Protein AF-0000000079726808 (afdb_homodimer)

Secondary structure (DSSP, 8-state):
-----------SEEEE---TTSSSPPSEEEEEETTTTEEEEEEE-TT-SSS--EEEEEEEETTEEEEEEEEEEEE-SSTTSPP-EEEEE-GGG-EEEEEE-SSSSS---EEEEEBTT--TT--SS-EEEEEE-SSSSSS--EEEETTTEEEE-SSSSSS--EEE--HHHHHHHHHHHHTTPPPP-TTPEE--GGG-TTT-GGGSPSSTT-BSB-S-TTT--/-----------SEEEE--GGGSSSPPSEEEEEETTTTEEEEEEE-TT-SSS--EEEEEEEETTEEEEEEEEEEEE-SSTTSPP-EEEEE-GGG-EEEEEE-SSSSS---EEEEEBTT--TT--SS-EEEEEE-SSSSSS--EEEETTTEEEE-SSSSSS--EEE--HHHHHHHHHHHHTTPPPP-TTPEE--GGG-TTT-GGGSPSSTT-BSB-S-SSS--

Radius of gyration: 24.44 Å; Cα contacts (8 Å, |Δi|>4): 976; chains: 2; bounding box: 84×57×50 Å

Organism: NCBI:txid2484979

Structure (mmCIF, N/CA/C/O backbone):
data_AF-0000000079726808-model_v1
#
loop_
_entity.id
_entity.type
_entity.pdbx_description
1 polymer Lipoprotein
#
loop_
_atom_site.group_PDB
_atom_site.id
_atom_site.type_symbol
_atom_site.label_atom_id
_atom_site.label_alt_id
_atom_site.label_comp_id
_atom_site.label_asym_id
_atom_site.label_entity_id
_atom_site.label_seq_id
_atom_site.pdbx_PDB_ins_code
_atom_site.Cartn_x
_atom_site.Cartn_y
_atom_site.Cartn_z
_atom_site.occupancy
_atom_site.B_iso_or_equiv
_atom_site.auth_seq_id
_atom_site.auth_comp_id
_atom_site.auth_asym_id
_atom_site.auth_atom_id
_atom_site.pdbx_PDB_model_num
ATOM 1 N N . MET A 1 1 ? -56.094 1.138 17.734 1 31.92 1 MET A N 1
ATOM 2 C CA . MET A 1 1 ? -55.375 1.15 16.469 1 31.92 1 MET A CA 1
ATOM 3 C C . MET A 1 1 ? -53.875 1.339 16.703 1 31.92 1 MET A C 1
ATOM 5 O O . MET A 1 1 ? -53.438 2.416 17.109 1 31.92 1 MET A O 1
ATOM 9 N N . LEU A 1 2 ? -53.156 0.338 17.094 1 36.88 2 LEU A N 1
ATOM 10 C CA . LEU A 1 2 ? -51.688 0.28 17.328 1 36.88 2 LEU A CA 1
ATOM 11 C C . LEU A 1 2 ? -50.938 0.597 16.047 1 36.88 2 LEU A C 1
ATOM 13 O O . LEU A 1 2 ? -51 -0.153 15.07 1 36.88 2 LEU A O 1
ATOM 17 N N . LEU A 1 3 ? -50.656 1.882 15.758 1 36.38 3 LEU A N 1
ATOM 18 C CA . LEU A 1 3 ? -49.719 2.281 14.719 1 36.38 3 LEU A CA 1
ATOM 19 C C . LEU A 1 3 ? -48.375 1.561 14.875 1 36.38 3 LEU A C 1
ATOM 21 O O . LEU A 1 3 ? -47.625 1.835 15.82 1 36.38 3 LEU A O 1
ATOM 25 N N . PHE A 1 4 ? -48.219 0.336 14.406 1 38.91 4 PHE A N 1
ATOM 26 C CA . PHE A 1 4 ? -46.906 -0.242 14.18 1 38.91 4 PHE A CA 1
ATOM 27 C C . PHE A 1 4 ? -46.062 0.668 13.297 1 38.91 4 PHE A C 1
ATOM 29 O O . PHE A 1 4 ? -46.344 0.818 12.102 1 38.91 4 PHE A O 1
ATOM 36 N N . LEU A 1 5 ? -45.438 1.651 13.867 1 35.19 5 LEU A N 1
ATOM 37 C CA . LEU A 1 5 ? -44.344 2.279 13.133 1 35.19 5 LEU A CA 1
ATOM 38 C C . LEU A 1 5 ? -43.375 1.231 12.594 1 35.19 5 LEU A C 1
ATOM 40 O O . LEU A 1 5 ? -42.688 0.561 13.367 1 35.19 5 LEU A O 1
ATOM 44 N N . LEU A 1 6 ? -43.656 0.642 11.484 1 37.59 6 LEU A N 1
ATOM 45 C CA . LEU A 1 6 ? -42.594 -0.047 10.742 1 37.59 6 LEU A CA 1
ATOM 46 C C . LEU A 1 6 ? -41.344 0.812 10.648 1 37.59 6 LEU A C 1
ATOM 48 O O . LEU A 1 6 ? -41.344 1.842 9.969 1 37.59 6 LEU A O 1
ATOM 52 N N . SER A 1 7 ? -40.594 0.85 11.688 1 43.81 7 SER A N 1
ATOM 53 C CA . SER A 1 7 ? -39.25 1.392 11.477 1 43.81 7 SER A CA 1
ATOM 54 C C . SER A 1 7 ? -38.656 0.906 10.156 1 43.81 7 SER A C 1
ATOM 56 O O . SER A 1 7 ? -38.469 -0.296 9.961 1 43.81 7 SER A O 1
ATOM 58 N N . ALA A 1 8 ? -38.969 1.461 9.094 1 46.06 8 ALA A N 1
ATOM 59 C CA . ALA A 1 8 ? -38.25 1.227 7.84 1 46.06 8 ALA A CA 1
ATOM 60 C C . ALA A 1 8 ? -36.75 0.997 8.078 1 46.06 8 ALA A C 1
ATOM 62 O O . ALA A 1 8 ? -36.094 1.822 8.703 1 46.06 8 ALA A O 1
ATOM 63 N N . CYS A 1 9 ? -36.219 -0.214 8.312 1 56.16 9 CYS A N 1
ATOM 64 C CA . CYS A 1 9 ? -34.844 -0.668 8.5 1 56.16 9 CYS A CA 1
ATOM 65 C C . CYS A 1 9 ? -33.906 -0.005 7.492 1 56.16 9 CYS A C 1
ATOM 67 O O . CYS A 1 9 ? -33.781 -0.452 6.348 1 56.16 9 CYS A O 1
ATOM 69 N N . ARG A 1 10 ? -33.594 1.348 7.492 1 72.81 10 ARG A N 1
ATOM 70 C CA . ARG A 1 10 ? -32.812 2.078 6.496 1 72.81 10 ARG A CA 1
ATOM 71 C C . ARG A 1 10 ? -31.344 1.669 6.547 1 72.81 10 ARG A C 1
ATOM 73 O O . ARG A 1 10 ? -30.656 1.903 7.547 1 72.81 10 ARG A O 1
ATOM 80 N N . SER A 1 11 ? -30.875 0.788 5.766 1 84.19 11 SER A N 1
ATOM 81 C CA . SER A 1 11 ? -29.484 0.369 5.594 1 84.19 11 SER A CA 1
ATOM 82 C C . SER A 1 11 ? -28.562 1.57 5.402 1 84.19 11 SER A C 1
ATOM 84 O O . SER A 1 11 ? -28.922 2.531 4.715 1 84.19 11 SER A O 1
ATOM 86 N N . PRO A 1 12 ? -27.5 1.523 6.199 1 92 12 PRO A N 1
ATOM 87 C CA . PRO A 1 12 ? -26.531 2.611 6.008 1 92 12 PRO A CA 1
ATOM 88 C C . PRO A 1 12 ? -25.891 2.588 4.625 1 92 12 PRO A C 1
ATOM 90 O O . PRO A 1 12 ? -25.172 3.525 4.258 1 92 12 PRO A O 1
ATOM 93 N N . PHE A 1 13 ? -26.156 1.575 3.895 1 94.25 13 PHE A N 1
ATOM 94 C CA . PHE A 1 13 ? -25.578 1.458 2.564 1 94.25 13 PHE A CA 1
ATOM 95 C C . PHE A 1 13 ? -26.641 1.544 1.488 1 94.25 13 PHE A C 1
ATOM 97 O O . PHE A 1 13 ? -27.781 1.111 1.7 1 94.25 13 PHE A O 1
ATOM 104 N N . GLU A 1 14 ? -26.297 2.1 0.37 1 92.62 14 GLU A N 1
ATOM 105 C CA . GLU A 1 14 ? -27.125 2.088 -0.828 1 92.62 14 GLU A CA 1
ATOM 106 C C . GLU A 1 14 ? -26.359 1.579 -2.037 1 92.62 14 GLU A C 1
ATOM 108 O O . GLU A 1 14 ? -25.141 1.808 -2.146 1 92.62 14 GLU A O 1
ATOM 113 N N . THR A 1 15 ? -26.953 0.832 -2.855 1 89.75 15 THR A N 1
ATOM 114 C CA . THR A 1 15 ? -26.359 0.342 -4.098 1 89.75 15 THR A CA 1
ATOM 115 C C . THR A 1 15 ? -26.5 1.378 -5.207 1 89.75 15 THR A C 1
ATOM 117 O O . THR A 1 15 ? -27.594 1.884 -5.457 1 89.75 15 THR A O 1
ATOM 120 N N . ILE A 1 16 ? -25.281 1.652 -5.707 1 85.38 16 ILE A N 1
ATOM 121 C CA . ILE A 1 16 ? -25.25 2.562 -6.848 1 85.38 16 ILE A CA 1
ATOM 122 C C . ILE A 1 16 ? -24.906 1.79 -8.117 1 85.38 16 ILE A C 1
ATOM 124 O O . ILE A 1 16 ? -23.906 1.074 -8.164 1 85.38 16 ILE A O 1
ATOM 128 N N . ASP A 1 17 ? -25.922 1.554 -8.961 1 76.75 17 ASP A N 1
ATOM 129 C CA . ASP A 1 17 ? -25.656 0.872 -10.219 1 76.75 17 ASP A CA 1
ATOM 130 C C . ASP A 1 17 ? -25.562 1.869 -11.375 1 76.75 17 ASP A C 1
ATOM 132 O O . ASP A 1 17 ? -26.312 2.838 -11.43 1 76.75 17 ASP A O 1
ATOM 136 N N . PHE A 1 18 ? -24.438 1.933 -11.953 1 61.91 18 PHE A N 1
ATOM 137 C CA . PHE A 1 18 ? -24.281 2.83 -13.086 1 61.91 18 PHE A CA 1
ATOM 138 C C . PHE A 1 18 ? -24.859 2.209 -14.352 1 61.91 18 PHE A C 1
ATOM 140 O O . PHE A 1 18 ? -24.578 2.68 -15.461 1 61.91 18 PHE A O 1
ATOM 147 N N . SER A 1 19 ? -25.734 1.23 -14.359 1 56.97 19 SER A N 1
ATOM 148 C CA . SER A 1 19 ? -26.203 0.645 -15.609 1 56.97 19 SER A CA 1
ATOM 149 C C . SER A 1 19 ? -27.219 1.552 -16.297 1 56.97 19 SER A C 1
ATOM 151 O O . SER A 1 19 ? -27.969 1.104 -17.172 1 56.97 19 SER A O 1
ATOM 153 N N . ALA A 1 20 ? -27.531 2.781 -16.141 1 47.16 20 ALA A N 1
ATOM 154 C CA . ALA A 1 20 ? -28.719 3.398 -16.734 1 47.16 20 ALA A CA 1
ATOM 155 C C . ALA A 1 20 ? -28.812 3.068 -18.234 1 47.16 20 ALA A C 1
ATOM 157 O O . ALA A 1 20 ? -29.906 2.924 -18.766 1 47.16 20 ALA A O 1
ATOM 158 N N . ALA A 1 21 ? -27.844 3.512 -19.016 1 41.47 21 ALA A N 1
ATOM 159 C CA . ALA A 1 21 ? -28.062 3.602 -20.453 1 41.47 21 ALA A CA 1
ATOM 160 C C . ALA A 1 21 ? -28.156 2.213 -21.078 1 41.47 21 ALA A C 1
ATOM 162 O O . ALA A 1 21 ? -28.625 2.068 -22.219 1 41.47 21 ALA A O 1
ATOM 163 N N . SER A 1 22 ? -27.453 1.188 -20.672 1 43.16 22 SER A N 1
ATOM 164 C CA . SER A 1 22 ? -27.484 -0.041 -21.453 1 43.16 22 SER A CA 1
ATOM 165 C C . SER A 1 22 ? -28.484 -1.032 -20.891 1 43.16 22 SER A C 1
ATOM 167 O O . SER A 1 22 ? -28.734 -1.056 -19.688 1 43.16 22 SER A O 1
ATOM 169 N N . ARG A 1 23 ? -29.547 -1.375 -21.562 1 48.47 23 ARG A N 1
ATOM 170 C CA . ARG A 1 23 ? -30.531 -2.441 -21.359 1 48.47 23 ARG A CA 1
ATOM 171 C C . ARG A 1 23 ? -29.875 -3.664 -20.719 1 48.47 23 ARG A C 1
ATOM 173 O O . ARG A 1 23 ? -30.547 -4.648 -20.422 1 48.47 23 ARG A O 1
ATOM 180 N N . ALA A 1 24 ? -28.531 -3.754 -20.594 1 48.91 24 ALA A N 1
ATOM 181 C CA . ALA A 1 24 ? -27.828 -4.918 -20.062 1 48.91 24 ALA A CA 1
ATOM 182 C C . ALA A 1 24 ? -27.766 -4.875 -18.531 1 48.91 24 ALA A C 1
ATOM 184 O O . ALA A 1 24 ? -27.734 -3.797 -17.938 1 48.91 24 ALA A O 1
ATOM 185 N N . GLU A 1 25 ? -27.984 -6.02 -17.859 1 58.25 25 GLU A N 1
ATOM 186 C CA . GLU A 1 25 ? -27.844 -6.129 -16.406 1 58.25 25 GLU A CA 1
ATOM 187 C C . GLU A 1 25 ? -26.469 -5.637 -15.953 1 58.25 25 GLU A C 1
ATOM 189 O O . GLU A 1 25 ? -25.453 -5.988 -16.547 1 58.25 25 GLU A O 1
ATOM 194 N N . PRO A 1 26 ? -26.469 -4.719 -15.125 1 73.12 26 PRO A N 1
ATOM 195 C CA . PRO A 1 26 ? -25.172 -4.176 -14.695 1 73.12 26 PRO A CA 1
ATOM 196 C C . PRO A 1 26 ? -24.25 -5.246 -14.125 1 73.12 26 PRO A C 1
ATOM 198 O O . PRO A 1 26 ? -24.703 -6.145 -13.406 1 73.12 26 PRO A O 1
ATOM 201 N N . ASN A 1 27 ? -23.109 -5.305 -14.703 1 88.62 27 ASN A N 1
ATOM 202 C CA . ASN A 1 27 ? -22.125 -6.242 -14.172 1 88.62 27 ASN A CA 1
ATOM 203 C C . ASN A 1 27 ? -21.281 -5.609 -13.062 1 88.62 27 ASN A C 1
ATOM 205 O O . ASN A 1 27 ? -20.312 -6.195 -12.602 1 88.62 27 ASN A O 1
ATOM 209 N N . VAL A 1 28 ? -21.625 -4.367 -12.688 1 92.19 28 VAL A N 1
ATOM 210 C CA . VAL A 1 28 ? -20.922 -3.654 -11.617 1 92.19 28 VAL A CA 1
ATOM 211 C C . VAL A 1 28 ? -21.938 -3.146 -10.594 1 92.19 28 VAL A C 1
ATOM 213 O O . VAL A 1 28 ? -22.938 -2.523 -10.961 1 92.19 28 VAL A O 1
ATOM 216 N N . HIS A 1 29 ? -21.734 -3.447 -9.352 1 93 29 HIS A N 1
ATOM 217 C CA . HIS A 1 29 ? -22.5 -2.904 -8.242 1 93 29 HIS A CA 1
ATOM 218 C C . HIS A 1 29 ? -21.609 -2.137 -7.277 1 93 29 HIS A C 1
ATOM 220 O O . HIS A 1 29 ? -20.656 -2.697 -6.723 1 93 29 HIS A O 1
ATOM 226 N N . SER A 1 30 ? -21.906 -0.886 -7.141 1 93.06 30 SER A N 1
ATOM 227 C CA . SER A 1 30 ? -21.172 -0.038 -6.207 1 93.06 30 SER A CA 1
ATOM 228 C C . SER A 1 30 ? -21.984 0.237 -4.953 1 93.06 30 SER A C 1
ATOM 230 O O . SER A 1 30 ? -23.203 0.436 -5.031 1 93.06 30 SER A O 1
ATOM 232 N N . PHE A 1 31 ? -21.312 0.268 -3.836 1 95.25 31 PHE A N 1
ATOM 233 C CA . PHE A 1 31 ? -22 0.467 -2.57 1 95.25 31 PHE A CA 1
ATOM 234 C C . PHE A 1 31 ? -21.531 1.74 -1.883 1 95.25 31 PHE A C 1
ATOM 236 O O . PHE A 1 31 ? -20.344 1.861 -1.54 1 95.25 31 PHE A O 1
ATOM 243 N N . ARG A 1 32 ? -22.375 2.621 -1.695 1 94.44 32 ARG A N 1
ATOM 244 C CA . ARG A 1 32 ? -22.125 3.92 -1.085 1 94.44 32 ARG A CA 1
ATOM 245 C C . ARG A 1 32 ? -22.5 3.92 0.391 1 94.44 32 ARG A C 1
ATOM 247 O O . ARG A 1 32 ? -23.578 3.457 0.758 1 94.44 32 ARG A O 1
ATOM 254 N N . TYR A 1 33 ? -21.578 4.297 1.2 1 95.88 33 TYR A N 1
ATOM 255 C CA . TYR A 1 33 ? -21.875 4.562 2.602 1 95.88 33 TYR A CA 1
ATOM 256 C C . TYR A 1 33 ? -22.562 5.918 2.762 1 95.88 33 TYR A C 1
ATOM 258 O O . TYR A 1 33 ? -21.938 6.961 2.547 1 95.88 33 TYR A O 1
ATOM 266 N N . LYS A 1 34 ? -23.797 5.891 3.199 1 93.38 34 LYS A N 1
ATOM 267 C CA . LYS A 1 34 ? -24.672 7.059 3.104 1 93.38 34 LYS A CA 1
ATOM 268 C C . LYS A 1 34 ? -24.172 8.195 3.986 1 93.38 34 LYS A C 1
ATOM 270 O O . LYS A 1 34 ? -24.281 9.367 3.621 1 93.38 34 LYS A O 1
ATOM 275 N N . LYS A 1 35 ? -23.672 7.828 5.082 1 92.44 35 LYS A N 1
ATOM 276 C CA . LYS A 1 35 ? -23.281 8.852 6.047 1 92.44 35 LYS A CA 1
ATOM 277 C C . LYS A 1 35 ? -22.203 9.758 5.477 1 92.44 35 LYS A C 1
ATOM 279 O O . LYS A 1 35 ? -22.188 10.961 5.73 1 92.44 35 LYS A O 1
ATOM 284 N N . THR A 1 36 ? -21.312 9.219 4.703 1 91.62 36 THR A N 1
ATOM 285 C CA . THR A 1 36 ? -20.203 10.016 4.18 1 91.62 36 THR A CA 1
ATOM 286 C C . THR A 1 36 ? -20.406 10.297 2.693 1 91.62 36 THR A C 1
ATOM 288 O O . THR A 1 36 ? -19.734 11.172 2.129 1 91.62 36 THR A O 1
ATOM 291 N N . GLY A 1 37 ? -21.281 9.523 2.08 1 92.5 37 GLY A N 1
ATOM 292 C CA . GLY A 1 37 ? -21.516 9.664 0.65 1 92.5 37 GLY A CA 1
ATOM 293 C C . GLY A 1 37 ? -20.438 8.992 -0.19 1 92.5 37 GLY A C 1
ATOM 294 O O . GLY A 1 37 ? -20.453 9.094 -1.419 1 92.5 37 GLY A O 1
ATOM 295 N N . LYS A 1 38 ? -19.562 8.266 0.366 1 93.88 38 LYS A N 1
ATOM 296 C CA . LYS A 1 38 ? -18.453 7.633 -0.347 1 93.88 38 LYS A CA 1
ATOM 297 C C . LYS A 1 38 ? -18.844 6.238 -0.834 1 93.88 38 LYS A C 1
ATOM 299 O O . LYS A 1 38 ? -19.516 5.488 -0.119 1 93.88 38 LYS A O 1
ATOM 304 N N . ILE A 1 39 ? -18.484 5.984 -2.039 1 94.31 39 ILE A N 1
ATOM 305 C CA . ILE A 1 39 ? -18.469 4.574 -2.408 1 94.31 39 ILE A CA 1
ATOM 306 C C . ILE A 1 39 ? -17.281 3.885 -1.719 1 94.31 39 ILE A C 1
ATOM 308 O O . ILE A 1 39 ? -16.141 4.348 -1.812 1 94.31 39 ILE A O 1
ATOM 312 N N . VAL A 1 40 ? -17.578 2.781 -1.003 1 96.81 40 VAL A N 1
ATOM 313 C CA . VAL A 1 40 ? -16.5 2.186 -0.222 1 96.81 40 VAL A CA 1
ATOM 314 C C . VAL A 1 40 ? -16.203 0.78 -0.742 1 96.81 40 VAL A C 1
ATOM 316 O O . VAL A 1 40 ? -15.148 0.205 -0.43 1 96.81 40 VAL A O 1
ATOM 319 N N . PHE A 1 41 ? -17.094 0.204 -1.537 1 96.81 41 PHE A N 1
ATOM 320 C CA . PHE A 1 41 ? -16.984 -1.189 -1.953 1 96.81 41 PHE A CA 1
ATOM 321 C C . PHE A 1 41 ? -17.672 -1.408 -3.291 1 96.81 41 PHE A C 1
ATOM 323 O O . PHE A 1 41 ? -18.734 -0.831 -3.551 1 96.81 41 PHE A O 1
ATOM 330 N N . VAL A 1 42 ? -17.062 -2.256 -4.195 1 95.44 42 VAL A N 1
ATOM 331 C CA . VAL A 1 42 ? -17.594 -2.527 -5.527 1 95.44 42 VAL A CA 1
ATOM 332 C C . VAL A 1 42 ? -17.5 -4.023 -5.824 1 95.44 42 VAL A C 1
ATOM 334 O O . VAL A 1 42 ? -16.484 -4.66 -5.523 1 95.44 42 VAL A O 1
ATOM 337 N N . GLU A 1 43 ? -18.484 -4.543 -6.301 1 95.62 43 GLU A N 1
ATOM 338 C CA . GLU A 1 43 ? -18.531 -5.906 -6.812 1 95.62 43 GLU A CA 1
ATOM 339 C C . GLU A 1 43 ? -18.656 -5.922 -8.336 1 95.62 43 GLU A C 1
ATOM 341 O O . GLU A 1 43 ? -19.5 -5.219 -8.898 1 95.62 43 GLU A O 1
ATOM 346 N N . ILE A 1 44 ? -17.891 -6.75 -8.977 1 94.31 44 ILE A N 1
ATOM 347 C CA . ILE A 1 44 ? -17.844 -6.766 -10.43 1 94.31 44 ILE A CA 1
ATOM 348 C C . ILE A 1 44 ? -17.953 -8.203 -10.938 1 94.31 44 ILE A C 1
ATOM 350 O O . ILE A 1 44 ? -17.281 -9.094 -10.422 1 94.31 44 ILE A O 1
ATOM 354 N N . ASP A 1 45 ? -18.781 -8.445 -11.82 1 92.94 45 ASP A N 1
ATOM 355 C CA . ASP A 1 45 ? -18.812 -9.672 -12.609 1 92.94 45 ASP A CA 1
ATOM 356 C C . ASP A 1 45 ? -18.062 -9.508 -13.93 1 92.94 45 ASP A C 1
ATOM 358 O O . ASP A 1 45 ? -18.672 -9.352 -14.984 1 92.94 45 ASP A O 1
ATOM 362 N N . GLU A 1 46 ? -16.812 -9.617 -13.844 1 89.38 46 GLU A N 1
ATOM 363 C CA . GLU A 1 46 ? -15.93 -9.328 -14.969 1 89.38 46 GLU A CA 1
ATOM 364 C C . GLU A 1 46 ? -16.125 -10.328 -16.109 1 89.38 46 GLU A C 1
ATOM 366 O O . GLU A 1 46 ? -16.062 -9.969 -17.281 1 89.38 46 GLU A O 1
ATOM 371 N N . HIS A 1 47 ? -16.406 -11.547 -15.836 1 88.5 47 HIS A N 1
ATOM 372 C CA . HIS A 1 47 ? -16.516 -12.594 -16.844 1 88.5 47 HIS A CA 1
ATOM 373 C C . HIS A 1 47 ? -17.953 -12.742 -17.312 1 88.5 47 HIS A C 1
ATOM 375 O O . HIS A 1 47 ? -18.25 -13.594 -18.156 1 88.5 47 HIS A O 1
ATOM 381 N N . ARG A 1 48 ? -18.859 -12.047 -16.734 1 88.12 48 ARG A N 1
ATOM 382 C CA . ARG A 1 48 ? -20.266 -12.023 -17.109 1 88.12 48 ARG A CA 1
ATOM 383 C C . ARG A 1 48 ? -20.891 -13.406 -16.969 1 88.12 48 ARG A C 1
ATOM 385 O O . ARG A 1 48 ? -21.609 -13.859 -17.859 1 88.12 48 ARG A O 1
ATOM 392 N N . SER A 1 49 ? -20.562 -14.148 -15.961 1 87.5 49 SER A N 1
ATOM 393 C CA . SER A 1 49 ? -21.078 -15.477 -15.672 1 87.5 49 SER A CA 1
ATOM 394 C C . SER A 1 49 ? -22.359 -15.398 -14.836 1 87.5 49 SER A C 1
ATOM 396 O O . SER A 1 49 ? -23.016 -16.406 -14.594 1 87.5 49 SER A O 1
ATOM 398 N N . GLY A 1 50 ? -22.672 -14.195 -14.344 1 86.81 50 GLY A N 1
ATOM 399 C CA . GLY A 1 50 ? -23.828 -14.016 -13.461 1 86.81 50 GLY A CA 1
ATOM 400 C C . GLY A 1 50 ? -23.438 -13.969 -12 1 86.81 50 GLY A C 1
ATOM 401 O O . GLY A 1 50 ? -24.281 -13.695 -11.141 1 86.81 50 GLY A O 1
ATOM 402 N N . GLN A 1 51 ? -22.234 -14.32 -11.758 1 89.56 51 GLN A N 1
ATOM 403 C CA . GLN A 1 51 ? -21.703 -14.227 -10.406 1 89.56 51 GLN A CA 1
ATOM 404 C C . GLN A 1 51 ? -20.5 -13.273 -10.344 1 89.56 51 GLN A C 1
ATOM 406 O O . GLN A 1 51 ? -19.672 -13.266 -11.25 1 89.56 51 GLN A O 1
ATOM 411 N N . ALA A 1 52 ? -20.438 -12.531 -9.281 1 93 52 ALA A N 1
ATOM 412 C CA . ALA A 1 52 ? -19.297 -11.641 -9.125 1 93 52 ALA A CA 1
ATOM 413 C C . ALA A 1 52 ? -17.984 -12.43 -8.992 1 93 52 ALA A C 1
ATOM 415 O O . ALA A 1 52 ? -17.953 -13.477 -8.344 1 93 52 ALA A O 1
ATOM 416 N N . ASP A 1 53 ? -16.938 -11.938 -9.633 1 95.94 53 ASP A N 1
ATOM 417 C CA . ASP A 1 53 ? -15.641 -12.594 -9.57 1 95.94 53 ASP A CA 1
ATOM 418 C C . ASP A 1 53 ? -14.547 -11.602 -9.18 1 95.94 53 ASP A C 1
ATOM 420 O O . ASP A 1 53 ? -13.375 -11.969 -9.086 1 95.94 53 ASP A O 1
ATOM 424 N N . THR A 1 54 ? -14.883 -10.406 -9.016 1 96.44 54 THR A N 1
ATOM 425 C CA . THR A 1 54 ? -13.961 -9.352 -8.594 1 96.44 54 THR A CA 1
ATOM 426 C C . THR A 1 54 ? -14.609 -8.445 -7.555 1 96.44 54 THR A C 1
ATOM 428 O O . THR A 1 54 ? -15.766 -8.055 -7.707 1 96.44 54 THR A O 1
ATOM 431 N N . TRP A 1 55 ? -13.953 -8.156 -6.473 1 96.94 55 TRP A N 1
ATOM 432 C CA . TRP A 1 55 ? -14.359 -7.203 -5.441 1 96.94 55 TRP A CA 1
ATOM 433 C C . TRP A 1 55 ? -13.289 -6.137 -5.23 1 96.94 55 TRP A C 1
ATOM 435 O O . TRP A 1 55 ? -12.094 -6.445 -5.195 1 96.94 55 TRP A O 1
ATOM 445 N N . GLN A 1 56 ? -13.719 -4.906 -5.109 1 97.19 56 GLN A N 1
ATOM 446 C CA . GLN A 1 56 ? -12.789 -3.797 -4.926 1 97.19 56 GLN A CA 1
ATOM 447 C C . GLN A 1 56 ? -13.188 -2.939 -3.729 1 97.19 56 GLN A C 1
ATOM 449 O O . GLN A 1 56 ? -14.359 -2.58 -3.578 1 97.19 56 GLN A O 1
ATOM 454 N N . TRP A 1 57 ? -12.266 -2.779 -2.875 1 97.94 57 TRP A N 1
ATOM 455 C CA . TRP A 1 57 ? -12.375 -1.729 -1.867 1 97.94 57 TRP A CA 1
ATOM 456 C C . TRP A 1 57 ? -11.914 -0.387 -2.432 1 97.94 57 TRP A C 1
ATOM 458 O O . TRP A 1 57 ? -10.828 -0.283 -3 1 97.94 57 TRP A O 1
ATOM 468 N N . VAL A 1 58 ? -12.797 0.644 -2.307 1 96.81 58 VAL A N 1
ATOM 469 C CA . VAL A 1 58 ? -12.492 1.933 -2.918 1 96.81 58 VAL A CA 1
ATOM 470 C C . VAL A 1 58 ? -12.836 3.061 -1.948 1 96.81 58 VAL A C 1
ATOM 472 O O . VAL A 1 58 ? -13.641 2.875 -1.031 1 96.81 58 VAL A O 1
ATOM 475 N N . SER A 1 59 ? -12.211 4.137 -2.041 1 95.62 59 SER A N 1
ATOM 476 C CA . SER A 1 59 ? -12.586 5.395 -1.396 1 95.62 59 SER A CA 1
ATOM 477 C C . SER A 1 59 ? -12.766 6.508 -2.42 1 95.62 59 SER A C 1
ATOM 479 O O . SER A 1 59 ? -11.805 6.926 -3.07 1 95.62 59 SER A O 1
ATOM 481 N N . THR A 1 60 ? -13.984 6.957 -2.516 1 93 60 THR A N 1
ATOM 482 C CA . THR A 1 60 ? -14.266 7.977 -3.518 1 93 60 THR A CA 1
ATOM 483 C C . THR A 1 60 ? -14.469 9.344 -2.863 1 93 60 THR A C 1
ATOM 485 O O . THR A 1 60 ? -14.734 9.422 -1.662 1 93 60 THR A O 1
ATOM 488 N N . ASP A 1 61 ? -14.18 10.336 -3.646 1 82.69 61 ASP A N 1
ATOM 489 C CA . ASP A 1 61 ? -14.609 11.68 -3.273 1 82.69 61 ASP A CA 1
ATOM 490 C C . ASP A 1 61 ? -16.078 11.914 -3.635 1 82.69 61 ASP A C 1
ATOM 492 O O . ASP A 1 61 ? -16.438 11.883 -4.812 1 82.69 61 ASP A O 1
ATOM 496 N N . PRO A 1 62 ? -16.828 12.094 -2.615 1 82.19 62 PRO A N 1
ATOM 497 C CA . PRO A 1 62 ? -18.266 12.242 -2.924 1 82.19 62 PRO A CA 1
ATOM 498 C C . PRO A 1 62 ? -18.547 13.43 -3.84 1 82.19 62 PRO A C 1
ATOM 500 O O . PRO A 1 62 ? -19.578 13.469 -4.504 1 82.19 62 PRO A O 1
ATOM 503 N N . LYS A 1 63 ? -17.656 14.438 -3.738 1 77.25 63 LYS A N 1
ATOM 504 C CA . LYS A 1 63 ? -17.859 15.617 -4.582 1 77.25 63 LYS A CA 1
ATOM 505 C C . LYS A 1 63 ? -17.359 15.367 -6 1 77.25 63 LYS A C 1
ATOM 507 O O . LYS A 1 63 ? -17.719 16.094 -6.926 1 77.25 63 LYS A O 1
ATOM 512 N N . ARG A 1 64 ? -16.453 14.453 -6.188 1 76.88 64 ARG A N 1
ATOM 513 C CA . ARG A 1 64 ? -15.867 14.094 -7.477 1 76.88 64 ARG A CA 1
ATOM 514 C C . ARG A 1 64 ? -15.969 12.594 -7.73 1 76.88 64 ARG A C 1
ATOM 516 O O . ARG A 1 64 ? -15.039 11.852 -7.418 1 76.88 64 ARG A O 1
ATOM 523 N N . SER A 1 65 ? -16.969 12.164 -8.32 1 62.91 65 SER A N 1
ATOM 524 C CA . SER A 1 65 ? -17.234 10.734 -8.477 1 62.91 65 SER A CA 1
ATOM 525 C C . SER A 1 65 ? -16.266 10.102 -9.469 1 62.91 65 SER A C 1
ATOM 527 O O . SER A 1 65 ? -16.062 8.883 -9.469 1 62.91 65 SER A O 1
ATOM 529 N N . ASP A 1 66 ? -15.586 10.938 -10.195 1 66 66 ASP A N 1
ATOM 530 C CA . ASP A 1 66 ? -14.703 10.414 -11.227 1 66 66 ASP A CA 1
ATOM 531 C C . ASP A 1 66 ? -13.336 10.047 -10.648 1 66 66 ASP A C 1
ATOM 533 O O . ASP A 1 66 ? -12.539 9.383 -11.305 1 66 66 ASP A O 1
ATOM 537 N N . LYS A 1 67 ? -13.172 10.438 -9.484 1 75.81 67 LYS A N 1
ATOM 538 C CA . LYS A 1 67 ? -11.891 10.125 -8.859 1 75.81 67 LYS A CA 1
ATOM 539 C C . LYS A 1 67 ? -12.055 9.07 -7.773 1 75.81 67 LYS A C 1
ATOM 541 O O . LYS A 1 67 ? -12.75 9.289 -6.781 1 75.81 67 LYS A O 1
ATOM 546 N N . SER A 1 68 ? -11.758 7.855 -8.148 1 84.06 68 SER A N 1
ATOM 547 C CA . SER A 1 68 ? -11.82 6.754 -7.199 1 84.06 68 SER A CA 1
ATOM 548 C C . SER A 1 68 ? -10.43 6.215 -6.883 1 84.06 68 SER A C 1
ATOM 550 O O . SER A 1 68 ? -9.586 6.102 -7.773 1 84.06 68 SER A O 1
ATOM 552 N N . ASN A 1 69 ? -10.18 6.145 -5.641 1 91.62 69 ASN A N 1
ATOM 553 C CA . ASN A 1 69 ? -8.961 5.473 -5.191 1 91.62 69 ASN A CA 1
ATOM 554 C C . ASN A 1 69 ? -9.203 3.992 -4.926 1 91.62 69 ASN A C 1
ATOM 556 O O . ASN A 1 69 ? -10 3.637 -4.051 1 91.62 69 ASN A O 1
ATOM 560 N N . ILE A 1 70 ? -8.625 3.189 -5.719 1 95.19 70 ILE A N 1
ATOM 561 C CA . ILE A 1 70 ? -8.672 1.759 -5.438 1 95.19 70 ILE A CA 1
ATOM 562 C C . ILE A 1 70 ? -7.684 1.42 -4.324 1 95.19 70 ILE A C 1
ATOM 564 O O . ILE A 1 70 ? -6.512 1.794 -4.391 1 95.19 70 ILE A O 1
ATOM 568 N N . LEU A 1 71 ? -8.195 0.733 -3.314 1 97.69 71 LEU A N 1
ATOM 569 C CA . LEU A 1 71 ? -7.371 0.43 -2.146 1 97.69 71 LEU A CA 1
ATOM 570 C C . LEU A 1 71 ? -6.918 -1.026 -2.162 1 97.69 71 LEU A C 1
ATOM 572 O O . LEU A 1 71 ? -5.797 -1.336 -1.76 1 97.69 71 LEU A O 1
ATOM 576 N N . TYR A 1 72 ? -7.719 -1.836 -2.594 1 98.12 72 TYR A N 1
ATOM 577 C CA . TYR A 1 72 ? -7.539 -3.281 -2.508 1 98.12 72 TYR A CA 1
ATOM 578 C C . TYR A 1 72 ? -8.492 -4.004 -3.449 1 98.12 72 TYR A C 1
ATOM 580 O O . TYR A 1 72 ? -9.625 -3.559 -3.66 1 98.12 72 TYR A O 1
ATOM 588 N N . ARG A 1 73 ? -8.039 -5.102 -4.023 1 97.5 73 ARG A N 1
ATOM 589 C CA . ARG A 1 73 ? -8.859 -5.875 -4.953 1 97.5 73 ARG A CA 1
ATOM 590 C C . ARG A 1 73 ? -8.672 -7.371 -4.723 1 97.5 73 ARG A C 1
ATOM 592 O O . ARG A 1 73 ? -7.555 -7.84 -4.508 1 97.5 73 ARG A O 1
ATOM 599 N N . GLU A 1 74 ? -9.742 -8.055 -4.754 1 97.25 74 GLU A N 1
ATOM 600 C CA . GLU A 1 74 ? -9.758 -9.516 -4.777 1 97.25 74 GLU A CA 1
ATOM 601 C C . GLU A 1 74 ? -10.375 -10.047 -6.066 1 97.25 74 GLU A C 1
ATOM 603 O O . GLU A 1 74 ? -11.414 -9.539 -6.516 1 97.25 74 GLU A O 1
ATOM 608 N N . GLN A 1 75 ? -9.727 -11.07 -6.629 1 96.94 75 GLN A N 1
ATOM 609 C CA . GLN A 1 75 ? -10.195 -11.555 -7.918 1 96.94 75 GLN A CA 1
ATOM 610 C C . GLN A 1 75 ? -10.188 -13.086 -7.969 1 96.94 75 GLN A C 1
ATOM 612 O O . GLN A 1 75 ? -9.312 -13.727 -7.387 1 96.94 75 GLN A O 1
ATOM 617 N N . ILE A 1 76 ? -11.117 -13.57 -8.586 1 95.38 76 ILE A N 1
ATOM 618 C CA . ILE A 1 76 ? -11.172 -14.953 -9.055 1 95.38 76 ILE A CA 1
ATOM 619 C C . ILE A 1 76 ? -10.828 -15 -10.547 1 95.38 76 ILE A C 1
ATOM 621 O O . ILE A 1 76 ? -11.594 -14.523 -11.383 1 95.38 76 ILE A O 1
ATOM 625 N N . SER A 1 77 ? -9.727 -15.547 -10.898 1 90.5 77 SER A N 1
ATOM 626 C CA . SER A 1 77 ? -9.266 -15.539 -12.281 1 90.5 77 SER A CA 1
ATOM 627 C C . SER A 1 77 ? -9.984 -16.594 -13.109 1 90.5 77 SER A C 1
ATOM 629 O O . SER A 1 77 ? -10.156 -16.438 -14.32 1 90.5 77 SER A O 1
ATOM 631 N N . LYS A 1 78 ? -10.273 -17.688 -12.508 1 83.75 78 LYS A N 1
ATOM 632 C CA . LYS A 1 78 ? -11.008 -18.766 -13.164 1 83.75 78 LYS A CA 1
ATOM 633 C C . LYS A 1 78 ? -12.359 -19 -12.492 1 83.75 78 LYS A C 1
ATOM 635 O O . LYS A 1 78 ? -12.414 -19.359 -11.312 1 83.75 78 LYS A O 1
ATOM 640 N N . PRO A 1 79 ? -13.375 -18.859 -13.258 1 81.31 79 PRO A N 1
ATOM 641 C CA . PRO A 1 79 ? -14.695 -19.031 -12.664 1 81.31 79 PRO A CA 1
ATOM 642 C C . PRO A 1 79 ? -14.844 -20.344 -11.914 1 81.31 79 PRO A C 1
ATOM 644 O O . PRO A 1 79 ? -14.352 -21.391 -12.383 1 81.31 79 PRO A O 1
ATOM 647 N N . GLY A 1 80 ? -15.531 -20.297 -10.758 1 79.69 80 GLY A N 1
ATOM 648 C CA . GLY A 1 80 ? -15.75 -21.484 -9.961 1 79.69 80 GLY A CA 1
ATOM 649 C C . GLY A 1 80 ? -14.68 -21.703 -8.898 1 79.69 80 GLY A C 1
ATOM 650 O O . GLY A 1 80 ? -14.867 -22.484 -7.969 1 79.69 80 GLY A O 1
ATOM 651 N N . ASN A 1 81 ? -13.578 -21.016 -9.055 1 85.5 81 ASN A N 1
ATOM 652 C CA . ASN A 1 81 ? -12.5 -21.109 -8.07 1 85.5 81 ASN A CA 1
ATOM 653 C C . ASN A 1 81 ? -12.68 -20.109 -6.945 1 85.5 81 ASN A C 1
ATOM 655 O O . ASN A 1 81 ? -13.656 -19.359 -6.922 1 85.5 81 ASN A O 1
ATOM 659 N N . ALA A 1 82 ? -11.859 -20.25 -5.898 1 92.06 82 ALA A N 1
ATOM 660 C CA . ALA A 1 82 ? -11.766 -19.234 -4.84 1 92.06 82 ALA A CA 1
ATOM 661 C C . ALA A 1 82 ? -10.922 -18.047 -5.281 1 92.06 82 ALA A C 1
ATOM 663 O O . ALA A 1 82 ? -10.328 -18.062 -6.367 1 92.06 82 ALA A O 1
ATOM 664 N N . VAL A 1 83 ? -11.016 -17.016 -4.504 1 94.69 83 VAL A N 1
ATOM 665 C CA . VAL A 1 83 ? -10.164 -15.859 -4.77 1 94.69 83 VAL A CA 1
ATOM 666 C C . VAL A 1 83 ? -8.711 -16.312 -4.902 1 94.69 83 VAL A C 1
ATOM 668 O O . VAL A 1 83 ? -8.195 -17.031 -4.039 1 94.69 83 VAL A O 1
ATOM 671 N N . ASP A 1 84 ? -8.062 -15.922 -5.988 1 96.12 84 ASP A N 1
ATOM 672 C CA . ASP A 1 84 ? -6.695 -16.391 -6.211 1 96.12 84 ASP A CA 1
ATOM 673 C C . ASP A 1 84 ? -5.742 -15.211 -6.418 1 96.12 84 ASP A C 1
ATOM 675 O O . ASP A 1 84 ? -4.543 -15.406 -6.621 1 96.12 84 ASP A O 1
ATOM 679 N N . THR A 1 85 ? -6.242 -14.062 -6.457 1 96.56 85 THR A N 1
ATOM 680 C CA . THR A 1 85 ? -5.426 -12.859 -6.617 1 96.56 85 THR A CA 1
ATOM 681 C C . THR A 1 85 ? -5.887 -11.766 -5.664 1 96.56 85 THR A C 1
ATOM 683 O O . THR A 1 85 ? -7.078 -11.453 -5.598 1 96.56 85 THR A O 1
ATOM 686 N N . LYS A 1 86 ? -4.988 -11.234 -4.918 1 96.94 86 LYS A N 1
ATOM 687 C CA . LYS A 1 86 ? -5.18 -10.062 -4.07 1 96.94 86 LYS A CA 1
ATOM 688 C C . LYS A 1 86 ? -4.215 -8.945 -4.457 1 96.94 86 LYS A C 1
ATOM 690 O O . LYS A 1 86 ? -3.012 -9.172 -4.582 1 96.94 86 LYS A O 1
ATOM 695 N N . SER A 1 87 ? -4.762 -7.777 -4.672 1 96.69 87 SER A N 1
ATOM 696 C CA . SER A 1 87 ? -3.949 -6.652 -5.117 1 96.69 87 SER A CA 1
ATOM 697 C C . SER A 1 87 ? -4.035 -5.484 -4.141 1 96.69 87 SER A C 1
ATOM 699 O O . SER A 1 87 ? -5.129 -5.078 -3.748 1 96.69 87 SER A O 1
ATOM 701 N N . TYR A 1 88 ? -2.914 -4.992 -3.746 1 97 88 TYR A N 1
ATOM 702 C CA . TYR A 1 88 ? -2.826 -3.818 -2.883 1 97 88 TYR A CA 1
ATOM 703 C C . TYR A 1 88 ? -2.418 -2.586 -3.682 1 97 88 TYR A C 1
ATOM 705 O O . TYR A 1 88 ? -1.562 -2.666 -4.566 1 97 88 TYR A O 1
ATOM 713 N N . TYR A 1 89 ? -3.004 -1.459 -3.326 1 95.5 89 TYR A N 1
ATOM 714 C CA . TYR A 1 89 ? -2.732 -0.205 -4.02 1 95.5 89 TYR A CA 1
ATOM 715 C C . TYR A 1 89 ? -2.326 0.885 -3.033 1 95.5 89 TYR A C 1
ATOM 717 O O . TYR A 1 89 ? -2.76 0.88 -1.879 1 95.5 89 TYR A O 1
ATOM 725 N N . GLY A 1 90 ? -1.492 1.746 -3.471 1 94.19 90 GLY A N 1
ATOM 726 C CA . GLY A 1 90 ? -1.153 2.949 -2.727 1 94.19 90 GLY A CA 1
ATOM 727 C C . GLY A 1 90 ? -1.874 4.184 -3.232 1 94.19 90 GLY A C 1
ATOM 728 O O . GLY A 1 90 ? -2.822 4.082 -4.012 1 94.19 90 GLY A O 1
ATOM 729 N N . PRO A 1 91 ? -1.443 5.301 -2.699 1 92.88 91 PRO A N 1
ATOM 730 C CA . PRO A 1 91 ? -2.051 6.547 -3.172 1 92.88 91 PRO A CA 1
ATOM 731 C C . PRO A 1 91 ? -2.01 6.684 -4.691 1 92.88 91 PRO A C 1
ATOM 733 O O . PRO A 1 91 ? -1.154 6.078 -5.348 1 92.88 91 PRO A O 1
ATOM 736 N N . ASN A 1 92 ? -3.055 7.383 -5.281 1 88.06 92 ASN A N 1
ATOM 737 C CA . ASN A 1 92 ? -3.158 7.66 -6.711 1 88.06 92 ASN A CA 1
ATOM 738 C C . ASN A 1 92 ? -3.27 6.375 -7.523 1 88.06 92 ASN A C 1
ATOM 740 O O . ASN A 1 92 ? -2.805 6.316 -8.664 1 88.06 92 ASN A O 1
ATOM 744 N N . ASN A 1 93 ? -3.656 5.305 -6.914 1 90.62 93 ASN A N 1
ATOM 745 C CA . ASN A 1 93 ? -3.98 4.031 -7.547 1 90.62 93 ASN A CA 1
ATOM 746 C C . ASN A 1 93 ? -2.725 3.311 -8.031 1 90.62 93 ASN A C 1
ATOM 748 O O . ASN A 1 93 ? -2.77 2.57 -9.016 1 90.62 93 ASN A O 1
ATOM 752 N N . PHE A 1 94 ? -1.585 3.635 -7.395 1 90.44 94 PHE A N 1
ATOM 753 C CA . PHE A 1 94 ? -0.388 2.85 -7.676 1 90.44 94 PHE A CA 1
ATOM 754 C C . PHE A 1 94 ? -0.56 1.412 -7.199 1 90.44 94 PHE A C 1
ATOM 756 O O . PHE A 1 94 ? -0.847 1.172 -6.023 1 90.44 94 PHE A O 1
ATOM 763 N N . ARG A 1 95 ? -0.469 0.526 -8.125 1 92.88 95 ARG A N 1
ATOM 764 C CA . ARG A 1 95 ? -0.433 -0.876 -7.727 1 92.88 95 ARG A CA 1
ATOM 765 C C . ARG A 1 95 ? 0.9 -1.226 -7.074 1 92.88 95 ARG A C 1
ATOM 767 O O . ARG A 1 95 ? 1.962 -0.985 -7.652 1 92.88 95 ARG A O 1
ATOM 774 N N . ILE A 1 96 ? 0.871 -1.823 -5.82 1 94.62 96 ILE A N 1
ATOM 775 C CA . ILE A 1 96 ? 2.162 -1.953 -5.152 1 94.62 96 ILE A CA 1
ATOM 776 C C . ILE A 1 96 ? 2.551 -3.428 -5.066 1 94.62 96 ILE A C 1
ATOM 778 O O . ILE A 1 96 ? 3.725 -3.777 -5.215 1 94.62 96 ILE A O 1
ATOM 782 N N . VAL A 1 97 ? 1.559 -4.324 -4.879 1 96.38 97 VAL A N 1
ATOM 783 C CA . VAL A 1 97 ? 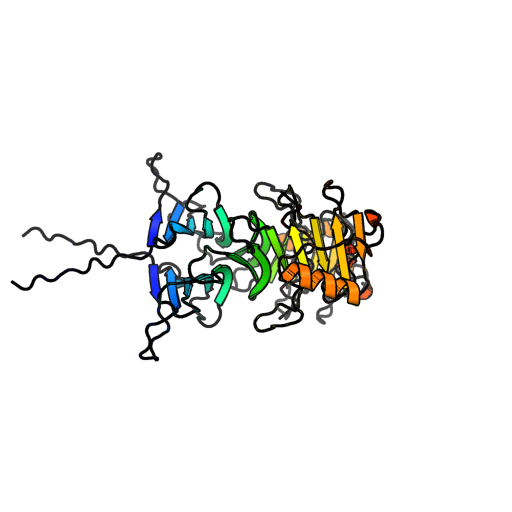1.903 -5.738 -4.777 1 96.38 97 VAL A CA 1
ATOM 784 C C . VAL A 1 97 ? 0.667 -6.594 -5.047 1 96.38 97 VAL A C 1
ATOM 786 O O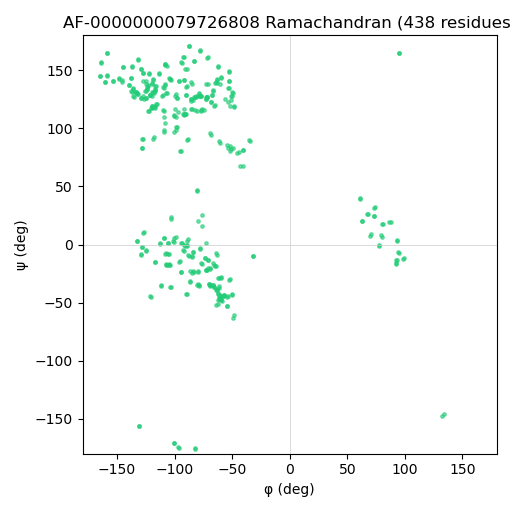 . VAL A 1 97 ? -0.444 -6.234 -4.652 1 96.38 97 VAL A O 1
ATOM 789 N N . ASP A 1 98 ? 0.856 -7.672 -5.758 1 96.25 98 ASP A N 1
ATOM 790 C CA . ASP A 1 98 ? -0.139 -8.734 -5.895 1 96.25 98 ASP A CA 1
ATOM 791 C C . ASP A 1 98 ? 0.279 -9.984 -5.125 1 96.25 98 ASP A C 1
ATOM 793 O O . ASP A 1 98 ? 1.451 -10.359 -5.133 1 96.25 98 ASP A O 1
ATOM 797 N N . LEU A 1 99 ? -0.67 -10.57 -4.457 1 96.31 99 LEU A N 1
ATOM 798 C CA . LEU A 1 99 ? -0.521 -11.898 -3.877 1 96.31 99 LEU A CA 1
ATOM 799 C C . LEU A 1 99 ? -1.323 -12.93 -4.668 1 96.31 99 LEU A C 1
ATOM 801 O O . LEU A 1 99 ? -2.516 -12.734 -4.914 1 96.31 99 LEU A O 1
ATOM 805 N N . LEU A 1 100 ? -0.679 -14.008 -5.012 1 95.31 100 LEU A N 1
ATOM 806 C CA . LEU A 1 100 ? -1.317 -14.969 -5.898 1 95.31 100 LEU A CA 1
ATOM 807 C C . LEU A 1 100 ? -1.348 -16.359 -5.258 1 95.31 100 LEU A C 1
ATOM 809 O O . LEU A 1 100 ? -0.361 -16.797 -4.664 1 95.31 100 LEU A O 1
ATOM 813 N N . ASP A 1 101 ? -2.436 -16.984 -5.312 1 93.12 101 ASP A N 1
ATOM 814 C CA . ASP A 1 101 ? -2.592 -18.422 -5.125 1 93.12 101 ASP A CA 1
ATOM 815 C C . ASP A 1 101 ? -2.693 -19.141 -6.469 1 93.12 101 ASP A C 1
ATOM 817 O O . ASP A 1 101 ? -3.783 -19.266 -7.031 1 93.12 101 ASP A O 1
ATOM 821 N N . THR A 1 102 ? -1.634 -19.688 -6.934 1 83.94 102 THR A N 1
ATOM 822 C CA . THR A 1 102 ? -1.553 -20.188 -8.305 1 83.94 102 THR A CA 1
ATOM 823 C C . THR A 1 102 ? -2.066 -21.609 -8.398 1 83.94 102 THR A C 1
ATOM 825 O O . THR A 1 102 ? -2.482 -22.062 -9.469 1 83.94 102 THR A O 1
ATOM 828 N N . ASN A 1 103 ? -2.061 -22.328 -7.34 1 84.19 103 ASN A N 1
ATOM 829 C CA . ASN A 1 103 ? -2.453 -23.734 -7.434 1 84.19 103 ASN A CA 1
ATOM 830 C C . ASN A 1 103 ? -3.814 -23.984 -6.789 1 84.19 103 ASN A C 1
ATOM 832 O O . ASN A 1 103 ? -4.285 -25.109 -6.738 1 84.19 103 ASN A O 1
ATOM 836 N N . GLY A 1 104 ? -4.395 -23 -6.105 1 86.12 104 GLY A N 1
ATOM 837 C CA . GLY A 1 104 ? -5.762 -23.078 -5.613 1 86.12 104 GLY A CA 1
ATOM 838 C C . GLY A 1 104 ? -5.871 -23.719 -4.242 1 86.12 104 GLY A C 1
ATOM 839 O O . GLY A 1 104 ? -6.949 -24.156 -3.846 1 86.12 104 GLY A O 1
ATOM 840 N N . ASP A 1 105 ? -4.812 -23.781 -3.484 1 87.5 105 ASP A N 1
ATOM 841 C CA . ASP A 1 105 ? -4.855 -24.484 -2.201 1 87.5 105 ASP A CA 1
ATOM 842 C C . ASP A 1 105 ? -5.164 -23.516 -1.062 1 87.5 105 ASP A C 1
ATOM 844 O O . ASP A 1 105 ? -5.148 -23.906 0.109 1 87.5 105 ASP A O 1
ATOM 848 N N . GLY A 1 106 ? -5.359 -22.266 -1.378 1 87.56 106 GLY A N 1
ATOM 849 C CA . GLY A 1 106 ? -5.742 -21.281 -0.375 1 87.56 106 GLY A CA 1
ATOM 850 C C . GLY A 1 106 ? -4.559 -20.531 0.199 1 87.56 106 GLY A C 1
ATOM 851 O O . GLY A 1 106 ? -4.73 -19.594 0.979 1 87.56 106 GLY A O 1
ATOM 852 N N . VAL A 1 107 ? -3.381 -20.984 -0.187 1 88.69 107 VAL A N 1
ATOM 853 C CA . VAL A 1 107 ? -2.176 -20.281 0.26 1 88.69 107 VAL A CA 1
ATOM 854 C C . VAL A 1 107 ? -1.684 -19.344 -0.836 1 88.69 107 VAL A C 1
ATOM 856 O O . VAL A 1 107 ? -1.598 -19.734 -2.004 1 88.69 107 VAL A O 1
ATOM 859 N N . PHE A 1 108 ? -1.452 -18.156 -0.514 1 91.81 108 PHE A N 1
ATOM 860 C CA . PHE A 1 108 ? -0.934 -17.172 -1.469 1 91.81 108 PHE A CA 1
ATOM 861 C C . PHE A 1 108 ? 0.59 -17.188 -1.479 1 91.81 108 PHE A C 1
ATOM 863 O O . PHE A 1 108 ? 1.227 -16.375 -0.802 1 91.81 108 PHE A O 1
ATOM 870 N N . GLU A 1 109 ? 1.195 -17.984 -2.307 1 92.69 109 GLU A N 1
ATOM 871 C CA . GLU A 1 109 ? 2.609 -18.328 -2.221 1 92.69 109 GLU A CA 1
ATOM 872 C C . GLU A 1 109 ? 3.455 -17.438 -3.127 1 92.69 109 GLU A C 1
ATOM 874 O O . GLU A 1 109 ? 4.688 -17.469 -3.068 1 92.69 109 GLU A O 1
ATOM 879 N N . THR A 1 110 ? 2.855 -16.734 -4.035 1 94.94 110 THR A N 1
ATOM 880 C CA . THR A 1 110 ? 3.588 -15.883 -4.965 1 94.94 110 THR A CA 1
ATOM 881 C C . THR A 1 110 ? 3.211 -14.414 -4.77 1 94.94 110 THR A C 1
ATOM 883 O O . THR A 1 110 ? 2.031 -14.086 -4.625 1 94.94 110 THR A O 1
ATOM 886 N N . SER A 1 111 ? 4.219 -13.555 -4.715 1 96.19 111 SER A N 1
ATOM 887 C CA . SER A 1 111 ? 4.031 -12.109 -4.648 1 96.19 111 SER A CA 1
ATOM 888 C C . SER A 1 111 ? 4.672 -11.414 -5.848 1 96.19 111 SER A C 1
ATOM 890 O O . SER A 1 111 ? 5.812 -11.711 -6.207 1 96.19 111 SER A O 1
ATOM 892 N N . ILE A 1 112 ? 3.922 -10.562 -6.445 1 96.12 112 ILE A N 1
ATOM 893 C CA . ILE A 1 112 ? 4.422 -9.727 -7.531 1 96.12 112 ILE A CA 1
ATOM 894 C C . ILE A 1 112 ? 4.523 -8.273 -7.059 1 96.12 112 ILE A C 1
ATOM 896 O O . ILE A 1 112 ? 3.516 -7.652 -6.719 1 96.12 112 ILE A O 1
ATOM 900 N N . TYR A 1 113 ? 5.723 -7.793 -7.02 1 96.19 113 TYR A N 1
ATOM 901 C CA . TYR A 1 113 ? 5.965 -6.406 -6.645 1 96.19 113 TYR A CA 1
ATOM 902 C C . TYR A 1 113 ? 6.098 -5.523 -7.879 1 96.19 113 TYR A C 1
ATOM 904 O O . TYR A 1 113 ? 6.781 -5.887 -8.836 1 96.19 113 TYR A O 1
ATOM 912 N N . TYR A 1 114 ? 5.551 -4.348 -7.793 1 95.5 114 TYR A N 1
ATOM 913 C CA . TYR A 1 114 ? 5.523 -3.467 -8.953 1 95.5 114 TYR A CA 1
ATOM 914 C C . TYR A 1 114 ? 6.484 -2.297 -8.773 1 95.5 114 TYR A C 1
ATOM 916 O O . TYR A 1 114 ? 6.871 -1.973 -7.645 1 95.5 114 TYR A O 1
ATOM 924 N N . ASN A 1 115 ? 6.867 -1.807 -9.945 1 93 115 ASN A N 1
ATOM 925 C CA . ASN A 1 115 ? 7.762 -0.656 -9.93 1 93 115 ASN A CA 1
ATOM 926 C C . ASN A 1 115 ? 6.996 0.654 -10.086 1 93 115 ASN A C 1
ATOM 928 O O . ASN A 1 115 ? 5.766 0.669 -10.039 1 93 115 ASN A O 1
ATOM 932 N N . TRP A 1 116 ? 7.648 1.742 -10.195 1 88.31 116 TRP A N 1
ATOM 933 C CA . TRP A 1 116 ? 7.047 3.07 -10.133 1 88.31 116 TRP A CA 1
ATOM 934 C C . TRP A 1 116 ? 6.367 3.42 -11.453 1 88.31 116 TRP A C 1
ATOM 936 O O . TRP A 1 116 ? 5.68 4.441 -11.555 1 88.31 116 TRP A O 1
ATOM 946 N N . ASN A 1 117 ? 6.48 2.545 -12.438 1 85.56 117 ASN A N 1
ATOM 947 C CA . ASN A 1 117 ? 5.75 2.727 -13.688 1 85.56 117 ASN A CA 1
ATOM 948 C C . ASN A 1 117 ? 4.324 2.195 -13.586 1 85.56 117 ASN A C 1
ATOM 950 O O . ASN A 1 117 ? 3.51 2.418 -14.484 1 85.56 117 ASN A O 1
ATOM 954 N N . ALA A 1 118 ? 4.062 1.57 -12.461 1 86.38 118 ALA A N 1
ATOM 955 C CA . ALA A 1 118 ? 2.791 0.862 -12.352 1 86.38 118 ALA A CA 1
ATOM 956 C C . ALA A 1 118 ? 1.653 1.827 -12.023 1 86.38 118 ALA A C 1
ATOM 958 O O . ALA A 1 118 ? 0.875 1.589 -11.094 1 86.38 118 ALA A O 1
ATOM 959 N N . ALA A 1 119 ? 1.668 2.916 -12.766 1 73.94 119 ALA A N 1
ATOM 960 C CA . ALA A 1 119 ? 0.535 3.838 -12.734 1 73.94 119 ALA A CA 1
ATOM 961 C C . ALA A 1 119 ? -0.684 3.23 -13.43 1 73.94 119 ALA A C 1
ATOM 963 O O . ALA A 1 119 ? -0.561 2.264 -14.18 1 73.94 119 ALA A O 1
ATOM 964 N N . PRO A 1 120 ? -1.846 3.881 -13.047 1 70.25 120 PRO A N 1
ATOM 965 C CA . PRO A 1 120 ? -3.035 3.338 -13.703 1 70.25 120 PRO A CA 1
ATOM 966 C C . PRO A 1 120 ? -2.9 3.305 -15.227 1 70.25 120 PRO A C 1
ATOM 968 O O . PRO A 1 120 ? -2.277 4.191 -15.812 1 70.25 120 PRO A O 1
ATOM 971 N N . GLN A 1 121 ? -3.227 2.33 -15.906 1 69.12 121 GLN A N 1
ATOM 972 C CA . GLN A 1 121 ? -3.357 2.199 -17.359 1 69.12 121 GLN A CA 1
ATOM 973 C C . GLN A 1 121 ? -2.068 1.668 -17.984 1 69.12 121 GLN A C 1
ATOM 975 O O . GLN A 1 121 ? -2.016 1.409 -19.188 1 69.12 121 GLN A O 1
ATOM 980 N N . VAL A 1 122 ? -0.946 1.675 -17.188 1 72.25 122 VAL A N 1
ATOM 981 C CA . VAL A 1 122 ? 0.271 1.091 -17.75 1 72.25 122 VAL A CA 1
ATOM 982 C C . VAL A 1 122 ? 0.195 -0.432 -17.672 1 72.25 122 VAL A C 1
ATOM 984 O O . VAL A 1 122 ? 0.002 -0.997 -16.594 1 72.25 122 VAL A O 1
ATOM 987 N N . LEU A 1 123 ? 0.409 -1.065 -18.781 1 71.44 123 LEU A N 1
ATOM 988 C CA . LEU A 1 123 ? 0.118 -2.494 -18.828 1 71.44 123 LEU A CA 1
ATOM 989 C C . LEU A 1 123 ? 1.406 -3.311 -18.859 1 71.44 123 LEU A C 1
ATOM 991 O O . LEU A 1 123 ? 1.391 -4.512 -18.594 1 71.44 123 LEU A O 1
ATOM 995 N N . THR A 1 124 ? 2.48 -2.602 -19.188 1 77.5 124 THR A N 1
ATOM 996 C CA . THR A 1 124 ? 3.689 -3.402 -19.344 1 77.5 124 THR A CA 1
ATOM 997 C C . THR A 1 124 ? 4.855 -2.783 -18.594 1 77.5 124 THR A C 1
ATOM 999 O O . THR A 1 124 ? 4.816 -1.603 -18.234 1 77.5 124 THR A O 1
ATOM 1002 N N . GLY A 1 125 ? 5.801 -3.639 -18.328 1 83 125 GLY A N 1
ATOM 1003 C CA . GLY A 1 125 ? 7.035 -3.154 -17.734 1 83 125 GLY A CA 1
ATOM 1004 C C . GLY A 1 125 ? 6.852 -2.643 -16.312 1 83 125 GLY A C 1
ATOM 1005 O O . GLY A 1 125 ? 7.578 -1.747 -15.875 1 83 125 GLY A O 1
ATOM 1006 N N . THR A 1 126 ? 5.824 -3.189 -15.664 1 91.06 126 THR A N 1
ATOM 1007 C CA . THR A 1 126 ? 5.5 -2.625 -14.359 1 91.06 126 THR A CA 1
ATOM 1008 C C . THR A 1 126 ? 5.953 -3.557 -13.242 1 91.06 126 THR A C 1
ATOM 1010 O O . THR A 1 126 ? 5.914 -3.186 -12.062 1 91.06 126 THR A O 1
ATOM 1013 N N . ILE A 1 127 ? 6.387 -4.73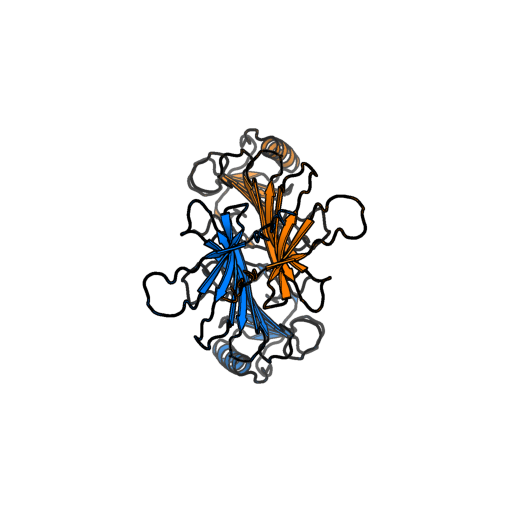8 -13.664 1 94.62 127 ILE A N 1
ATOM 1014 C CA . ILE A 1 127 ? 6.781 -5.688 -12.633 1 94.62 127 ILE A CA 1
ATOM 1015 C C . ILE A 1 127 ? 8.234 -5.449 -12.242 1 94.62 127 ILE A C 1
ATOM 1017 O O . ILE A 1 127 ? 9.125 -5.484 -13.094 1 94.62 127 ILE A O 1
ATOM 1021 N N . ALA A 1 128 ? 8.5 -5.246 -10.992 1 95.62 128 ALA A N 1
ATOM 1022 C CA . ALA A 1 128 ? 9.859 -5.07 -10.477 1 95.62 128 ALA A CA 1
ATOM 1023 C C . ALA A 1 128 ? 10.477 -6.414 -10.094 1 95.62 128 ALA A C 1
ATOM 1025 O O . ALA A 1 128 ? 11.641 -6.68 -10.406 1 95.62 128 ALA A O 1
ATOM 1026 N N . ARG A 1 129 ? 9.734 -7.23 -9.469 1 96.06 129 ARG A N 1
ATOM 1027 C CA . ARG A 1 129 ? 10.234 -8.516 -8.984 1 96.06 129 ARG A CA 1
ATOM 1028 C C . ARG A 1 129 ? 9.086 -9.453 -8.633 1 96.06 129 ARG A C 1
ATOM 1030 O O . ARG A 1 129 ? 7.977 -9 -8.336 1 96.06 129 ARG A O 1
ATOM 1037 N N . ILE A 1 130 ? 9.367 -10.711 -8.648 1 96.5 130 ILE A N 1
ATOM 1038 C CA . ILE A 1 130 ? 8.453 -11.781 -8.258 1 96.5 130 ILE A CA 1
ATOM 1039 C C . ILE A 1 130 ? 9.109 -12.656 -7.191 1 96.5 130 ILE A C 1
ATOM 1041 O O . ILE A 1 130 ? 10.289 -13.008 -7.309 1 96.5 130 ILE A O 1
ATOM 1045 N N . GLU A 1 131 ? 8.383 -12.914 -6.16 1 96.06 131 GLU A N 1
ATOM 1046 C CA . GLU A 1 131 ? 8.805 -13.836 -5.109 1 96.06 131 GLU A CA 1
ATOM 1047 C C . GLU A 1 131 ? 7.828 -15 -4.977 1 96.06 131 GLU A C 1
ATOM 1049 O O . GLU A 1 131 ? 6.609 -14.812 -5.02 1 96.06 131 GLU A O 1
ATOM 1054 N N . SER A 1 132 ? 8.414 -16.172 -4.797 1 94.81 132 SER A N 1
ATOM 1055 C CA . SER A 1 132 ? 7.508 -17.312 -4.691 1 94.81 132 SER A CA 1
ATOM 1056 C C . SER A 1 132 ? 8.078 -18.391 -3.77 1 94.81 132 SER A C 1
ATOM 1058 O O . SER A 1 132 ? 9.297 -18.516 -3.639 1 94.81 132 SER A O 1
ATOM 1060 N N . ASN A 1 133 ? 7.25 -19 -3.055 1 92.44 133 ASN A N 1
ATOM 1061 C CA . ASN A 1 133 ? 7.543 -20.234 -2.35 1 92.44 133 ASN A CA 1
ATOM 1062 C C . ASN A 1 133 ? 7.195 -21.453 -3.195 1 92.44 133 ASN A C 1
ATOM 1064 O O . ASN A 1 133 ? 6.023 -21.781 -3.371 1 92.44 133 ASN A O 1
ATOM 1068 N N . LEU A 1 134 ? 8.117 -22.219 -3.648 1 84.81 134 LEU A N 1
ATOM 1069 C CA . LEU A 1 134 ? 7.918 -23.281 -4.633 1 84.81 134 LEU A CA 1
ATOM 1070 C C . LEU A 1 134 ? 7.688 -24.625 -3.947 1 84.81 134 LEU A C 1
ATOM 1072 O O . LEU A 1 134 ? 7.148 -25.547 -4.555 1 84.81 134 LEU A O 1
ATOM 1076 N N . ASP A 1 135 ? 8.141 -24.766 -2.748 1 83.12 135 ASP A N 1
ATOM 1077 C CA . ASP A 1 135 ? 8.188 -26.125 -2.195 1 83.12 135 ASP A CA 1
ATOM 1078 C C . ASP A 1 135 ? 7.195 -26.281 -1.043 1 83.12 135 ASP A C 1
ATOM 1080 O O . ASP A 1 135 ? 7.133 -27.328 -0.41 1 83.12 135 ASP A O 1
ATOM 1084 N N . GLY A 1 136 ? 6.477 -25.266 -0.733 1 80.94 136 GLY A N 1
ATOM 1085 C CA . GLY A 1 136 ? 5.453 -25.344 0.296 1 80.94 136 GLY A CA 1
ATOM 1086 C C . GLY A 1 136 ? 6.016 -25.297 1.704 1 80.94 136 GLY A C 1
ATOM 1087 O O . GLY A 1 136 ? 5.266 -25.359 2.682 1 80.94 136 GLY A O 1
ATOM 1088 N N . LYS A 1 137 ? 7.281 -25.219 1.692 1 81.38 137 LYS A N 1
ATOM 1089 C CA . LYS A 1 137 ? 7.91 -25.062 3.002 1 81.38 137 LYS A CA 1
ATOM 1090 C C . LYS A 1 137 ? 7.883 -23.609 3.455 1 81.38 137 LYS A C 1
ATOM 1092 O O . LYS A 1 137 ? 7.18 -22.781 2.865 1 81.38 137 LYS A O 1
ATOM 1097 N N . GLN A 1 138 ? 8.539 -23.406 4.609 1 76.38 138 GLN A N 1
ATOM 1098 C CA . GLN A 1 138 ? 8.43 -22.062 5.172 1 76.38 138 GLN A CA 1
ATOM 1099 C C . GLN A 1 138 ? 9.25 -21.062 4.371 1 76.38 138 GLN A C 1
ATOM 1101 O O . GLN A 1 138 ? 10.422 -21.312 4.07 1 76.38 138 GLN A O 1
ATOM 1106 N N . GLY A 1 139 ? 8.539 -20.031 3.949 1 83.19 139 GLY A N 1
ATOM 1107 C CA . GLY A 1 139 ? 9.258 -18.875 3.416 1 83.19 139 GLY A CA 1
ATOM 1108 C C . GLY A 1 139 ? 9.391 -18.906 1.904 1 83.19 139 GLY A C 1
ATOM 1109 O O . GLY A 1 139 ? 9.18 -19.953 1.278 1 83.19 139 GLY A O 1
ATOM 1110 N N . VAL A 1 140 ? 9.727 -17.812 1.33 1 91.69 140 VAL A N 1
ATOM 1111 C CA . VAL A 1 140 ? 10.016 -17.641 -0.091 1 91.69 140 VAL A CA 1
ATOM 1112 C C . VAL A 1 140 ? 11.344 -18.312 -0.433 1 91.69 140 VAL A C 1
ATOM 1114 O O . VAL A 1 140 ? 12.312 -18.203 0.329 1 91.69 140 VAL A O 1
ATOM 1117 N N . ASN A 1 141 ? 11.398 -19 -1.556 1 94 141 ASN A N 1
ATOM 1118 C CA . ASN A 1 141 ? 12.664 -19.609 -1.928 1 94 141 ASN A CA 1
ATOM 1119 C C . ASN A 1 141 ? 13.023 -19.328 -3.383 1 94 141 ASN A C 1
ATOM 1121 O O . ASN A 1 141 ? 14.023 -19.828 -3.893 1 94 141 ASN A O 1
ATOM 1125 N N . LEU A 1 142 ? 12.289 -18.594 -4.07 1 95.69 142 LEU A N 1
ATOM 1126 C CA . LEU A 1 142 ? 12.578 -18.156 -5.43 1 95.69 142 LEU A CA 1
ATOM 1127 C C . LEU A 1 142 ? 12.344 -16.656 -5.578 1 95.69 142 LEU A C 1
ATOM 1129 O O . LEU A 1 142 ? 11.297 -16.141 -5.168 1 95.69 142 LEU A O 1
ATOM 1133 N N . TRP A 1 143 ? 13.297 -15.906 -6.125 1 96.5 143 TRP A N 1
ATOM 1134 C CA . TRP A 1 143 ? 13.203 -14.492 -6.461 1 96.5 143 TRP A CA 1
ATOM 1135 C C . TRP A 1 143 ? 13.539 -14.258 -7.93 1 96.5 143 TRP A C 1
ATOM 1137 O O . TRP A 1 143 ? 14.609 -14.656 -8.398 1 96.5 143 TRP A O 1
ATOM 1147 N N . ILE A 1 144 ? 12.625 -13.609 -8.609 1 97.06 144 ILE A N 1
ATOM 1148 C CA . ILE A 1 144 ? 12.797 -13.352 -10.031 1 97.06 144 ILE A CA 1
ATOM 1149 C C . ILE A 1 144 ? 12.789 -11.844 -10.289 1 97.06 144 ILE A C 1
ATOM 1151 O O . ILE A 1 144 ? 11.828 -11.156 -9.938 1 97.06 144 ILE A O 1
ATOM 1155 N N . TYR A 1 145 ? 13.797 -11.352 -10.758 1 96.94 145 TYR A N 1
ATOM 1156 C CA . TYR A 1 145 ? 13.883 -10.039 -11.383 1 96.94 145 TYR A CA 1
ATOM 1157 C C . TYR A 1 145 ? 13.797 -10.141 -12.898 1 96.94 145 TYR A C 1
ATOM 1159 O O . TYR A 1 145 ? 14.781 -10.469 -13.562 1 96.94 145 TYR A O 1
ATOM 1167 N N . PRO A 1 146 ? 12.641 -9.852 -13.406 1 94.75 146 PRO A N 1
ATOM 1168 C CA . PRO A 1 146 ? 12.32 -10.25 -14.781 1 94.75 146 PRO A CA 1
ATOM 1169 C C . PRO A 1 146 ? 13.422 -9.891 -15.773 1 94.75 146 PRO A C 1
ATOM 1171 O O . PRO A 1 146 ? 13.75 -8.711 -15.938 1 94.75 146 PRO A O 1
ATOM 1174 N N . MET A 1 147 ? 13.977 -10.891 -16.406 1 93.69 147 MET A N 1
ATOM 1175 C CA . MET A 1 147 ? 14.906 -10.875 -17.547 1 93.69 147 MET A CA 1
ATOM 1176 C C . MET A 1 147 ? 16.266 -10.344 -17.109 1 93.69 147 MET A C 1
ATOM 1178 O O . MET A 1 147 ? 17.125 -10.047 -17.953 1 93.69 147 MET A O 1
ATOM 1182 N N . VAL A 1 148 ? 16.531 -10.141 -15.867 1 96.38 148 VAL A N 1
ATOM 1183 C CA . VAL A 1 148 ? 17.797 -9.57 -15.406 1 96.38 148 VAL A CA 1
ATOM 1184 C C . VAL A 1 148 ? 18.484 -10.547 -14.453 1 96.38 148 VAL A C 1
ATOM 1186 O O . VAL A 1 148 ? 19.688 -10.805 -14.578 1 96.38 148 VAL A O 1
ATOM 1189 N N . ARG A 1 149 ? 17.719 -11.125 -13.523 1 97.56 149 ARG A N 1
ATOM 1190 C CA . ARG A 1 149 ? 18.344 -11.922 -12.477 1 97.56 149 ARG A CA 1
ATOM 1191 C C . ARG A 1 149 ? 17.344 -12.891 -11.852 1 97.56 149 ARG A C 1
ATOM 1193 O O . ARG A 1 149 ? 16.141 -12.586 -11.781 1 97.56 149 ARG A O 1
ATOM 1200 N N . MET A 1 150 ? 17.766 -14.016 -11.484 1 98.06 150 MET A N 1
ATOM 1201 C CA . MET A 1 150 ? 17 -14.992 -10.719 1 98.06 150 MET A CA 1
ATOM 1202 C C . MET A 1 150 ? 17.828 -15.547 -9.57 1 98.06 150 MET A C 1
ATOM 1204 O O . MET A 1 150 ? 19.016 -15.844 -9.734 1 98.06 150 MET A O 1
ATOM 1208 N N . GLU A 1 151 ? 17.234 -15.555 -8.406 1 97.69 151 GLU A N 1
ATOM 1209 C CA . GLU A 1 151 ? 17.875 -16.125 -7.223 1 97.69 151 GLU A CA 1
ATOM 1210 C C . GLU A 1 151 ? 17.016 -17.234 -6.613 1 97.69 151 GLU A C 1
ATOM 1212 O O . GLU A 1 151 ? 15.781 -17.141 -6.629 1 97.69 151 GLU A O 1
ATOM 1217 N N . ILE A 1 152 ? 17.703 -18.266 -6.023 1 97.06 152 ILE A N 1
ATOM 1218 C CA . ILE A 1 152 ? 16.938 -19.391 -5.488 1 97.06 152 ILE A CA 1
ATOM 1219 C C . ILE A 1 152 ? 17.625 -19.938 -4.238 1 97.06 152 ILE A C 1
ATOM 1221 O O . ILE A 1 152 ? 18.844 -19.953 -4.156 1 97.06 152 ILE A O 1
ATOM 1225 N N . ASP A 1 153 ? 16.828 -20.266 -3.303 1 96.06 153 ASP A N 1
ATOM 1226 C CA . ASP A 1 153 ? 17.281 -20.984 -2.107 1 96.06 153 ASP A CA 1
ATOM 1227 C C . ASP A 1 153 ? 17.172 -22.484 -2.293 1 96.06 153 ASP A C 1
ATOM 1229 O O . ASP A 1 153 ? 16.078 -23.062 -2.23 1 96.06 153 ASP A O 1
ATOM 1233 N N . THR A 1 154 ? 18.266 -23.203 -2.359 1 94.19 154 THR A N 1
ATOM 1234 C CA . THR A 1 154 ? 18.25 -24.625 -2.67 1 94.19 154 THR A CA 1
ATOM 1235 C C . THR A 1 154 ? 18.484 -25.469 -1.412 1 94.19 154 THR A C 1
ATOM 1237 O O . THR A 1 154 ? 18.203 -26.656 -1.389 1 94.19 154 THR A O 1
ATOM 1240 N N . ASP A 1 155 ? 19 -24.875 -0.385 1 93.06 155 ASP A N 1
ATOM 1241 C CA . ASP A 1 155 ? 19.328 -25.672 0.796 1 93.06 155 ASP A CA 1
ATOM 1242 C C . ASP A 1 155 ? 18.328 -25.422 1.921 1 93.06 155 ASP A C 1
ATOM 1244 O O . ASP A 1 155 ? 18.531 -25.875 3.049 1 93.06 155 ASP A O 1
ATOM 1248 N N . GLU A 1 156 ? 17.281 -24.594 1.792 1 90.5 156 GLU A N 1
ATOM 1249 C CA . GLU A 1 156 ? 16.094 -24.422 2.629 1 90.5 156 GLU A CA 1
ATOM 1250 C C . GLU A 1 156 ? 16.438 -23.688 3.922 1 90.5 156 GLU A C 1
ATOM 1252 O O . GLU A 1 156 ? 15.867 -23.969 4.977 1 90.5 156 GLU A O 1
ATOM 1257 N N . ASP A 1 157 ? 17.422 -22.797 3.82 1 90.56 157 ASP A N 1
ATOM 1258 C CA . ASP A 1 157 ? 17.766 -22.047 5.023 1 90.56 157 ASP A CA 1
ATOM 1259 C C . ASP A 1 157 ? 17.172 -20.641 4.984 1 90.56 157 ASP A C 1
ATOM 1261 O O . ASP A 1 157 ? 17.469 -19.797 5.84 1 90.56 157 ASP A O 1
ATOM 1265 N N . GLY A 1 158 ? 16.406 -20.312 3.947 1 87.94 158 GLY A N 1
ATOM 1266 C CA . GLY A 1 158 ? 15.688 -19.062 3.855 1 87.94 158 GLY A CA 1
ATOM 1267 C C . GLY A 1 158 ? 16.469 -17.984 3.127 1 87.94 158 GLY A C 1
ATOM 1268 O O . GLY A 1 158 ? 15.969 -16.859 2.957 1 87.94 158 GLY A O 1
ATOM 1269 N N . LYS A 1 159 ? 17.641 -18.406 2.631 1 92.19 159 LYS A N 1
ATOM 1270 C CA . LYS A 1 159 ? 18.469 -17.453 1.896 1 92.19 159 LYS A CA 1
ATOM 1271 C C . LYS A 1 159 ? 18.797 -17.984 0.501 1 92.19 159 LYS A C 1
ATOM 1273 O O . LYS A 1 159 ? 19.078 -19.172 0.33 1 92.19 159 LYS A O 1
ATOM 1278 N N . PRO A 1 160 ? 18.703 -17 -0.397 1 95.88 160 PRO A N 1
ATOM 1279 C CA . PRO A 1 160 ? 19.125 -17.484 -1.713 1 95.88 160 PRO A CA 1
ATOM 1280 C C . PRO A 1 160 ? 20.594 -17.906 -1.736 1 95.88 160 PRO A C 1
ATOM 1282 O O . PRO A 1 160 ? 21.438 -17.25 -1.13 1 95.88 160 PRO A O 1
ATOM 1285 N N . ASP A 1 161 ? 20.906 -19.047 -2.42 1 97.31 161 ASP A N 1
ATOM 1286 C CA . ASP A 1 161 ? 22.281 -19.531 -2.461 1 97.31 161 ASP A CA 1
ATOM 1287 C C . ASP A 1 161 ? 22.719 -19.812 -3.895 1 97.31 161 ASP A C 1
ATOM 1289 O O . ASP A 1 161 ? 23.906 -20.078 -4.145 1 97.31 161 ASP A O 1
ATOM 1293 N N . ARG A 1 162 ? 21.844 -19.766 -4.809 1 98.38 162 ARG A N 1
ATOM 1294 C CA . ARG A 1 162 ? 22.156 -19.891 -6.23 1 98.38 162 ARG A CA 1
ATOM 1295 C C . ARG A 1 162 ? 21.516 -18.75 -7.02 1 98.38 162 ARG A C 1
ATOM 1297 O O . ARG A 1 162 ? 20.484 -18.219 -6.633 1 98.38 162 ARG A O 1
ATOM 1304 N N . PHE A 1 163 ? 22.156 -18.344 -8.18 1 98.56 163 PHE A N 1
ATOM 1305 C CA . PHE A 1 163 ? 21.547 -17.281 -8.977 1 98.56 163 PHE A CA 1
ATOM 1306 C C . PHE A 1 163 ? 22.062 -17.328 -10.414 1 98.56 163 PHE A C 1
ATOM 1308 O O . PHE A 1 163 ? 23.031 -18.031 -10.711 1 98.56 163 PHE A O 1
ATOM 1315 N N . THR A 1 164 ? 21.406 -16.656 -11.281 1 98.5 164 THR A N 1
ATOM 1316 C CA . THR A 1 164 ? 21.828 -16.469 -12.664 1 98.5 164 THR A CA 1
ATOM 1317 C C . THR A 1 164 ? 21.438 -15.078 -13.164 1 98.5 164 THR A C 1
ATOM 1319 O O . THR A 1 164 ? 20.5 -14.469 -12.664 1 98.5 164 THR A O 1
ATOM 1322 N N . GLU A 1 165 ? 22.141 -14.547 -14.086 1 97.75 165 GLU A N 1
ATOM 1323 C CA . GLU A 1 165 ? 21.859 -13.289 -14.781 1 97.75 165 GLU A CA 1
ATOM 1324 C C . GLU A 1 165 ? 21.875 -13.492 -16.297 1 97.75 165 GLU A C 1
ATOM 1326 O O . GLU A 1 165 ? 21.938 -12.516 -17.047 1 97.75 165 GLU A O 1
ATOM 1331 N N . ASN A 1 166 ? 21.922 -14.805 -16.641 1 97.75 166 ASN A N 1
ATOM 1332 C CA . ASN A 1 166 ? 21.812 -15.148 -18.047 1 97.75 166 ASN A CA 1
ATOM 1333 C C . ASN A 1 166 ? 20.391 -15.008 -18.562 1 97.75 166 ASN A C 1
ATOM 1335 O O . ASN A 1 166 ? 19.516 -15.789 -18.188 1 97.75 166 ASN A O 1
ATOM 1339 N N . GLU A 1 167 ? 20.172 -14.125 -19.453 1 96.75 167 GLU A N 1
ATOM 1340 C CA . GLU A 1 167 ? 18.844 -13.75 -19.906 1 96.75 167 GLU A CA 1
ATOM 1341 C C . GLU A 1 167 ? 18.109 -14.938 -20.516 1 96.75 167 GLU A C 1
ATOM 1343 O O . GLU A 1 167 ? 16.922 -15.141 -20.25 1 96.75 167 GLU A O 1
ATOM 1348 N N . GLU A 1 168 ? 18.812 -15.695 -21.344 1 96.88 168 GLU A N 1
ATOM 1349 C CA . GLU A 1 168 ? 18.203 -16.859 -21.984 1 96.88 168 GLU A CA 1
ATOM 1350 C C . GLU A 1 168 ? 17.766 -17.891 -20.953 1 96.88 168 GLU A C 1
ATOM 1352 O O . GLU A 1 168 ? 16.656 -18.422 -21.031 1 96.88 168 GLU A O 1
ATOM 1357 N N . LEU A 1 169 ? 18.688 -18.141 -20.062 1 97.44 169 LEU A N 1
ATOM 1358 C CA . LEU A 1 169 ? 18.391 -19.094 -19 1 97.44 169 LEU A CA 1
ATOM 1359 C C . LEU A 1 169 ? 17.219 -18.594 -18.141 1 97.44 169 LEU A C 1
ATOM 1361 O O . LEU A 1 169 ? 16.344 -19.375 -17.781 1 97.44 169 LEU A O 1
ATOM 1365 N N . ILE A 1 170 ? 17.188 -17.344 -17.812 1 97.5 170 ILE A N 1
ATOM 1366 C CA . ILE A 1 170 ? 16.109 -16.75 -17.031 1 97.5 170 ILE A CA 1
ATOM 1367 C C . ILE A 1 170 ? 14.789 -16.922 -17.766 1 97.5 170 ILE A C 1
ATOM 1369 O O . ILE A 1 170 ? 13.789 -17.328 -17.172 1 97.5 170 ILE A O 1
ATOM 1373 N N . ALA A 1 171 ? 14.781 -16.609 -19.016 1 97 171 ALA A N 1
ATOM 1374 C CA . ALA A 1 171 ? 13.57 -16.734 -19.828 1 97 171 ALA A CA 1
ATOM 1375 C C . ALA A 1 171 ? 13.047 -18.172 -19.797 1 97 171 ALA A C 1
ATOM 1377 O O . ALA A 1 171 ? 11.844 -18.391 -19.656 1 97 171 ALA A O 1
ATOM 1378 N N . GLU A 1 172 ? 13.969 -19.078 -19.922 1 97.06 172 GLU A N 1
ATOM 1379 C CA . GLU A 1 172 ? 13.609 -20.5 -19.922 1 97.06 172 GLU A CA 1
ATOM 1380 C C . GLU A 1 172 ? 13.008 -20.906 -18.578 1 97.06 172 GLU A C 1
ATOM 1382 O O . GLU A 1 172 ? 11.93 -21.5 -18.531 1 97.06 172 GLU A O 1
ATOM 1387 N N . GLU A 1 173 ? 13.695 -20.594 -17.516 1 96.69 173 GLU A N 1
ATOM 1388 C CA . GLU A 1 173 ? 13.25 -21 -16.188 1 96.69 173 GLU A CA 1
ATOM 1389 C C . GLU A 1 173 ? 11.984 -20.25 -15.781 1 96.69 173 GLU A C 1
ATOM 1391 O O . GLU A 1 173 ? 11.133 -20.797 -15.078 1 96.69 173 GLU A O 1
ATOM 1396 N N . TYR A 1 174 ? 11.852 -19.016 -16.172 1 95.69 174 TYR A N 1
ATOM 1397 C CA . TYR A 1 174 ? 10.625 -18.266 -15.945 1 95.69 174 TYR A CA 1
ATOM 1398 C C . TYR A 1 174 ? 9.438 -18.922 -16.625 1 95.69 174 TYR A C 1
ATOM 1400 O O . TYR A 1 174 ? 8.344 -19 -16.062 1 95.69 174 TYR A O 1
ATOM 1408 N N . SER A 1 175 ? 9.648 -19.344 -17.844 1 95.81 175 SER A N 1
ATOM 1409 C CA . SER A 1 175 ? 8.594 -20.031 -18.578 1 95.81 175 SER A CA 1
ATOM 1410 C C . SER A 1 175 ? 8.133 -21.281 -17.812 1 95.81 175 SER A C 1
ATOM 1412 O O . SER A 1 175 ? 6.934 -21.547 -17.719 1 95.81 175 SER A O 1
ATOM 1414 N N . LYS A 1 176 ? 9.07 -22.016 -17.312 1 94.44 176 LYS A N 1
ATOM 1415 C CA . LYS A 1 176 ? 8.727 -23.188 -16.5 1 94.44 176 LYS A CA 1
ATOM 1416 C C . LYS A 1 176 ? 7.922 -22.766 -15.273 1 94.44 176 LYS A C 1
ATOM 1418 O O . LYS A 1 176 ? 6.887 -23.359 -14.977 1 94.44 176 LYS A O 1
ATOM 1423 N N . PHE A 1 177 ? 8.383 -21.781 -14.625 1 93.81 177 PHE A N 1
ATOM 1424 C CA . PHE A 1 177 ? 7.73 -21.266 -13.43 1 93.81 177 PHE A CA 1
ATOM 1425 C C . PHE A 1 177 ? 6.273 -20.922 -13.719 1 93.81 177 PHE A C 1
ATOM 1427 O O . PHE A 1 177 ? 5.375 -21.359 -13 1 93.81 177 PHE A O 1
ATOM 1434 N N . VAL A 1 178 ? 5.984 -20.125 -14.742 1 90.88 178 VAL A N 1
ATOM 1435 C CA . VAL A 1 178 ? 4.648 -19.641 -15.086 1 90.88 178 VAL A CA 1
ATOM 1436 C C . VAL A 1 178 ? 3.75 -20.828 -15.438 1 90.88 178 VAL A C 1
ATOM 1438 O O . VAL A 1 178 ? 2.541 -20.797 -15.195 1 90.88 178 VAL A O 1
ATOM 1441 N N . LYS A 1 179 ? 4.328 -21.906 -15.953 1 90.31 179 LYS A N 1
ATOM 1442 C CA . LYS A 1 179 ? 3.572 -23.078 -16.359 1 90.31 179 LYS A CA 1
ATOM 1443 C C . LYS A 1 179 ? 3.424 -24.062 -15.203 1 90.31 179 LYS A C 1
ATOM 1445 O O . LYS A 1 179 ? 2.875 -25.156 -15.375 1 90.31 179 LYS A O 1
ATOM 1450 N N . GLY A 1 180 ? 4.004 -23.703 -14.078 1 87.44 180 GLY A N 1
ATOM 1451 C CA . GLY A 1 180 ? 3.893 -24.562 -12.898 1 87.44 180 GLY A CA 1
ATOM 1452 C C . GLY A 1 180 ? 4.863 -25.719 -12.906 1 87.44 180 GLY A C 1
ATOM 1453 O O . GLY A 1 180 ? 4.633 -26.734 -12.242 1 87.44 180 GLY A O 1
ATOM 1454 N N . ARG A 1 181 ? 5.891 -25.609 -13.734 1 89.5 181 ARG A N 1
ATOM 1455 C CA . ARG A 1 181 ? 6.906 -26.656 -13.797 1 89.5 181 ARG A CA 1
ATOM 1456 C C . ARG A 1 181 ? 8.07 -26.344 -12.859 1 89.5 181 ARG A C 1
ATOM 1458 O O . ARG A 1 181 ? 8.203 -25.219 -12.383 1 89.5 181 ARG A O 1
ATOM 1465 N N . ARG A 1 182 ? 8.789 -27.359 -12.578 1 90.56 182 ARG A N 1
ATOM 1466 C CA . ARG A 1 182 ? 9.922 -27.188 -11.672 1 90.56 182 ARG A CA 1
ATOM 1467 C C . ARG A 1 182 ? 11 -26.312 -12.297 1 90.56 182 ARG A C 1
ATOM 1469 O O . ARG A 1 182 ? 11.398 -26.516 -13.445 1 90.56 182 ARG A O 1
ATOM 1476 N N . VAL A 1 183 ? 11.469 -25.375 -11.523 1 93.88 183 VAL A N 1
ATOM 1477 C CA . VAL A 1 183 ? 12.578 -24.516 -11.914 1 93.88 183 VAL A CA 1
ATOM 1478 C C . VAL A 1 183 ? 13.898 -25.25 -11.664 1 93.88 183 VAL A C 1
ATOM 1480 O O . VAL A 1 183 ? 14.141 -25.734 -10.555 1 93.88 183 VAL A O 1
ATOM 1483 N N . SER A 1 184 ? 14.789 -25.344 -12.672 1 93.06 184 SER A N 1
ATOM 1484 C CA . SER A 1 184 ? 16.094 -25.984 -12.547 1 93.06 184 SER A CA 1
ATOM 1485 C C . SER A 1 184 ? 17.172 -24.984 -12.156 1 93.06 184 SER A C 1
ATOM 1487 O O . SER A 1 184 ? 17.172 -23.844 -12.633 1 93.06 184 SER A O 1
ATOM 1489 N N . THR A 1 185 ? 18.094 -25.469 -11.266 1 92.88 185 THR A N 1
ATOM 1490 C CA . THR A 1 185 ? 19.188 -24.594 -10.867 1 92.88 185 THR A CA 1
ATOM 1491 C C . THR A 1 185 ? 20.516 -25.078 -11.461 1 92.88 185 THR A C 1
ATOM 1493 O O . THR A 1 185 ? 21.578 -24.609 -11.07 1 92.88 185 THR A O 1
ATOM 1496 N N . THR A 1 186 ? 20.516 -26.078 -12.297 1 92.44 186 THR A N 1
ATOM 1497 C CA . THR A 1 186 ? 21.703 -26.734 -12.844 1 92.44 186 THR A CA 1
ATOM 1498 C C . THR A 1 186 ? 22.672 -25.688 -13.406 1 92.44 186 THR A C 1
ATOM 1500 O O . THR A 1 186 ? 23.875 -25.766 -13.148 1 92.44 186 THR A O 1
ATOM 1503 N N . ASN A 1 187 ? 22.344 -24.625 -14.141 1 95 187 ASN A N 1
ATOM 1504 C CA . ASN A 1 187 ? 23.219 -23.641 -14.758 1 95 187 ASN A CA 1
ATOM 1505 C C . ASN A 1 187 ? 23.234 -22.328 -13.977 1 95 187 ASN A C 1
ATOM 1507 O O . ASN A 1 187 ? 23.594 -21.281 -14.516 1 95 187 ASN A O 1
ATOM 1511 N N . PHE A 1 188 ? 22.859 -22.453 -12.727 1 97.88 188 PHE A N 1
ATOM 1512 C CA . PHE A 1 188 ? 22.969 -21.312 -11.836 1 97.88 188 PHE A CA 1
ATOM 1513 C C . PHE A 1 188 ? 24.344 -21.281 -11.156 1 97.88 188 PHE A C 1
ATOM 1515 O O . PHE A 1 188 ? 24.938 -22.328 -10.898 1 97.88 188 PHE A O 1
ATOM 1522 N N . ARG A 1 189 ? 24.828 -20.172 -10.812 1 98.19 189 ARG A N 1
ATOM 1523 C CA . ARG A 1 189 ? 26.078 -19.984 -10.086 1 98.19 189 ARG A CA 1
ATOM 1524 C C . ARG A 1 189 ? 25.828 -19.891 -8.586 1 98.19 189 ARG A C 1
ATOM 1526 O O . ARG A 1 189 ? 24.719 -19.578 -8.156 1 98.19 189 ARG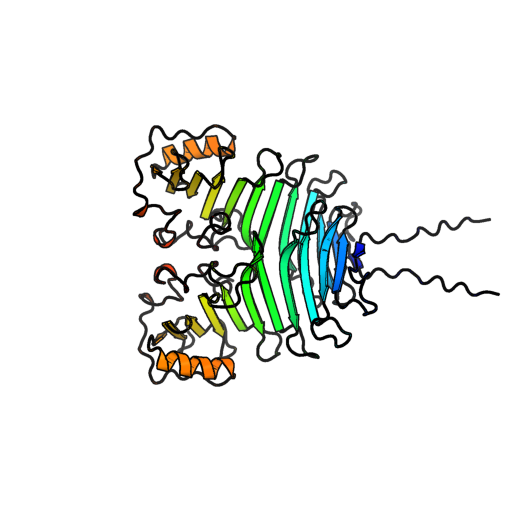 A O 1
ATOM 1533 N N . ASN A 1 190 ? 26.844 -20.203 -7.84 1 97.88 190 ASN A N 1
ATOM 1534 C CA . ASN A 1 190 ? 26.75 -19.984 -6.398 1 97.88 190 ASN A CA 1
ATOM 1535 C C . ASN A 1 190 ? 26.594 -18.516 -6.055 1 97.88 190 ASN A C 1
ATOM 1537 O O . ASN A 1 190 ? 27.219 -17.656 -6.684 1 97.88 190 ASN A O 1
ATOM 1541 N N . LEU A 1 191 ? 25.797 -18.312 -5.059 1 98.19 191 LEU A N 1
ATOM 1542 C CA . LEU A 1 191 ? 25.547 -16.938 -4.656 1 98.19 191 LEU A CA 1
ATOM 1543 C C . LEU A 1 191 ? 26.031 -16.688 -3.23 1 98.19 191 LEU A C 1
ATOM 1545 O O . LEU A 1 191 ? 25.578 -17.344 -2.293 1 98.19 191 LEU A O 1
ATOM 1549 N N . ASN A 1 192 ? 26.984 -15.766 -3.15 1 96.56 192 ASN A N 1
ATOM 1550 C CA . ASN A 1 192 ? 27.312 -15.219 -1.837 1 96.56 192 ASN A CA 1
ATOM 1551 C C . ASN A 1 192 ? 26.156 -14.383 -1.279 1 96.56 192 ASN A C 1
ATOM 1553 O O . ASN A 1 192 ? 25.656 -13.484 -1.954 1 96.56 192 ASN A O 1
ATOM 1557 N N . PRO A 1 193 ? 25.719 -14.641 -0.056 1 94.56 193 PRO A N 1
ATOM 1558 C CA . PRO A 1 193 ? 24.594 -13.906 0.522 1 94.56 193 PRO A CA 1
ATOM 1559 C C . PRO A 1 193 ? 24.766 -12.391 0.445 1 94.56 193 PRO A C 1
ATOM 1561 O O . PRO A 1 193 ? 23.781 -11.656 0.299 1 94.56 193 PRO A O 1
ATOM 1564 N N . ASP A 1 194 ? 25.906 -11.945 0.473 1 94.31 194 ASP A N 1
ATOM 1565 C CA . ASP A 1 194 ? 26.156 -10.508 0.463 1 94.31 194 ASP A CA 1
ATOM 1566 C C . ASP A 1 194 ? 25.797 -9.891 -0.888 1 94.31 194 ASP A C 1
ATOM 1568 O O . ASP A 1 194 ? 25.625 -8.68 -0.997 1 94.31 194 ASP A O 1
ATOM 1572 N N . GLY A 1 195 ? 25.766 -10.703 -1.815 1 95.12 195 GLY A N 1
ATOM 1573 C CA . GLY A 1 195 ? 25.469 -10.219 -3.154 1 95.12 195 GLY A CA 1
ATOM 1574 C C . GLY A 1 195 ? 24.031 -10.422 -3.566 1 95.12 195 GLY A C 1
ATOM 1575 O O . GLY A 1 195 ? 23.656 -10.141 -4.707 1 95.12 195 GLY A O 1
ATOM 1576 N N . SER A 1 196 ? 23.234 -10.867 -2.662 1 96.31 196 SER A N 1
ATOM 1577 C CA . SER A 1 196 ? 21.844 -11.164 -2.992 1 96.31 196 SER A CA 1
ATOM 1578 C C . SER A 1 196 ? 21 -9.898 -3.055 1 96.31 196 SER A C 1
ATOM 1580 O O . SER A 1 196 ? 21.016 -9.094 -2.121 1 96.31 196 SER A O 1
ATOM 1582 N N . TRP A 1 197 ? 20.25 -9.75 -4.164 1 93.81 197 TRP A N 1
ATOM 1583 C CA . TRP A 1 197 ? 19.312 -8.633 -4.281 1 93.81 197 TRP A CA 1
ATOM 1584 C C . TRP A 1 197 ? 18.125 -8.805 -3.33 1 93.81 197 TRP A C 1
ATOM 1586 O O . TRP A 1 197 ? 17.609 -7.832 -2.783 1 93.81 197 TRP A O 1
ATOM 1596 N N . ALA A 1 198 ? 17.75 -10.047 -3.135 1 92.81 198 ALA A N 1
ATOM 1597 C CA . ALA A 1 198 ? 16.625 -10.359 -2.262 1 92.81 198 ALA A CA 1
ATOM 1598 C C . ALA A 1 198 ? 16.906 -9.945 -0.821 1 92.81 198 ALA A C 1
ATOM 1600 O O . ALA A 1 198 ? 16.047 -9.406 -0.133 1 92.81 198 ALA A O 1
ATOM 1601 N N . LEU A 1 199 ? 18.125 -10.148 -0.431 1 89.75 199 LEU A N 1
ATOM 1602 C CA . LEU A 1 199 ? 18.5 -9.875 0.95 1 89.75 199 LEU A CA 1
ATOM 1603 C C . LEU A 1 199 ? 18.891 -8.414 1.124 1 89.75 199 LEU A C 1
ATOM 1605 O O . LEU A 1 199 ? 18.734 -7.844 2.207 1 89.75 199 LEU A O 1
ATOM 1609 N N . HIS A 1 200 ? 19.453 -7.887 0.052 1 88.25 200 HIS A N 1
ATOM 1610 C CA . HIS A 1 200 ? 19.953 -6.516 0.087 1 88.25 200 HIS A CA 1
ATOM 1611 C C . HIS A 1 200 ? 19.406 -5.699 -1.076 1 88.25 200 HIS A C 1
ATOM 1613 O O . HIS A 1 200 ? 20.125 -5.383 -2.02 1 88.25 200 HIS A O 1
ATOM 1619 N N . PRO A 1 201 ? 18.234 -5.199 -0.911 1 85.94 201 PRO A N 1
ATOM 1620 C CA . PRO A 1 201 ? 17.578 -4.527 -2.033 1 85.94 201 PRO A CA 1
ATOM 1621 C C . PRO A 1 201 ? 18.312 -3.271 -2.486 1 85.94 201 PRO A C 1
ATOM 1623 O O . PRO A 1 201 ? 18.094 -2.787 -3.598 1 85.94 201 PRO A O 1
ATOM 1626 N N . PHE A 1 202 ? 19.141 -2.752 -1.656 1 80.69 202 PHE A N 1
ATOM 1627 C CA . PHE A 1 202 ? 19.891 -1.568 -2.061 1 80.69 202 PHE A CA 1
ATOM 1628 C C . PHE A 1 202 ? 20.859 -1.901 -3.188 1 80.69 202 PHE A C 1
ATOM 1630 O O . PHE A 1 202 ? 21.375 -1.002 -3.859 1 80.69 202 PHE A O 1
ATOM 1637 N N . LEU A 1 203 ? 21.156 -3.186 -3.434 1 87.75 203 LEU A N 1
ATOM 1638 C CA . LEU A 1 203 ? 22.047 -3.617 -4.508 1 87.75 203 LEU A CA 1
ATOM 1639 C C . LEU A 1 203 ? 21.328 -3.555 -5.855 1 87.75 203 LEU A C 1
ATOM 1641 O O . LEU A 1 203 ? 21.984 -3.609 -6.906 1 87.75 203 LEU A O 1
ATOM 1645 N N . ILE A 1 204 ? 20.047 -3.469 -5.82 1 89.06 204 ILE A N 1
ATOM 1646 C CA . ILE A 1 204 ? 19.281 -3.438 -7.066 1 89.06 204 ILE A CA 1
ATOM 1647 C C . ILE A 1 204 ? 19.547 -2.123 -7.797 1 89.06 204 ILE A C 1
ATOM 1649 O O . ILE A 1 204 ? 19.359 -1.042 -7.23 1 89.06 204 ILE A O 1
ATOM 1653 N N . PRO A 1 205 ? 20.016 -2.289 -9.016 1 84.56 205 PRO A N 1
ATOM 1654 C CA . PRO A 1 205 ? 20.281 -1.056 -9.758 1 84.56 205 PRO A CA 1
ATOM 1655 C C . PRO A 1 205 ? 19.016 -0.221 -9.984 1 84.56 205 PRO A C 1
ATOM 1657 O O . PRO A 1 205 ? 17.906 -0.759 -9.977 1 84.56 205 PRO A O 1
ATOM 1660 N N . GLU A 1 206 ? 19.281 1.074 -10.109 1 79.75 206 GLU A N 1
ATOM 1661 C CA . GLU A 1 206 ? 18.156 1.951 -10.445 1 79.75 206 GLU A CA 1
ATOM 1662 C C . GLU A 1 206 ? 17.516 1.55 -11.766 1 79.75 206 GLU A C 1
ATOM 1664 O O . GLU A 1 206 ? 18.219 1.156 -12.703 1 79.75 206 GLU A O 1
ATOM 1669 N N . GLY A 1 207 ? 16.172 1.707 -11.758 1 82.94 207 GLY A N 1
ATOM 1670 C CA . GLY A 1 207 ? 15.469 1.34 -12.977 1 82.94 207 GLY A CA 1
ATOM 1671 C C . GLY A 1 207 ? 14.234 0.49 -12.719 1 82.94 207 GLY A C 1
ATOM 1672 O O . GLY A 1 207 ? 13.555 0.669 -11.711 1 82.94 207 GLY A O 1
ATOM 1673 N N . LYS A 1 208 ? 13.969 -0.413 -13.641 1 86.62 208 LYS A N 1
ATOM 1674 C CA . LYS A 1 208 ? 12.688 -1.114 -13.688 1 86.62 208 LYS A CA 1
ATOM 1675 C C . LYS A 1 208 ? 12.578 -2.137 -12.555 1 86.62 208 LYS A C 1
ATOM 1677 O O . LYS A 1 208 ? 11.477 -2.533 -12.172 1 86.62 208 LYS A O 1
ATOM 1682 N N . ASN A 1 209 ? 13.711 -2.543 -12.039 1 90.19 209 ASN A N 1
ATOM 1683 C CA . ASN A 1 209 ? 13.641 -3.609 -11.047 1 90.19 209 ASN A CA 1
ATOM 1684 C C . ASN A 1 209 ? 13.539 -3.053 -9.633 1 90.19 209 ASN A C 1
ATOM 1686 O O . ASN A 1 209 ? 13.422 -3.811 -8.664 1 90.19 209 ASN A O 1
ATOM 1690 N N . ARG A 1 210 ? 13.539 -1.787 -9.539 1 87.81 210 ARG A N 1
ATOM 1691 C CA . ARG A 1 210 ? 13.273 -1.176 -8.242 1 87.81 210 ARG A CA 1
ATOM 1692 C C . ARG A 1 210 ? 11.773 -1.025 -8.016 1 87.81 210 ARG A C 1
ATOM 1694 O O . ARG A 1 210 ? 11.102 -0.264 -8.719 1 87.81 210 ARG A O 1
ATOM 1701 N N . GLY A 1 211 ? 11.375 -1.731 -7 1 90.38 211 GLY A N 1
ATOM 1702 C CA . GLY A 1 211 ? 9.945 -1.742 -6.723 1 90.38 211 GLY A CA 1
ATOM 1703 C C . GLY A 1 211 ? 9.484 -0.545 -5.91 1 90.38 211 GLY A C 1
ATOM 1704 O O . GLY A 1 211 ? 10.289 0.112 -5.25 1 90.38 211 GLY A O 1
ATOM 1705 N N . VAL A 1 212 ? 8.211 -0.263 -6.016 1 91.12 212 VAL A N 1
ATOM 1706 C CA . VAL A 1 212 ? 7.609 0.701 -5.098 1 91.12 212 VAL A CA 1
ATOM 1707 C C . VAL A 1 212 ? 7.895 0.287 -3.656 1 91.12 212 VAL A C 1
ATOM 1709 O O . VAL A 1 212 ? 8.297 1.112 -2.836 1 91.12 212 VAL A O 1
ATOM 1712 N N . VAL A 1 213 ? 7.711 -0.968 -3.455 1 92.25 213 VAL A N 1
ATOM 1713 C CA . VAL A 1 213 ? 8.047 -1.574 -2.17 1 92.25 213 VAL A CA 1
ATOM 1714 C C . VAL A 1 213 ? 9.492 -2.057 -2.186 1 92.25 213 VAL A C 1
ATOM 1716 O O . VAL A 1 213 ? 9.906 -2.775 -3.1 1 92.25 213 VAL A O 1
ATOM 1719 N N . SER A 1 214 ? 10.273 -1.701 -1.236 1 88.12 214 SER A N 1
ATOM 1720 C CA . SER A 1 214 ? 11.711 -1.928 -1.245 1 88.12 214 SER A CA 1
ATOM 1721 C C . SER A 1 214 ? 12.055 -3.332 -0.761 1 88.12 214 SER A C 1
ATOM 1723 O O . SER A 1 214 ? 13.117 -3.869 -1.092 1 88.12 214 SER A O 1
ATOM 1725 N N . GLY A 1 215 ? 11.25 -3.975 -0.032 1 86.44 215 GLY A N 1
ATOM 1726 C CA . GLY A 1 215 ? 11.508 -5.281 0.557 1 86.44 215 GLY A CA 1
ATOM 1727 C C . GLY A 1 215 ? 10.375 -6.27 0.322 1 86.44 215 GLY A C 1
ATOM 1728 O O . GLY A 1 215 ? 9.727 -6.242 -0.727 1 86.44 215 GLY A O 1
ATOM 1729 N N . SER A 1 216 ? 10.367 -7.207 1.236 1 87.06 216 SER A N 1
ATOM 1730 C CA . SER A 1 216 ? 9.375 -8.273 1.112 1 87.06 216 SER A CA 1
ATOM 1731 C C . SER A 1 216 ? 8.43 -8.281 2.309 1 87.06 216 SER A C 1
ATOM 1733 O O . SER A 1 216 ? 8.875 -8.258 3.459 1 87.06 216 SER A O 1
ATOM 1735 N N . PHE A 1 217 ? 7.148 -8.32 1.977 1 86.25 217 PHE A N 1
ATOM 1736 C CA . PHE A 1 217 ? 6.176 -8.414 3.061 1 86.25 217 PHE A CA 1
ATOM 1737 C C . PHE A 1 217 ? 6.215 -9.789 3.709 1 86.25 217 PHE A C 1
ATOM 1739 O O . PHE A 1 217 ? 5.707 -9.977 4.816 1 86.25 217 PHE A O 1
ATOM 1746 N N . SER A 1 218 ? 6.738 -10.758 3.027 1 72.81 218 SER A N 1
ATOM 1747 C CA . SER A 1 218 ? 6.797 -12.125 3.539 1 72.81 218 SER A CA 1
ATOM 1748 C C . SER A 1 218 ? 7.961 -12.305 4.508 1 72.81 218 SER A C 1
ATOM 1750 O O . SER A 1 218 ? 7.992 -13.266 5.281 1 72.81 218 SER A O 1
ATOM 1752 N N . LEU A 1 219 ? 9.031 -11.641 4.262 1 57.56 219 LEU A N 1
ATOM 1753 C CA . LEU A 1 219 ? 10.219 -11.797 5.094 1 57.56 219 LEU A CA 1
ATOM 1754 C C . LEU A 1 219 ? 10.031 -11.109 6.445 1 57.56 219 LEU A C 1
ATOM 1756 O O . LEU A 1 219 ? 10.805 -11.344 7.375 1 57.56 219 LEU A O 1
ATOM 1760 N N . PHE A 1 220 ? 9.055 -10.352 6.566 1 46.38 220 PHE A N 1
ATOM 1761 C CA . PHE A 1 220 ? 8.922 -9.641 7.828 1 46.38 220 PHE A CA 1
ATOM 1762 C C . PHE A 1 220 ? 7.629 -10.031 8.539 1 46.38 220 PHE A C 1
ATOM 1764 O O . PHE A 1 220 ? 6.559 -10.039 7.93 1 46.38 220 PHE A O 1
ATOM 1771 N N . PRO A 1 221 ? 7.602 -11.07 9.477 1 41.94 221 PRO A N 1
ATOM 1772 C CA . PRO A 1 221 ? 6.391 -11.562 10.148 1 41.94 221 PRO A CA 1
ATOM 1773 C C . PRO A 1 221 ? 5.441 -10.438 10.547 1 41.94 221 PRO A C 1
ATOM 1775 O O . PRO A 1 221 ? 5.871 -9.289 10.727 1 41.94 221 PRO A O 1
ATOM 1778 N N . MET B 1 1 ? -58.125 -10.344 -1.477 1 33.69 1 MET B N 1
ATOM 1779 C CA . MET B 1 1 ? -57.094 -10.133 -0.478 1 33.69 1 MET B CA 1
ATOM 1780 C C . MET B 1 1 ? -55.719 -10.039 -1.137 1 33.69 1 MET B C 1
ATOM 1782 O O . MET B 1 1 ? -55.219 -11.023 -1.692 1 33.69 1 MET B O 1
ATOM 1786 N N . LEU B 1 2 ? -55.312 -8.898 -1.657 1 37.91 2 LEU B N 1
ATOM 1787 C CA . LEU B 1 2 ? -54.031 -8.578 -2.299 1 37.91 2 LEU B CA 1
ATOM 1788 C C . LEU B 1 2 ? -52.875 -8.758 -1.327 1 37.91 2 LEU B C 1
ATOM 1790 O O . LEU B 1 2 ? -52.781 -8.039 -0.329 1 37.91 2 LEU B O 1
ATOM 1794 N N . LEU B 1 3 ? -52.281 -9.945 -1.23 1 37.91 3 LEU B N 1
ATOM 1795 C CA . LEU B 1 3 ? -51.031 -10.156 -0.532 1 37.91 3 LEU B CA 1
ATOM 1796 C C . LEU B 1 3 ? -49.969 -9.18 -1.024 1 37.91 3 LEU B C 1
ATOM 1798 O O . LEU B 1 3 ? -49.5 -9.281 -2.164 1 37.91 3 LEU B O 1
ATOM 1802 N N . PHE B 1 4 ? -49.906 -7.973 -0.508 1 39.47 4 PHE B N 1
ATOM 1803 C CA . PHE B 1 4 ? -48.719 -7.152 -0.636 1 39.47 4 PHE B CA 1
ATOM 1804 C C . PHE B 1 4 ? -47.5 -7.902 -0.127 1 39.47 4 PHE B C 1
ATOM 1806 O O . PHE B 1 4 ? -47.375 -8.148 1.074 1 39.47 4 PHE B O 1
ATOM 1813 N N . LEU B 1 5 ? -46.875 -8.703 -0.959 1 35.97 5 LEU B N 1
ATOM 1814 C CA . LEU B 1 5 ? -45.5 -9.102 -0.649 1 35.97 5 LEU B CA 1
ATOM 1815 C C . LEU B 1 5 ? -44.625 -7.887 -0.354 1 35.97 5 LEU B C 1
ATOM 1817 O O . LEU B 1 5 ? -44.375 -7.082 -1.246 1 35.97 5 LEU B O 1
ATOM 1821 N N . LEU B 1 6 ? -44.656 -7.336 0.808 1 37.62 6 LEU B N 1
ATOM 1822 C CA . LEU B 1 6 ? -43.562 -6.465 1.254 1 37.62 6 LEU B CA 1
ATOM 1823 C C . LEU B 1 6 ? -42.219 -7.07 0.921 1 37.62 6 LEU B C 1
ATOM 1825 O O . LEU B 1 6 ? -41.812 -8.086 1.503 1 37.62 6 LEU B O 1
ATOM 1829 N N . SER B 1 7 ? -41.812 -6.941 -0.292 1 43.22 7 SER B N 1
ATOM 1830 C CA . SER B 1 7 ? -40.375 -7.215 -0.522 1 43.22 7 SER B CA 1
ATOM 1831 C C . SER B 1 7 ? -39.531 -6.641 0.596 1 43.22 7 SER B C 1
ATOM 1833 O O . SER B 1 7 ? -39.5 -5.426 0.802 1 43.22 7 SER B O 1
ATOM 1835 N N . ALA B 1 8 ? -39.375 -7.203 1.67 1 47.28 8 ALA B N 1
ATOM 1836 C CA . ALA B 1 8 ? -38.375 -6.867 2.682 1 47.28 8 ALA B CA 1
ATOM 1837 C C . ALA B 1 8 ? -37.094 -6.418 2.035 1 47.28 8 ALA B C 1
ATOM 1839 O O . ALA B 1 8 ? -36.531 -7.109 1.174 1 47.28 8 ALA B O 1
ATOM 1840 N N . CYS B 1 9 ? -36.844 -5.141 1.729 1 56.16 9 CYS B N 1
ATOM 1841 C CA . CYS B 1 9 ? -35.656 -4.484 1.187 1 56.16 9 CYS B CA 1
ATOM 1842 C C . CYS B 1 9 ? -34.375 -5.051 1.812 1 56.16 9 CYS B C 1
ATOM 1844 O O . CYS B 1 9 ? -33.969 -4.621 2.893 1 56.16 9 CYS B O 1
ATOM 1846 N N . ARG B 1 10 ? -33.906 -6.336 1.61 1 72.56 10 ARG B N 1
ATOM 1847 C CA . ARG B 1 10 ? -32.781 -6.984 2.271 1 72.56 10 ARG B CA 1
ATOM 1848 C C . ARG B 1 10 ? -31.453 -6.348 1.854 1 72.56 10 ARG B C 1
ATOM 1850 O O . ARG B 1 10 ? -31.062 -6.438 0.69 1 72.56 10 ARG B O 1
ATOM 1857 N N . SER B 1 11 ? -30.891 -5.402 2.531 1 83.88 11 SER B N 1
ATOM 1858 C CA . SER B 1 11 ? -29.578 -4.789 2.338 1 83.88 11 SER B CA 1
ATOM 1859 C C . SER B 1 11 ? -28.484 -5.848 2.213 1 83.88 11 SER B C 1
ATOM 1861 O O . SER B 1 11 ? -28.516 -6.867 2.906 1 83.88 11 SER B O 1
ATOM 1863 N N . PRO B 1 12 ? -27.688 -5.621 1.162 1 91.88 12 PRO B N 1
ATOM 1864 C CA . PRO B 1 12 ? -26.562 -6.555 1.033 1 91.88 12 PRO B CA 1
ATOM 1865 C C . PRO B 1 12 ? -25.594 -6.469 2.205 1 91.88 12 PRO B C 1
ATOM 1867 O O . PRO B 1 12 ? -24.703 -7.324 2.344 1 91.88 12 PRO B O 1
ATOM 1870 N N . PHE B 1 13 ? -25.766 -5.512 3.023 1 94.06 13 PHE B N 1
ATOM 1871 C CA . PHE B 1 13 ? -24.875 -5.336 4.16 1 94.06 13 PHE B CA 1
ATOM 1872 C C . PHE B 1 13 ? -25.609 -5.574 5.473 1 94.06 13 PHE B C 1
ATOM 1874 O O . PHE B 1 13 ? -26.812 -5.301 5.578 1 94.06 13 PHE B O 1
ATOM 1881 N N . GLU B 1 14 ? -24.906 -6.082 6.426 1 92.12 14 GLU B N 1
ATOM 1882 C CA . GLU B 1 14 ? -25.375 -6.18 7.801 1 92.12 14 GLU B CA 1
ATOM 1883 C C . GLU B 1 14 ? -24.406 -5.523 8.773 1 92.12 14 GLU B C 1
ATOM 1885 O O . GLU B 1 14 ? -23.188 -5.566 8.562 1 92.12 14 GLU B O 1
ATOM 1890 N N . THR B 1 15 ? -24.859 -4.863 9.734 1 89.25 15 THR B N 1
ATOM 1891 C CA . THR B 1 15 ? -24.047 -4.238 10.773 1 89.25 15 THR B CA 1
ATOM 1892 C C . THR B 1 15 ? -23.75 -5.23 11.891 1 89.25 15 THR B C 1
ATOM 1894 O O . THR B 1 15 ? -24.656 -5.883 12.414 1 89.25 15 THR B O 1
ATOM 1897 N N . ILE B 1 16 ? -22.438 -5.352 12.062 1 84.56 16 ILE B N 1
ATOM 1898 C CA . ILE B 1 16 ? -21.984 -6.195 13.156 1 84.56 16 ILE B CA 1
ATOM 1899 C C . ILE B 1 16 ? -21.375 -5.324 14.258 1 84.56 16 ILE B C 1
ATOM 1901 O O . ILE B 1 16 ? -20.484 -4.508 13.992 1 84.56 16 ILE B O 1
ATOM 1905 N N . ASP B 1 17 ? -22.031 -5.211 15.383 1 75.88 17 ASP B N 1
ATOM 1906 C CA . ASP B 1 17 ? -21.5 -4.453 16.5 1 75.88 17 ASP B CA 1
ATOM 1907 C C . ASP B 1 17 ? -20.844 -5.383 17.531 1 75.88 17 ASP B C 1
ATOM 1909 O O . ASP B 1 17 ? -21.375 -6.449 17.844 1 75.88 17 ASP B O 1
ATOM 1913 N N . PHE B 1 18 ? -19.578 -5.309 17.594 1 59.69 18 PHE B N 1
ATOM 1914 C CA . PHE B 1 18 ? -18.906 -6.164 18.562 1 59.69 18 PHE B CA 1
ATOM 1915 C C . PHE B 1 18 ? -19.141 -5.664 19.984 1 59.69 18 PHE B C 1
ATOM 1917 O O . PHE B 1 18 ? -18.672 -6.277 20.953 1 59.69 18 PHE B O 1
ATOM 1924 N N . SER B 1 19 ? -19.859 -4.648 20.25 1 56.69 19 SER B N 1
ATOM 1925 C CA . SER B 1 19 ? -20 -4.145 21.609 1 56.69 19 SER B CA 1
ATOM 1926 C C . SER B 1 19 ? -20.938 -5.012 22.438 1 56.69 19 SER B C 1
ATOM 1928 O O . SER B 1 19 ? -21.547 -4.539 23.406 1 56.69 19 SER B O 1
ATOM 1930 N N . ALA B 1 20 ? -21.234 -6.258 22.281 1 46.12 20 ALA B N 1
ATOM 1931 C CA . ALA B 1 20 ? -22.25 -6.922 23.094 1 46.12 20 ALA B CA 1
ATOM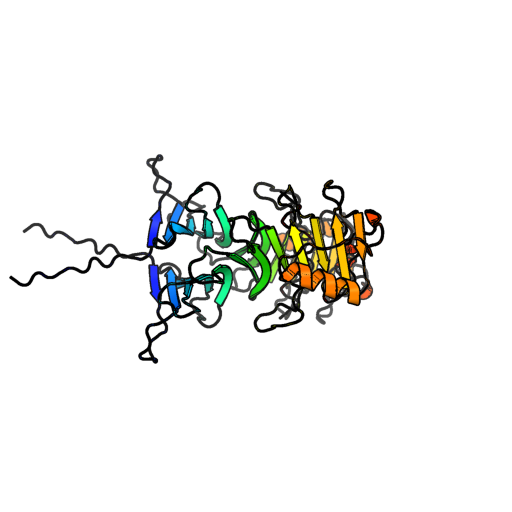 1932 C C . ALA B 1 20 ? -22.047 -6.625 24.578 1 46.12 20 ALA B C 1
ATOM 1934 O O . ALA B 1 20 ? -23 -6.57 25.344 1 46.12 20 ALA B O 1
ATOM 1935 N N . ALA B 1 21 ? -20.891 -7.035 25.062 1 41.06 21 ALA B N 1
ATOM 1936 C CA . ALA B 1 21 ? -20.766 -7.199 26.516 1 41.06 21 ALA B CA 1
ATOM 1937 C C . ALA B 1 21 ? -20.922 -5.863 27.234 1 41.06 21 ALA B C 1
ATOM 1939 O O . ALA B 1 21 ? -21.125 -5.824 28.453 1 41.06 21 ALA B O 1
ATOM 1940 N N . SER B 1 22 ? -20.438 -4.754 26.781 1 43.47 22 SER B N 1
ATOM 1941 C CA . SER B 1 22 ? -20.484 -3.588 27.656 1 43.47 22 SER B CA 1
ATOM 1942 C C . SER B 1 22 ? -21.75 -2.781 27.438 1 43.47 22 SER B C 1
ATOM 1944 O O . SER B 1 22 ? -22.344 -2.803 26.359 1 43.47 22 SER B O 1
ATOM 1946 N N . ARG B 1 23 ? -22.625 -2.668 28.438 1 48.62 23 ARG B N 1
ATOM 1947 C CA . ARG B 1 23 ? -23.781 -1.792 28.562 1 48.62 23 ARG B CA 1
ATOM 1948 C C . ARG B 1 23 ? -23.547 -0.472 27.828 1 48.62 23 ARG B C 1
ATOM 1950 O O . ARG B 1 23 ? -24.422 0.392 27.797 1 48.62 23 ARG B O 1
ATOM 1957 N N . ALA B 1 24 ? -22.312 -0.137 27.328 1 48.53 24 ALA B N 1
ATOM 1958 C CA . ALA B 1 24 ? -22.016 1.132 26.672 1 48.53 24 ALA B CA 1
ATOM 1959 C C . ALA B 1 24 ? -22.359 1.071 25.188 1 48.53 24 ALA B C 1
ATOM 1961 O O . ALA B 1 24 ? -22.312 -0.001 24.578 1 48.53 24 ALA B O 1
ATOM 1962 N N . GLU B 1 25 ? -22.938 2.162 24.609 1 58 25 GLU B N 1
ATOM 1963 C CA . GLU B 1 25 ? -23.219 2.258 23.188 1 58 25 GLU B CA 1
ATOM 1964 C C . GLU B 1 25 ? -21.969 1.928 22.359 1 58 25 GLU B C 1
ATOM 1966 O O . GLU B 1 25 ? -20.875 2.41 22.656 1 58 25 GLU B O 1
ATOM 1971 N N . PRO B 1 26 ? -22.031 0.965 21.594 1 70.44 26 PRO B N 1
ATOM 1972 C CA . PRO B 1 26 ? -20.859 0.586 20.812 1 70.44 26 PRO B CA 1
ATOM 1973 C C . PRO B 1 26 ? -20.25 1.764 20.047 1 70.44 26 PRO B C 1
ATOM 1975 O O . PRO B 1 26 ? -20.984 2.594 19.5 1 70.44 26 PRO B O 1
ATOM 1978 N N . ASN B 1 27 ? -18.984 1.946 20.312 1 88.12 27 ASN B N 1
ATOM 1979 C CA . ASN B 1 27 ? -18.312 3.004 19.562 1 88.12 27 ASN B CA 1
ATOM 1980 C C . ASN B 1 27 ? -17.719 2.479 18.266 1 88.12 27 ASN B C 1
ATOM 1982 O O . ASN B 1 27 ? -17 3.201 17.562 1 88.12 27 ASN B O 1
ATOM 1986 N N . VAL B 1 28 ? -17.938 1.172 17.969 1 92.12 28 VAL B N 1
ATOM 1987 C CA . VAL B 1 28 ? -17.453 0.56 16.734 1 92.12 28 VAL B CA 1
ATOM 1988 C C . VAL B 1 28 ? -18.609 -0.114 16 1 92.12 28 VAL B C 1
ATOM 1990 O O . VAL B 1 28 ? -19.359 -0.897 16.594 1 92.12 28 VAL B O 1
ATOM 1993 N N . HIS B 1 29 ? -18.828 0.211 14.781 1 92.88 29 HIS B N 1
ATOM 1994 C CA . HIS B 1 29 ? -19.766 -0.444 13.891 1 92.88 29 HIS B CA 1
ATOM 1995 C C . HIS B 1 29 ? -19.047 -1.081 12.703 1 92.88 29 HIS B C 1
ATOM 1997 O O . HIS B 1 29 ? -18.359 -0.394 11.945 1 92.88 29 HIS B O 1
ATOM 2003 N N . SER B 1 30 ? -19.188 -2.373 12.594 1 92.94 30 SER B N 1
ATOM 2004 C CA . SER B 1 30 ? -18.609 -3.109 11.477 1 92.94 30 SER B CA 1
ATOM 2005 C C . SER B 1 30 ? -19.672 -3.506 10.461 1 92.94 30 SER B C 1
ATOM 2007 O O . SER B 1 30 ? -20.797 -3.846 10.844 1 92.94 30 SER B O 1
ATOM 2009 N N . PHE B 1 31 ? -19.312 -3.475 9.219 1 95.19 31 PHE B N 1
ATOM 2010 C CA . PHE B 1 31 ? -20.281 -3.783 8.164 1 95.19 31 PHE B CA 1
ATOM 2011 C C . PHE B 1 31 ? -19.828 -4.992 7.355 1 95.19 31 PHE B C 1
ATOM 2013 O O . PHE B 1 31 ? -18.781 -4.953 6.707 1 95.19 31 PHE B O 1
ATOM 2020 N N . ARG B 1 32 ? -20.562 -5.984 7.387 1 94.31 32 ARG B N 1
ATOM 2021 C CA . ARG B 1 32 ? -20.297 -7.25 6.711 1 94.31 32 ARG B CA 1
ATOM 2022 C C . ARG B 1 32 ? -21.047 -7.328 5.383 1 94.31 32 ARG B C 1
ATOM 2024 O O . ARG B 1 32 ? -22.25 -7.035 5.32 1 94.31 32 ARG B O 1
ATOM 2031 N N . TYR B 1 33 ? -20.328 -7.59 4.363 1 95.88 33 TYR B N 1
ATOM 2032 C CA . TYR B 1 33 ? -20.953 -7.918 3.086 1 95.88 33 TYR B CA 1
ATOM 2033 C C . TYR B 1 33 ? -21.469 -9.352 3.084 1 95.88 33 TYR B C 1
ATOM 2035 O O . TYR B 1 33 ? -20.688 -10.305 3.127 1 95.88 33 TYR B O 1
ATOM 2043 N N . LYS B 1 34 ? -22.781 -9.492 2.975 1 93.38 34 LYS B N 1
ATOM 2044 C CA . LYS B 1 34 ? -23.422 -10.758 3.273 1 93.38 34 LYS B CA 1
ATOM 2045 C C . LYS B 1 34 ? -23.016 -11.836 2.277 1 93.38 34 LYS B C 1
ATOM 2047 O O . LYS B 1 34 ? -22.859 -13.008 2.645 1 93.38 34 LYS B O 1
ATOM 2052 N N . LYS B 1 35 ? -22.875 -11.43 1.102 1 92.62 35 LYS B N 1
ATOM 2053 C CA . LYS B 1 35 ? -22.609 -12.414 0.059 1 92.62 35 LYS B CA 1
ATOM 2054 C C . LYS B 1 35 ? -21.297 -13.148 0.319 1 92.62 35 LYS B C 1
ATOM 2056 O O . LYS B 1 35 ? -21.203 -14.352 0.073 1 92.62 35 LYS B O 1
ATOM 2061 N N . THR B 1 36 ? -20.312 -12.469 0.814 1 91.5 36 THR B N 1
ATOM 2062 C CA . THR B 1 36 ? -19.016 -13.094 1.02 1 91.5 36 THR B CA 1
ATOM 2063 C C . THR B 1 36 ? -18.781 -13.375 2.5 1 91.5 36 THR B C 1
ATOM 2065 O O . THR B 1 36 ? -17.875 -14.141 2.855 1 91.5 36 THR B O 1
ATOM 2068 N N . GLY B 1 37 ? -19.562 -12.719 3.35 1 92.5 37 GLY B N 1
ATOM 2069 C CA . GLY B 1 37 ? -19.391 -12.867 4.785 1 92.5 37 GLY B CA 1
ATOM 2070 C C . GLY B 1 37 ? -18.25 -12.039 5.336 1 92.5 37 GLY B C 1
ATOM 2071 O O . GLY B 1 37 ? -17.938 -12.109 6.527 1 92.5 37 GLY B O 1
ATOM 2072 N N . LYS B 1 38 ? -17.641 -11.219 4.582 1 93.81 38 LYS B N 1
ATOM 2073 C CA . LYS B 1 38 ? -16.5 -10.43 5 1 93.81 38 LYS B CA 1
ATOM 2074 C C . LYS B 1 38 ? -16.938 -9.094 5.594 1 93.81 38 LYS B C 1
ATOM 2076 O O . LYS B 1 38 ? -17.859 -8.453 5.086 1 93.81 38 LYS B O 1
ATOM 2081 N N . ILE B 1 39 ? -16.312 -8.766 6.664 1 94.31 39 ILE B N 1
ATOM 2082 C CA . ILE B 1 39 ? -16.375 -7.359 7.039 1 94.31 39 ILE B CA 1
ATOM 2083 C C . ILE B 1 39 ? -15.516 -6.531 6.086 1 94.31 39 ILE B C 1
ATOM 2085 O O . ILE B 1 39 ? -14.336 -6.828 5.879 1 94.31 39 ILE B O 1
ATOM 2089 N N . VAL B 1 40 ? -16.125 -5.488 5.488 1 96.88 40 VAL B N 1
ATOM 2090 C CA . VAL B 1 40 ? -15.367 -4.766 4.469 1 96.88 40 VAL B CA 1
ATOM 2091 C C . VAL B 1 40 ? -15.141 -3.322 4.918 1 96.88 40 VAL B C 1
ATOM 2093 O O . VAL B 1 40 ? -14.305 -2.611 4.348 1 96.88 40 VAL B O 1
ATOM 2096 N N . PHE B 1 41 ? -15.867 -2.855 5.926 1 96.75 41 PHE B N 1
ATOM 2097 C CA . PHE B 1 41 ? -15.859 -1.453 6.324 1 96.75 41 PHE B CA 1
ATOM 2098 C C . PHE B 1 41 ? -16.203 -1.31 7.801 1 96.75 41 PHE B C 1
ATOM 2100 O O . PHE B 1 41 ? -17.062 -2.037 8.312 1 96.75 41 PHE B O 1
ATOM 2107 N N . VAL B 1 42 ? -15.516 -0.373 8.523 1 95.5 42 VAL B N 1
ATOM 2108 C CA . VAL B 1 42 ? -15.719 -0.158 9.953 1 95.5 42 VAL B CA 1
ATOM 2109 C C . VAL B 1 42 ? -15.773 1.339 10.242 1 95.5 42 VAL B C 1
ATOM 2111 O O . VAL B 1 42 ? -14.984 2.115 9.703 1 95.5 42 VAL B O 1
ATOM 2114 N N . GLU B 1 43 ? -16.672 1.709 10.992 1 95.5 43 GLU B N 1
ATOM 2115 C CA . GLU B 1 43 ? -16.781 3.061 11.531 1 95.5 43 GLU B CA 1
ATOM 2116 C C . GLU B 1 43 ? -16.5 3.08 13.031 1 95.5 43 GLU B C 1
ATOM 2118 O O . GLU B 1 43 ? -17.047 2.27 13.781 1 95.5 43 GLU B O 1
ATOM 2123 N N . ILE B 1 44 ? -15.719 4.035 13.453 1 94.5 44 ILE B N 1
ATOM 2124 C CA . ILE B 1 44 ? -15.305 4.078 14.852 1 94.5 44 ILE B CA 1
ATOM 2125 C C . ILE B 1 44 ? -15.477 5.492 15.398 1 94.5 44 ILE B C 1
ATOM 2127 O O . ILE B 1 44 ? -15.102 6.469 14.742 1 94.5 44 ILE B O 1
ATOM 2131 N N . ASP B 1 45 ? -16.062 5.617 16.484 1 92.69 45 ASP B N 1
ATOM 2132 C CA . ASP B 1 45 ? -16.078 6.84 17.281 1 92.69 45 ASP B CA 1
ATOM 2133 C C . ASP B 1 45 ? -14.992 6.805 18.359 1 92.69 45 ASP B C 1
ATOM 2135 O O . ASP B 1 45 ? -15.281 6.566 19.531 1 92.69 45 ASP B O 1
ATOM 2139 N N . GLU B 1 46 ? -13.836 7.105 17.953 1 89.38 46 GLU B N 1
ATOM 2140 C CA . GLU B 1 46 ? -12.656 6.969 18.812 1 89.38 46 GLU B CA 1
ATOM 2141 C C . GLU B 1 46 ? -12.703 7.949 19.969 1 89.38 46 GLU B C 1
ATOM 2143 O O . GLU B 1 46 ? -12.289 7.617 21.078 1 89.38 46 GLU B O 1
ATOM 2148 N N . HIS B 1 47 ? -13.211 9.109 19.797 1 88.19 47 HIS B N 1
ATOM 2149 C CA . HIS B 1 47 ? -13.219 10.148 20.828 1 88.19 47 HIS B CA 1
ATOM 2150 C C . HIS B 1 47 ? -14.492 10.086 21.656 1 88.19 47 HIS B C 1
ATOM 2152 O O . HIS B 1 47 ? -14.68 10.898 22.578 1 88.19 47 HIS B O 1
ATOM 2158 N N . ARG B 1 48 ? -15.406 9.258 21.312 1 87.75 48 ARG B N 1
ATOM 2159 C CA . ARG B 1 48 ? -16.656 9.039 22.047 1 87.75 48 ARG B CA 1
ATOM 2160 C C . ARG B 1 48 ? -17.484 10.305 22.109 1 87.75 48 ARG B C 1
ATOM 2162 O O . ARG B 1 48 ? -18.016 10.664 23.156 1 87.75 48 ARG B O 1
ATOM 2169 N N . SER B 1 49 ? -17.547 11.078 21.047 1 87.19 49 SER B N 1
ATOM 2170 C CA . SER B 1 49 ? -18.312 12.312 20.922 1 87.19 49 SER B CA 1
ATOM 2171 C C . SER B 1 49 ? -19.734 12.031 20.438 1 87.19 49 SER B C 1
ATOM 2173 O O . SER B 1 49 ? -20.562 12.938 20.391 1 87.19 49 SER B O 1
ATOM 2175 N N . GLY B 1 50 ? -19.984 10.781 20.047 1 86.12 50 GLY B N 1
ATOM 2176 C CA . GLY B 1 50 ? -21.281 10.43 19.484 1 86.12 50 GLY B CA 1
ATOM 2177 C C . GLY B 1 50 ? -21.281 10.406 17.953 1 86.12 50 GLY B C 1
ATOM 2178 O O . GLY B 1 50 ? -22.266 10 17.344 1 86.12 50 GLY B O 1
ATOM 2179 N N . GLN B 1 51 ? -20.234 10.93 17.422 1 89.06 51 GLN B N 1
ATOM 2180 C CA . GLN B 1 51 ? -20.062 10.891 15.977 1 89.06 51 GLN B CA 1
ATOM 2181 C C . GLN B 1 51 ? -18.797 10.117 15.594 1 89.06 51 GLN B C 1
ATOM 2183 O O . GLN B 1 51 ? -17.766 10.258 16.25 1 89.06 51 GLN B O 1
ATOM 2188 N N . ALA B 1 52 ? -18.906 9.375 14.523 1 92.81 52 ALA B N 1
ATOM 2189 C CA . ALA B 1 52 ? -17.719 8.656 14.055 1 92.81 52 ALA B CA 1
ATOM 2190 C C . ALA B 1 52 ? -16.625 9.625 13.609 1 92.81 52 ALA B C 1
ATOM 2192 O O . ALA B 1 52 ? -16.922 10.656 12.992 1 92.81 52 ALA B O 1
ATOM 2193 N N . ASP B 1 53 ? -15.398 9.312 13.953 1 95.81 53 ASP B N 1
ATOM 2194 C CA . ASP B 1 53 ? -14.266 10.148 13.57 1 95.81 53 ASP B CA 1
ATOM 2195 C C . ASP B 1 53 ? -13.18 9.32 12.891 1 95.81 53 ASP B C 1
ATOM 2197 O O . ASP B 1 53 ? -12.133 9.852 12.508 1 95.81 53 ASP B O 1
ATOM 2201 N N . THR B 1 54 ? -13.367 8.078 12.797 1 96.44 54 THR B N 1
ATOM 2202 C CA . THR B 1 54 ? -12.438 7.168 12.133 1 96.44 54 THR B CA 1
ATOM 2203 C C . THR B 1 54 ? -13.195 6.156 11.273 1 96.44 54 THR B C 1
ATOM 2205 O O . THR B 1 54 ? -14.211 5.602 11.711 1 96.44 54 THR B O 1
ATOM 2208 N N . TRP B 1 55 ? -12.812 5.953 10.055 1 96.94 55 TRP B N 1
ATOM 2209 C CA . TRP B 1 55 ? -13.336 4.941 9.148 1 96.94 55 TRP B CA 1
ATOM 2210 C C . TRP B 1 55 ? -12.219 4.031 8.648 1 96.94 55 TRP B C 1
ATOM 2212 O O . TRP B 1 55 ? -11.125 4.504 8.312 1 96.94 55 TRP B O 1
ATOM 2222 N N . GLN B 1 56 ? -12.484 2.754 8.609 1 97.19 56 GLN B N 1
ATOM 2223 C CA . GLN B 1 56 ? -11.484 1.786 8.172 1 97.19 56 GLN B CA 1
ATOM 2224 C C . GLN B 1 56 ? -12.055 0.859 7.102 1 97.19 56 GLN B C 1
ATOM 2226 O O . GLN B 1 56 ? -13.156 0.336 7.246 1 97.19 56 GLN B O 1
ATOM 2231 N N . TRP B 1 57 ? -11.367 0.809 6.027 1 97.94 57 TRP B N 1
ATOM 2232 C CA . TRP B 1 57 ? -11.57 -0.267 5.066 1 97.94 57 TRP B CA 1
ATOM 2233 C C . TRP B 1 57 ? -10.805 -1.518 5.473 1 97.94 57 TRP B C 1
ATOM 2235 O O . TRP B 1 57 ? -9.602 -1.453 5.742 1 97.94 57 TRP B O 1
ATOM 2245 N N . VAL B 1 58 ? -11.531 -2.67 5.555 1 96.75 58 VAL B N 1
ATOM 2246 C CA . VAL B 1 58 ? -10.891 -3.889 6.039 1 96.75 58 VAL B CA 1
ATOM 2247 C C . VAL B 1 58 ? -11.312 -5.074 5.168 1 96.75 58 VAL B C 1
ATOM 2249 O O . VAL B 1 58 ? -12.336 -5.02 4.492 1 96.75 58 VAL B O 1
ATOM 2252 N N . SER B 1 59 ? -10.531 -6.047 5.086 1 95.56 59 SER B N 1
ATOM 2253 C CA . SER B 1 59 ? -10.867 -7.352 4.527 1 95.56 59 SER B CA 1
ATOM 2254 C C . SER B 1 59 ? -10.633 -8.461 5.543 1 95.56 59 SER B C 1
ATOM 2256 O O . SER B 1 59 ? -9.492 -8.734 5.922 1 95.56 59 SER B O 1
ATOM 2258 N N . THR B 1 60 ? -11.703 -9.086 5.926 1 92.94 60 THR B N 1
ATOM 2259 C CA . THR B 1 60 ? -11.57 -10.117 6.945 1 92.94 60 THR B CA 1
ATOM 2260 C C . THR B 1 60 ? -11.758 -11.508 6.336 1 92.94 60 THR B C 1
ATOM 2262 O O . THR B 1 60 ? -12.312 -11.641 5.246 1 92.94 60 THR B O 1
ATOM 2265 N N . ASP B 1 61 ? -11.164 -12.445 6.996 1 82.75 61 ASP B N 1
ATOM 2266 C CA . ASP B 1 61 ? -11.5 -13.836 6.727 1 82.75 61 ASP B CA 1
ATOM 2267 C C . ASP B 1 61 ? -12.766 -14.25 7.469 1 82.75 61 ASP B C 1
ATOM 2269 O O . ASP B 1 61 ? -12.805 -14.242 8.703 1 82.75 61 ASP B O 1
ATOM 2273 N N . PRO B 1 62 ? -13.742 -14.555 6.695 1 82.25 62 PRO B N 1
ATOM 2274 C CA . PRO B 1 62 ? -15 -14.883 7.367 1 82.25 62 PRO B CA 1
ATOM 2275 C C . PRO B 1 62 ? -14.867 -16.078 8.32 1 82.25 62 PRO B C 1
ATOM 2277 O O . PRO B 1 62 ? -15.672 -16.219 9.242 1 82.25 62 PRO B O 1
ATOM 2280 N N . LYS B 1 63 ? -13.922 -16.953 7.965 1 77.5 63 LYS B N 1
ATOM 2281 C CA . LYS B 1 63 ? -13.727 -18.109 8.812 1 77.5 63 LYS B CA 1
ATOM 2282 C C . LYS B 1 63 ? -12.891 -17.766 10.047 1 77.5 63 LYS B C 1
ATOM 2284 O O . LYS B 1 63 ? -12.883 -18.516 11.023 1 77.5 63 LYS B O 1
ATOM 2289 N N . ARG B 1 64 ? -12.125 -16.734 9.992 1 77.12 64 ARG B N 1
ATOM 2290 C CA . ARG B 1 64 ? -11.258 -16.281 11.078 1 77.12 64 ARG B CA 1
ATOM 2291 C C . ARG B 1 64 ? -11.484 -14.805 11.383 1 77.12 64 ARG B C 1
ATOM 2293 O O . ARG B 1 64 ? -10.797 -13.945 10.836 1 77.12 64 ARG B O 1
ATOM 2300 N N . SER B 1 65 ? -12.336 -14.516 12.234 1 62.53 65 SER B N 1
ATOM 2301 C CA . SER B 1 65 ? -12.727 -13.133 12.492 1 62.53 65 SER B CA 1
ATOM 2302 C C . SER B 1 65 ? -11.617 -12.367 13.203 1 62.53 65 SER B C 1
ATOM 2304 O O . SER B 1 65 ? -11.602 -11.133 13.188 1 62.53 65 SER B O 1
ATOM 2306 N N . ASP B 1 66 ? -10.656 -13.102 13.703 1 65.94 66 ASP B N 1
ATOM 2307 C CA . ASP B 1 66 ? -9.602 -12.453 14.484 1 65.94 66 ASP B CA 1
ATOM 2308 C C . ASP B 1 66 ? -8.508 -11.906 13.57 1 65.94 66 ASP B C 1
ATOM 2310 O O . ASP B 1 66 ? -7.652 -11.133 14.008 1 65.94 66 ASP B O 1
ATOM 2314 N N . LYS B 1 67 ? -8.609 -12.297 12.391 1 76 67 LYS B N 1
ATOM 2315 C CA . LYS B 1 67 ? -7.594 -11.82 11.453 1 76 67 LYS B CA 1
ATOM 2316 C C . LYS B 1 67 ? -8.18 -10.812 10.469 1 76 67 LYS B C 1
ATOM 2318 O O . LYS B 1 67 ? -9.07 -11.148 9.688 1 76 67 LYS B O 1
ATOM 2323 N N . SER B 1 68 ? -8 -9.562 10.797 1 83.94 68 SER B N 1
ATOM 2324 C CA . SER B 1 68 ? -8.461 -8.492 9.914 1 83.94 68 SER B CA 1
ATOM 2325 C C . SER B 1 68 ? -7.293 -7.766 9.266 1 83.94 68 SER B C 1
ATOM 2327 O O . SER B 1 68 ? -6.273 -7.512 9.922 1 83.94 68 SER B O 1
ATOM 2329 N N . ASN B 1 69 ? -7.387 -7.672 8.008 1 91.69 69 ASN B N 1
ATOM 2330 C CA . ASN B 1 69 ? -6.438 -6.84 7.273 1 91.69 69 ASN B CA 1
ATOM 2331 C C . ASN B 1 69 ? -6.953 -5.418 7.105 1 91.69 69 ASN B C 1
ATOM 2333 O O . ASN B 1 69 ? -7.984 -5.199 6.469 1 91.69 69 ASN B O 1
ATOM 2337 N N . ILE B 1 70 ? -6.316 -4.52 7.742 1 95.25 70 ILE B N 1
ATOM 2338 C CA . ILE B 1 70 ? -6.641 -3.117 7.508 1 95.25 70 ILE B CA 1
ATOM 2339 C C . ILE B 1 70 ? -6.031 -2.66 6.188 1 95.25 70 ILE B C 1
ATOM 2341 O O . ILE B 1 70 ? -4.836 -2.85 5.949 1 95.25 70 ILE B O 1
ATOM 2345 N N . LEU B 1 71 ? -6.859 -2.084 5.352 1 97.69 71 LEU B N 1
ATOM 2346 C CA . LEU B 1 71 ? -6.418 -1.687 4.02 1 97.69 71 LEU B CA 1
ATOM 2347 C C . LEU B 1 71 ? -6.184 -0.181 3.949 1 97.69 71 LEU B C 1
ATOM 2349 O O . LEU B 1 71 ? -5.254 0.277 3.283 1 97.69 71 LEU B O 1
ATOM 2353 N N . TYR B 1 72 ? -6.949 0.517 4.582 1 98.12 72 TYR B N 1
ATOM 2354 C CA . TYR B 1 72 ? -7.004 1.971 4.484 1 98.12 72 TYR B CA 1
ATOM 2355 C C . TYR B 1 72 ? -7.781 2.566 5.652 1 98.12 72 TYR B C 1
ATOM 2357 O O . TYR B 1 72 ? -8.742 1.967 6.137 1 98.12 72 TYR B O 1
ATOM 2365 N N . ARG B 1 73 ? -7.355 3.717 6.105 1 97.56 73 ARG B N 1
ATOM 2366 C CA . ARG B 1 73 ? -8 4.383 7.23 1 97.56 73 ARG B CA 1
ATOM 2367 C C . ARG B 1 73 ? -8.102 5.887 6.996 1 97.56 73 ARG B C 1
ATOM 2369 O O . ARG B 1 73 ? -7.148 6.508 6.516 1 97.56 73 ARG B O 1
ATOM 2376 N N . GLU B 1 74 ? -9.203 6.414 7.312 1 97.25 74 GLU B N 1
ATOM 2377 C CA . GLU B 1 74 ? -9.422 7.859 7.367 1 97.25 74 GLU B CA 1
ATOM 2378 C C . GLU B 1 74 ? -9.758 8.312 8.781 1 97.25 74 GLU B C 1
ATOM 2380 O O . GLU B 1 74 ? -10.562 7.676 9.469 1 97.25 74 GLU B O 1
ATOM 2385 N N . GLN B 1 75 ? -9.133 9.43 9.172 1 96.94 75 GLN B N 1
ATOM 2386 C CA . GLN B 1 75 ? -9.32 9.867 10.555 1 96.94 75 GLN B CA 1
ATOM 2387 C C . GLN B 1 75 ? -9.516 11.383 10.625 1 96.94 75 GLN B C 1
ATOM 2389 O O . GLN B 1 75 ? -8.922 12.125 9.852 1 96.94 75 GLN B O 1
ATOM 2394 N N . ILE B 1 76 ? -10.32 11.742 11.484 1 95.31 76 ILE B N 1
ATOM 2395 C CA . ILE B 1 76 ? -10.445 13.109 11.984 1 95.31 76 ILE B CA 1
ATOM 2396 C C . ILE B 1 76 ? -9.742 13.234 13.328 1 95.31 76 ILE B C 1
ATOM 2398 O O . ILE B 1 76 ? -10.195 12.672 14.328 1 95.31 76 ILE B O 1
ATOM 2402 N N . SER B 1 77 ? -8.664 13.938 13.398 1 90.5 77 SER B N 1
ATOM 2403 C CA . SER B 1 77 ? -7.867 14.016 14.617 1 90.5 77 SER B CA 1
ATOM 2404 C C . SER B 1 77 ? -8.492 14.977 15.617 1 90.5 77 SER B C 1
ATOM 2406 O O . SER B 1 77 ? -8.328 14.812 16.828 1 90.5 77 SER B O 1
ATOM 2408 N N . LYS B 1 78 ? -9.07 16.031 15.117 1 83.69 78 LYS B N 1
ATOM 2409 C CA . LYS B 1 78 ? -9.758 17 15.969 1 83.69 78 LYS B CA 1
ATOM 2410 C C . LYS B 1 78 ? -11.258 17.031 15.664 1 83.69 78 LYS B C 1
ATOM 2412 O O . LYS B 1 78 ? -11.664 17.328 14.547 1 83.69 78 LYS B O 1
ATOM 2417 N N . PRO B 1 79 ? -12.008 16.75 16.672 1 81.31 79 PRO B N 1
ATOM 2418 C CA . PRO B 1 79 ? -13.453 16.719 16.438 1 81.31 79 PRO B CA 1
ATOM 2419 C C . PRO B 1 79 ? -13.969 18 15.773 1 81.31 79 PRO B C 1
ATOM 2421 O O . PRO B 1 79 ? -13.531 19.094 16.125 1 81.31 79 PRO B O 1
ATOM 2424 N N . GLY B 1 80 ? -14.914 17.828 14.836 1 79.62 80 GLY B N 1
ATOM 2425 C CA . GLY B 1 80 ? -15.5 18.969 14.133 1 79.62 80 GLY B CA 1
ATOM 2426 C C . GLY B 1 80 ? -14.781 19.297 12.836 1 79.62 80 GLY B C 1
ATOM 2427 O O . GLY B 1 80 ? -15.312 20.016 11.992 1 79.62 80 GLY B O 1
ATOM 2428 N N . ASN B 1 81 ? -13.586 18.781 12.695 1 85.19 81 ASN B N 1
ATOM 2429 C CA . ASN B 1 81 ? -12.828 19.016 11.469 1 85.19 81 ASN B CA 1
ATOM 2430 C C . ASN B 1 81 ? -13.148 17.969 10.406 1 85.19 81 ASN B C 1
ATOM 2432 O O . ASN B 1 81 ? -13.984 17.078 10.625 1 85.19 81 ASN B O 1
ATOM 2436 N N . ALA B 1 82 ? -12.656 18.188 9.188 1 92.06 82 ALA B N 1
ATOM 2437 C CA . ALA B 1 82 ? -12.695 17.188 8.125 1 92.06 82 ALA B CA 1
ATOM 2438 C C . ALA B 1 82 ? -11.609 16.141 8.312 1 92.06 82 ALA B C 1
ATOM 2440 O O . ALA B 1 82 ? -10.758 16.266 9.203 1 92.06 82 ALA B O 1
ATOM 2441 N N . VAL B 1 83 ? -11.766 15.078 7.57 1 94.69 83 VAL B N 1
ATOM 2442 C CA . VAL B 1 83 ? -10.711 14.07 7.59 1 94.69 83 VAL B CA 1
ATOM 2443 C C . VAL B 1 83 ? -9.359 14.727 7.352 1 94.69 83 VAL B C 1
ATOM 2445 O O . VAL B 1 83 ? -9.188 15.492 6.398 1 94.69 83 VAL B O 1
ATOM 2448 N N . ASP B 1 84 ? -8.406 14.453 8.234 1 96.12 84 ASP B N 1
ATOM 2449 C CA . ASP B 1 84 ? -7.113 15.117 8.109 1 96.12 84 ASP B CA 1
ATOM 2450 C C . ASP B 1 84 ? -5.98 14.094 8.039 1 96.12 84 ASP B C 1
ATOM 2452 O O . ASP B 1 84 ? -4.809 14.461 7.922 1 96.12 84 ASP B O 1
ATOM 2456 N N . THR B 1 85 ? -6.277 12.883 8.195 1 96.56 85 THR B N 1
ATOM 2457 C CA . THR B 1 85 ? -5.285 11.812 8.117 1 96.56 85 THR B CA 1
ATOM 2458 C C . THR B 1 85 ? -5.812 10.648 7.289 1 96.56 85 THR B C 1
ATOM 2460 O O . THR B 1 85 ? -6.926 10.164 7.523 1 96.56 85 THR B O 1
ATOM 2463 N N . LYS B 1 86 ? -5.074 10.242 6.316 1 96.88 86 LYS B N 1
ATOM 2464 C CA . LYS B 1 86 ? -5.305 9.039 5.523 1 96.88 86 LYS B CA 1
ATOM 2465 C C . LYS B 1 86 ? -4.129 8.078 5.629 1 96.88 86 LYS B C 1
ATOM 2467 O O . LYS B 1 86 ? -2.975 8.477 5.445 1 96.88 86 LYS B O 1
ATOM 2472 N N . SER B 1 87 ? -4.434 6.852 5.957 1 96.75 87 SER B N 1
ATOM 2473 C CA . SER B 1 87 ? -3.383 5.859 6.16 1 96.75 87 SER B CA 1
ATOM 2474 C C . SER B 1 87 ? -3.549 4.676 5.215 1 96.75 87 SER B C 1
ATOM 2476 O O . SER B 1 87 ? -4.637 4.109 5.105 1 96.75 87 SER B O 1
ATOM 2478 N N . TYR B 1 88 ? -2.506 4.34 4.531 1 97 88 TYR B N 1
ATOM 2479 C CA . TYR B 1 88 ? -2.475 3.176 3.654 1 97 88 TYR B CA 1
ATOM 2480 C C . TYR B 1 88 ? -1.707 2.027 4.301 1 97 88 TYR B C 1
ATOM 2482 O O . TYR B 1 88 ? -0.673 2.244 4.938 1 97 88 TYR B O 1
ATOM 2490 N N . TYR B 1 89 ? -2.199 0.826 4.09 1 95.56 89 TYR B N 1
ATOM 2491 C CA . TYR B 1 89 ? -1.586 -0.365 4.668 1 95.56 89 TYR B CA 1
ATOM 2492 C C . TYR B 1 89 ? -1.299 -1.406 3.592 1 95.56 89 TYR B C 1
ATOM 2494 O O . TYR B 1 89 ? -2.008 -1.479 2.586 1 95.56 89 TYR B O 1
ATOM 2502 N N . GLY B 1 90 ? -0.262 -2.137 3.781 1 94.44 90 GLY B N 1
ATOM 2503 C CA . GLY B 1 90 ? 0.037 -3.295 2.955 1 94.44 90 GLY B CA 1
ATOM 2504 C C . GLY B 1 90 ? -0.346 -4.609 3.609 1 94.44 90 GLY B C 1
ATOM 2505 O O . GLY B 1 90 ? -1.063 -4.625 4.613 1 94.44 90 GLY B O 1
ATOM 2506 N N . PRO B 1 91 ? 0.085 -5.668 2.955 1 93 91 PRO B N 1
ATOM 2507 C CA . PRO B 1 91 ? -0.199 -6.977 3.549 1 93 91 PRO B CA 1
ATOM 2508 C C . PRO B 1 91 ? 0.251 -7.074 5.004 1 93 91 PRO B C 1
ATOM 2510 O O . PRO B 1 91 ? 1.152 -6.344 5.426 1 93 91 PRO B O 1
ATOM 2513 N N . ASN B 1 92 ? -0.495 -7.906 5.828 1 88.25 92 ASN B N 1
ATOM 2514 C CA . ASN B 1 92 ? -0.186 -8.172 7.23 1 88.25 92 ASN B CA 1
ATOM 2515 C C . ASN B 1 92 ? -0.267 -6.898 8.07 1 88.25 92 ASN B C 1
ATOM 2517 O O . ASN B 1 92 ? 0.461 -6.754 9.055 1 88.25 92 ASN B O 1
ATOM 2521 N N . ASN B 1 93 ? -0.941 -5.906 7.609 1 90.81 93 ASN B N 1
ATOM 2522 C CA . ASN B 1 93 ? -1.269 -4.68 8.328 1 90.81 93 ASN B CA 1
ATOM 2523 C C . ASN B 1 93 ? -0.047 -3.781 8.492 1 90.81 93 ASN B C 1
ATOM 2525 O O . ASN B 1 93 ? 0.06 -3.041 9.469 1 90.81 93 ASN B O 1
ATOM 2529 N N . PHE B 1 94 ? 0.923 -3.949 7.57 1 90.62 94 PHE B N 1
ATOM 2530 C CA . PHE B 1 94 ? 2.027 -3 7.543 1 90.62 94 PHE B CA 1
ATOM 2531 C C . PHE B 1 94 ? 1.538 -1.609 7.152 1 90.62 94 PHE B C 1
ATOM 2533 O O . PHE B 1 94 ? 0.924 -1.436 6.098 1 90.62 94 PHE B O 1
ATOM 2540 N N . ARG B 1 95 ? 1.735 -0.7 8.047 1 93 95 ARG B N 1
ATOM 2541 C CA . ARG B 1 95 ? 1.465 0.685 7.672 1 93 95 ARG B CA 1
ATOM 2542 C C . ARG B 1 95 ? 2.523 1.208 6.707 1 93 95 ARG B C 1
ATOM 2544 O O . ARG B 1 95 ? 3.721 1.126 6.984 1 93 95 ARG B O 1
ATOM 2551 N N . ILE B 1 96 ? 2.1 1.77 5.516 1 94.69 96 ILE B N 1
ATOM 2552 C CA . ILE B 1 96 ? 3.143 2.07 4.539 1 94.69 96 ILE B CA 1
ATOM 2553 C C . ILE B 1 96 ? 3.285 3.582 4.387 1 94.69 96 ILE B C 1
ATOM 2555 O O . ILE B 1 96 ? 4.395 4.094 4.238 1 94.69 96 ILE B O 1
ATOM 2559 N N . VAL B 1 97 ? 2.16 4.34 4.473 1 96.38 97 VAL B N 1
ATOM 2560 C CA . VAL B 1 97 ? 2.262 5.785 4.312 1 96.38 97 VAL B CA 1
ATOM 2561 C C . VAL B 1 97 ? 1.029 6.461 4.91 1 96.38 97 VAL B C 1
ATOM 2563 O O . VAL B 1 97 ? -0.083 5.938 4.809 1 96.38 97 VAL B O 1
ATOM 2566 N N . ASP B 1 98 ? 1.239 7.555 5.566 1 96.31 98 ASP B N 1
ATOM 2567 C CA . ASP B 1 98 ? 0.172 8.461 5.973 1 96.31 98 ASP B CA 1
ATOM 2568 C C . ASP B 1 98 ? 0.195 9.75 5.145 1 96.31 98 ASP B C 1
ATOM 2570 O O . ASP B 1 98 ? 1.266 10.289 4.859 1 96.31 98 ASP B O 1
ATOM 2574 N N . LEU B 1 99 ? -0.966 10.188 4.754 1 96.31 99 LEU B N 1
ATOM 2575 C CA . LEU B 1 99 ? -1.161 11.516 4.18 1 96.31 99 LEU B CA 1
ATOM 2576 C C . LEU B 1 99 ? -1.873 12.43 5.168 1 96.31 99 LEU B C 1
ATOM 2578 O O . LEU B 1 99 ? -2.922 12.078 5.707 1 96.31 99 LEU B O 1
ATOM 2582 N N . LEU B 1 100 ? -1.323 13.594 5.355 1 95.25 100 LEU B N 1
ATOM 2583 C CA . LEU B 1 100 ? -1.843 14.477 6.391 1 95.25 100 LEU B CA 1
ATOM 2584 C C . LEU B 1 100 ? -2.238 15.828 5.805 1 95.25 100 LEU B C 1
ATOM 2586 O O . LEU B 1 100 ? -1.514 16.391 4.977 1 95.25 100 LEU B O 1
ATOM 2590 N N . ASP B 1 101 ? -3.359 16.297 6.148 1 93 101 ASP B N 1
ATOM 2591 C CA . ASP B 1 101 ? -3.77 17.703 6.023 1 93 101 ASP B CA 1
ATOM 2592 C C . ASP B 1 101 ? -3.643 18.422 7.359 1 93 101 ASP B C 1
ATOM 2594 O O . ASP B 1 101 ? -4.574 18.422 8.164 1 93 101 ASP B O 1
ATOM 2598 N N . THR B 1 102 ? -2.58 19.109 7.57 1 83.62 102 THR B N 1
ATOM 2599 C CA . THR B 1 102 ? -2.234 19.641 8.891 1 83.62 102 THR B CA 1
ATOM 2600 C C . THR B 1 102 ? -2.916 20.984 9.133 1 83.62 102 THR B C 1
ATOM 2602 O O . THR B 1 102 ? -3.133 21.375 10.281 1 83.62 102 THR B O 1
ATOM 2605 N N . ASN B 1 103 ? -3.25 21.672 8.117 1 84.06 103 ASN B N 1
ATOM 2606 C CA . ASN B 1 103 ? -3.807 23.016 8.328 1 84.06 103 ASN B CA 1
ATOM 2607 C C . ASN B 1 103 ? -5.305 23.047 8.047 1 84.06 103 ASN B C 1
ATOM 2609 O O . ASN B 1 103 ? -5.934 24.094 8.133 1 84.06 103 ASN B O 1
ATOM 2613 N N . GLY B 1 104 ? -5.898 21.969 7.527 1 86.19 104 GLY B N 1
ATOM 2614 C CA . GLY B 1 104 ? -7.34 21.828 7.398 1 86.19 104 GLY B CA 1
ATOM 2615 C C . GLY B 1 104 ? -7.883 22.422 6.117 1 86.19 104 GLY B C 1
ATOM 2616 O O . GLY B 1 104 ? -9.078 22.703 6.016 1 86.19 104 GLY B O 1
ATOM 2617 N N . ASP B 1 105 ? -7.074 22.641 5.113 1 87.5 105 ASP B N 1
ATOM 2618 C CA . ASP B 1 105 ? -7.539 23.312 3.898 1 87.5 105 ASP B CA 1
ATOM 2619 C C . ASP B 1 105 ? -7.988 22.281 2.854 1 87.5 105 ASP B C 1
ATOM 2621 O O . ASP B 1 105 ? -8.312 22.656 1.723 1 87.5 105 ASP B O 1
ATOM 2625 N N . GLY B 1 106 ? -7.926 21.031 3.188 1 87.31 106 GLY B N 1
ATOM 2626 C CA . GLY B 1 106 ? -8.398 19.984 2.293 1 87.31 106 GLY B CA 1
ATOM 2627 C C . GLY B 1 106 ? -7.305 19.406 1.423 1 87.31 106 GLY B C 1
ATOM 2628 O O . GLY B 1 106 ? -7.535 18.438 0.693 1 87.31 106 GLY B O 1
ATOM 2629 N N . VAL B 1 107 ? -6.133 20.016 1.512 1 88.69 107 VAL B N 1
ATOM 2630 C CA . VAL B 1 107 ? -4.996 19.5 0.76 1 88.69 107 VAL B CA 1
ATOM 2631 C C . VAL B 1 107 ? -4.109 18.656 1.676 1 88.69 107 VAL B C 1
ATOM 2633 O O . VAL B 1 107 ? -3.781 19.078 2.787 1 88.69 107 VAL B O 1
ATOM 2636 N N . PHE B 1 108 ? -3.811 17.5 1.281 1 91.75 108 PHE B N 1
ATOM 2637 C CA . PHE B 1 108 ? -2.928 16.625 2.053 1 91.75 108 PHE B CA 1
ATOM 2638 C C . PHE B 1 108 ? -1.472 16.859 1.67 1 91.75 108 PHE B C 1
ATOM 2640 O O . PHE B 1 108 ? -0.925 16.156 0.825 1 91.75 108 PHE B O 1
ATOM 2647 N N . GLU B 1 109 ? -0.789 17.75 2.346 1 92.69 109 GLU B N 1
ATOM 2648 C CA . GLU B 1 109 ? 0.49 18.297 1.904 1 92.69 109 GLU B CA 1
ATOM 2649 C C . GLU B 1 109 ? 1.659 17.547 2.543 1 92.69 109 GLU B C 1
ATOM 2651 O O . GLU B 1 109 ? 2.814 17.75 2.166 1 92.69 109 GLU B O 1
ATOM 2656 N N . THR B 1 110 ? 1.417 16.781 3.555 1 94.94 110 THR B N 1
ATOM 2657 C CA . THR B 1 110 ? 2.48 16.062 4.246 1 94.94 110 THR B CA 1
ATOM 2658 C C . THR B 1 110 ? 2.277 14.547 4.129 1 94.94 110 THR B C 1
ATOM 2660 O O . THR B 1 110 ? 1.161 14.055 4.289 1 94.94 110 THR B O 1
ATOM 2663 N N . SER B 1 111 ? 3.35 13.844 3.787 1 96.12 111 SER B N 1
ATOM 2664 C CA . SER B 1 111 ? 3.363 12.391 3.746 1 96.12 111 SER B CA 1
ATOM 2665 C C . SER B 1 111 ? 4.383 11.812 4.727 1 96.12 111 SER B C 1
ATOM 2667 O O . SER B 1 111 ? 5.523 12.281 4.785 1 96.12 111 SER B O 1
ATOM 2669 N N . ILE B 1 112 ? 3.932 10.875 5.488 1 96.19 112 ILE B N 1
ATOM 2670 C CA . ILE B 1 112 ? 4.809 10.133 6.395 1 96.19 112 ILE B CA 1
ATOM 2671 C C . ILE B 1 112 ? 4.992 8.711 5.887 1 96.19 112 ILE B C 1
ATOM 2673 O O . ILE B 1 112 ? 4.027 7.941 5.812 1 96.19 112 ILE B O 1
ATOM 2677 N N . TYR B 1 113 ? 6.195 8.398 5.523 1 96.19 113 TYR B N 1
ATOM 2678 C CA . TYR B 1 113 ? 6.523 7.051 5.074 1 96.19 113 TYR B CA 1
ATOM 2679 C C . TYR B 1 113 ? 7.094 6.219 6.219 1 96.19 113 TYR B C 1
ATOM 2681 O O . TYR B 1 113 ? 7.941 6.695 6.98 1 96.19 113 TYR B O 1
ATOM 2689 N N . TYR B 1 114 ? 6.715 4.984 6.25 1 95.62 114 TYR B N 1
ATOM 2690 C CA . TYR B 1 114 ? 7.113 4.129 7.363 1 95.62 114 TYR B CA 1
ATOM 2691 C C . TYR B 1 114 ? 8.148 3.105 6.922 1 95.62 114 TYR B C 1
ATOM 2693 O O . TYR B 1 114 ? 8.281 2.816 5.727 1 95.62 114 TYR B O 1
ATOM 2701 N N . ASN B 1 115 ? 8.891 2.693 7.949 1 93.12 115 ASN B N 1
ATOM 2702 C CA . ASN B 1 115 ? 9.906 1.682 7.68 1 93.12 115 ASN B CA 1
ATOM 2703 C C . ASN B 1 115 ? 9.406 0.28 8.008 1 93.12 115 ASN B C 1
ATOM 2705 O O . ASN B 1 115 ? 8.219 0.09 8.273 1 93.12 115 ASN B O 1
ATOM 2709 N N . TRP B 1 116 ? 10.219 -0.696 7.922 1 88.5 116 TRP B N 1
ATOM 2710 C CA . TRP B 1 116 ? 9.812 -2.098 7.996 1 88.5 116 TRP B CA 1
ATOM 2711 C C . TRP B 1 116 ? 9.555 -2.514 9.438 1 88.5 116 TRP B C 1
ATOM 2713 O O . TRP B 1 116 ? 9.078 -3.621 9.695 1 88.5 116 TRP B O 1
ATOM 2723 N N . ASN B 1 117 ? 9.789 -1.613 10.383 1 85.81 117 ASN B N 1
ATOM 2724 C CA . ASN B 1 117 ? 9.438 -1.874 11.773 1 85.81 117 ASN B CA 1
ATOM 2725 C C . ASN B 1 117 ? 7.973 -1.556 12.047 1 85.81 117 ASN B C 1
ATOM 2727 O O . ASN B 1 117 ? 7.457 -1.869 13.117 1 85.81 117 ASN B O 1
ATOM 2731 N N . ALA B 1 118 ? 7.348 -1 11.039 1 86.56 118 ALA B N 1
ATOM 2732 C CA . ALA B 1 118 ? 5.996 -0.489 11.266 1 86.56 118 ALA B CA 1
ATOM 2733 C C . ALA B 1 118 ? 4.969 -1.616 11.219 1 86.56 118 ALA B C 1
ATOM 2735 O O . ALA B 1 118 ? 3.959 -1.516 10.523 1 86.56 118 ALA B O 1
ATOM 2736 N N . ALA B 1 119 ? 5.316 -2.668 11.922 1 74.88 119 ALA B N 1
ATOM 2737 C CA . ALA B 1 119 ? 4.363 -3.75 12.156 1 74.88 119 ALA B CA 1
ATOM 2738 C C . ALA B 1 119 ? 3.281 -3.326 13.148 1 74.88 119 ALA B C 1
ATOM 2740 O O . ALA B 1 119 ? 3.447 -2.344 13.875 1 74.88 119 ALA B O 1
ATOM 2741 N N . PRO B 1 120 ? 2.168 -4.141 13.047 1 72 120 PRO B N 1
ATOM 2742 C CA . PRO B 1 120 ? 1.116 -3.775 14 1 72 120 PRO B CA 1
ATOM 2743 C C . PRO B 1 120 ? 1.621 -3.701 15.438 1 72 120 PRO B C 1
ATOM 2745 O O . PRO B 1 120 ? 2.492 -4.48 15.828 1 72 120 PRO B O 1
ATOM 2748 N N . GLN B 1 121 ? 1.332 -2.773 16.203 1 70.12 121 GLN B N 1
ATOM 2749 C CA . GLN B 1 121 ? 1.556 -2.635 17.641 1 70.12 121 GLN B CA 1
ATOM 2750 C C . GLN B 1 121 ? 2.873 -1.92 17.922 1 70.12 121 GLN B C 1
ATOM 2752 O O . GLN B 1 121 ? 3.195 -1.641 19.078 1 70.12 121 GLN B O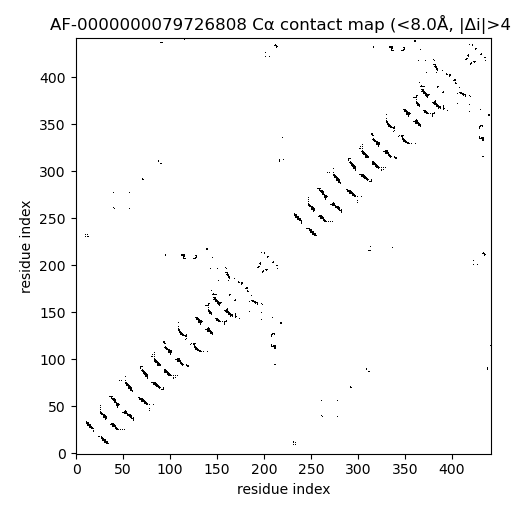 1
ATOM 2757 N N . VAL B 1 122 ? 3.75 -1.776 16.859 1 73.38 122 VAL B N 1
ATOM 2758 C CA . VAL B 1 122 ? 4.969 -1.013 17.109 1 73.38 122 VAL B CA 1
ATOM 2759 C C . VAL B 1 122 ? 4.656 0.482 17.078 1 73.38 122 VAL B C 1
ATOM 2761 O O . VAL B 1 122 ? 4.117 0.996 16.109 1 73.38 122 VAL B O 1
ATOM 2764 N N . LEU B 1 123 ? 5.051 1.156 18.109 1 71.81 123 LEU B N 1
ATOM 2765 C CA . LEU B 1 123 ? 4.578 2.527 18.266 1 71.81 123 LEU B CA 1
ATOM 2766 C C . LEU B 1 123 ? 5.695 3.525 17.984 1 71.81 123 LEU B C 1
ATOM 2768 O O . LEU B 1 123 ? 5.434 4.707 17.75 1 71.81 123 LEU B O 1
ATOM 2772 N N . THR B 1 124 ? 6.91 2.99 18.016 1 78.19 124 THR B N 1
ATOM 2773 C CA . THR B 1 124 ? 7.988 3.961 17.875 1 78.19 124 THR B CA 1
ATOM 2774 C C . THR B 1 124 ? 9 3.5 16.828 1 78.19 124 THR B C 1
ATOM 2776 O O . THR B 1 124 ? 9.039 2.322 16.484 1 78.19 124 THR B O 1
ATOM 2779 N N . GLY B 1 125 ? 9.742 4.492 16.359 1 83.44 125 GLY B N 1
ATOM 2780 C CA . GLY B 1 125 ? 10.844 4.176 15.469 1 83.44 125 GLY B CA 1
ATOM 2781 C C . GLY B 1 125 ? 10.383 3.619 14.133 1 83.44 125 GLY B C 1
ATOM 2782 O O . GLY B 1 125 ? 11.094 2.826 13.508 1 83.44 125 GLY B O 1
ATOM 2783 N N . THR B 1 126 ? 9.156 4.012 13.773 1 91.25 126 THR B N 1
ATOM 2784 C CA . THR B 1 126 ? 8.594 3.383 12.586 1 91.25 126 THR B CA 1
ATOM 2785 C C . THR B 1 126 ? 8.617 4.348 11.398 1 91.25 126 THR B C 1
ATOM 2787 O O . THR B 1 126 ? 8.328 3.957 10.266 1 91.25 126 THR B O 1
ATOM 2790 N N . ILE B 1 127 ? 8.969 5.59 11.727 1 94.88 127 ILE B N 1
ATOM 2791 C CA . ILE B 1 127 ? 8.945 6.566 10.641 1 94.88 127 ILE B CA 1
ATOM 2792 C C . ILE B 1 127 ? 10.273 6.535 9.883 1 94.88 127 ILE B C 1
ATOM 2794 O O . ILE B 1 127 ? 11.336 6.707 10.484 1 94.88 127 ILE B O 1
ATOM 2798 N N . ALA B 1 128 ? 10.242 6.348 8.602 1 95.69 128 ALA B N 1
ATOM 2799 C CA . ALA B 1 128 ? 11.438 6.359 7.762 1 95.69 128 ALA B CA 1
ATOM 2800 C C . ALA B 1 128 ? 11.734 7.766 7.25 1 95.69 128 ALA B C 1
ATOM 2802 O O . ALA B 1 128 ? 12.891 8.203 7.254 1 95.69 128 ALA B O 1
ATOM 2803 N N . ARG B 1 129 ? 10.75 8.461 6.848 1 96.06 129 ARG B N 1
ATOM 2804 C CA . ARG B 1 129 ? 10.922 9.789 6.277 1 96.06 129 ARG B CA 1
ATOM 2805 C C . ARG B 1 129 ? 9.602 10.547 6.242 1 96.06 129 ARG B C 1
ATOM 2807 O O . ARG B 1 129 ? 8.531 9.938 6.242 1 96.06 129 ARG B O 1
ATOM 2814 N N . ILE B 1 130 ? 9.688 11.836 6.223 1 96.5 130 ILE B N 1
ATOM 2815 C CA . ILE B 1 130 ? 8.562 12.758 6.102 1 96.5 130 ILE B CA 1
ATOM 2816 C C . ILE B 1 130 ? 8.789 13.695 4.918 1 96.5 130 ILE B C 1
ATOM 2818 O O . ILE B 1 130 ? 9.891 14.219 4.734 1 96.5 130 ILE B O 1
ATOM 2822 N N . GLU B 1 131 ? 7.801 13.836 4.102 1 96 131 GLU B N 1
ATOM 2823 C CA . GLU B 1 131 ? 7.797 14.789 2.996 1 96 131 GLU B CA 1
ATOM 2824 C C . GLU B 1 131 ? 6.668 15.797 3.141 1 96 131 GLU B C 1
ATOM 2826 O O . GLU B 1 131 ? 5.543 15.438 3.494 1 96 131 GLU B O 1
ATOM 2831 N N . SER B 1 132 ? 7.008 17.031 2.842 1 94.81 132 SER B N 1
ATOM 2832 C CA . SER B 1 132 ? 5.949 18.016 2.994 1 94.81 132 SER B CA 1
ATOM 2833 C C . SER B 1 132 ? 6.105 19.156 1.979 1 94.81 132 SER B C 1
ATOM 2835 O O . SER B 1 132 ? 7.219 19.453 1.549 1 94.81 132 SER B O 1
ATOM 2837 N N . ASN B 1 133 ? 5.047 19.609 1.504 1 92.44 133 ASN B N 1
ATOM 2838 C CA . ASN B 1 133 ? 4.961 20.859 0.773 1 92.44 133 ASN B CA 1
ATOM 2839 C C . ASN B 1 133 ? 4.672 22.031 1.708 1 92.44 133 ASN B C 1
ATOM 2841 O O . ASN B 1 133 ? 3.547 22.188 2.186 1 92.44 133 ASN B O 1
ATOM 2845 N N . LEU B 1 134 ? 5.562 22.938 1.914 1 84.75 134 LEU B N 1
ATOM 2846 C CA . LEU B 1 134 ? 5.469 23.984 2.939 1 84.75 134 LEU B CA 1
ATOM 2847 C C . LEU B 1 134 ? 4.883 25.266 2.365 1 84.75 134 LEU B C 1
ATOM 2849 O O . LEU B 1 134 ? 4.387 26.109 3.109 1 84.75 134 LEU B O 1
ATOM 2853 N N . ASP B 1 135 ? 4.988 25.469 1.1 1 83 135 ASP B N 1
ATOM 2854 C CA . ASP B 1 135 ? 4.691 26.797 0.584 1 83 135 ASP B CA 1
ATOM 2855 C C . ASP B 1 135 ? 3.436 26.781 -0.281 1 83 135 ASP B C 1
ATOM 2857 O O . ASP B 1 135 ? 3.064 27.812 -0.859 1 83 135 ASP B O 1
ATOM 2861 N N . GLY B 1 136 ? 2.816 25.672 -0.424 1 80.94 136 GLY B N 1
ATOM 2862 C CA . GLY B 1 136 ? 1.566 25.578 -1.16 1 80.94 136 GLY B CA 1
ATOM 2863 C C . GLY B 1 136 ? 1.757 25.594 -2.664 1 80.94 136 GLY B C 1
ATOM 2864 O O . GLY B 1 136 ? 0.783 25.547 -3.42 1 80.94 136 GLY B O 1
ATOM 2865 N N . LYS B 1 137 ? 2.982 25.703 -2.965 1 81.31 137 LYS B N 1
ATOM 2866 C CA . LYS B 1 137 ? 3.275 25.625 -4.395 1 81.31 137 LYS B CA 1
ATOM 2867 C C . LYS B 1 137 ? 3.348 24.172 -4.855 1 81.31 137 LYS B C 1
ATOM 2869 O O . LYS B 1 137 ? 2.959 23.266 -4.125 1 81.31 137 LYS B O 1
ATOM 2874 N N . GLN B 1 138 ? 3.699 24.031 -6.152 1 76.25 138 GLN B N 1
ATOM 2875 C CA . GLN B 1 138 ? 3.639 22.672 -6.695 1 76.25 138 GLN B CA 1
ATOM 2876 C C . GLN B 1 138 ? 4.773 21.812 -6.148 1 76.25 138 GLN B C 1
ATOM 2878 O O . GLN B 1 138 ? 5.93 22.234 -6.141 1 76.25 138 GLN B O 1
ATOM 2883 N N . GLY B 1 139 ? 4.348 20.688 -5.574 1 82.94 139 GLY B N 1
ATOM 2884 C CA . GLY B 1 139 ? 5.332 19.672 -5.258 1 82.94 139 GLY B CA 1
ATOM 2885 C C . GLY B 1 139 ? 5.836 19.75 -3.83 1 82.94 139 GLY B C 1
ATOM 2886 O O . GLY B 1 139 ? 5.652 20.766 -3.156 1 82.94 139 GLY B O 1
ATOM 2887 N N . VAL B 1 140 ? 6.461 18.734 -3.395 1 91.56 140 VAL B N 1
ATOM 2888 C CA . VAL B 1 140 ? 7.121 18.641 -2.096 1 91.56 140 VAL B CA 1
ATOM 2889 C C . VAL B 1 140 ? 8.391 19.484 -2.098 1 91.56 140 VAL B C 1
ATOM 2891 O O . VAL B 1 140 ? 9.133 19.5 -3.084 1 91.56 140 VAL B O 1
ATOM 2894 N N . ASN B 1 141 ? 8.625 20.188 -1.005 1 93.94 141 ASN B N 1
ATOM 2895 C CA . ASN B 1 141 ? 9.844 20.984 -0.959 1 93.94 141 ASN B CA 1
ATOM 2896 C C . ASN B 1 141 ? 10.602 20.781 0.346 1 93.94 141 ASN B C 1
ATOM 2898 O O . ASN B 1 141 ? 11.617 21.438 0.595 1 93.94 141 ASN B O 1
ATOM 2902 N N . LEU B 1 142 ? 10.18 19.969 1.182 1 95.56 142 LEU B N 1
ATOM 2903 C CA . LEU B 1 142 ? 10.867 19.594 2.414 1 95.56 142 LEU B CA 1
ATOM 2904 C C . LEU B 1 142 ? 10.898 18.078 2.586 1 95.56 142 LEU B C 1
ATOM 2906 O O . LEU B 1 142 ? 9.867 17.406 2.445 1 95.56 142 LEU B O 1
ATOM 2910 N N . TRP B 1 143 ? 12.047 17.484 2.854 1 96.5 143 TRP B N 1
ATOM 2911 C CA . TRP B 1 143 ? 12.25 16.078 3.178 1 96.5 143 TRP B CA 1
ATOM 2912 C C . TRP B 1 143 ? 12.984 15.93 4.504 1 96.5 143 TRP B C 1
ATOM 2914 O O . TRP B 1 143 ? 14.07 16.484 4.688 1 96.5 143 TRP B O 1
ATOM 2924 N N . ILE B 1 144 ? 12.375 15.172 5.379 1 97.06 144 ILE B N 1
ATOM 2925 C CA . ILE B 1 144 ? 12.953 14.961 6.703 1 97.06 144 ILE B CA 1
ATOM 2926 C C . ILE B 1 144 ? 13.227 13.477 6.922 1 97.06 144 ILE B C 1
ATOM 2928 O O . ILE B 1 144 ? 12.312 12.648 6.816 1 97.06 144 ILE B O 1
ATOM 2932 N N . TYR B 1 145 ? 14.375 13.148 7.121 1 96.94 145 TYR B N 1
ATOM 2933 C CA . TYR B 1 145 ? 14.805 11.867 7.672 1 96.94 145 TYR B CA 1
ATOM 2934 C C . TYR B 1 145 ? 15.102 11.984 9.164 1 96.94 145 TYR B C 1
ATOM 2936 O O . TYR B 1 145 ? 16.172 12.461 9.555 1 96.94 145 TYR B O 1
ATOM 2944 N N . PRO B 1 146 ? 14.172 11.539 9.93 1 94.75 146 PRO B N 1
ATOM 2945 C CA . PRO B 1 146 ? 14.164 11.914 11.352 1 94.75 146 PRO B CA 1
ATOM 2946 C C . PRO B 1 146 ? 15.531 11.734 12.016 1 94.75 146 PRO B C 1
ATOM 2948 O O . PRO B 1 146 ? 16.047 10.617 12.07 1 94.75 146 PRO B O 1
ATOM 2951 N N . MET B 1 147 ? 16.078 12.836 12.508 1 93.81 147 MET B N 1
ATOM 2952 C CA . MET B 1 147 ? 17.266 12.969 13.352 1 93.81 147 MET B CA 1
ATOM 2953 C C . MET B 1 147 ? 18.531 12.641 12.57 1 93.81 147 MET B C 1
ATOM 2955 O O . MET B 1 147 ? 19.609 12.492 13.156 1 93.81 147 MET B O 1
ATOM 2959 N N . VAL B 1 148 ? 18.5 12.43 11.312 1 96.44 148 VAL B N 1
ATOM 2960 C CA . VAL B 1 148 ? 19.672 12.039 10.531 1 96.44 148 VAL B CA 1
ATOM 2961 C C . VAL B 1 148 ? 19.938 13.086 9.453 1 96.44 148 VAL B C 1
ATOM 2963 O O . VAL B 1 148 ? 21.078 13.516 9.266 1 96.44 148 VAL B O 1
ATOM 2966 N N . ARG B 1 149 ? 18.875 13.523 8.758 1 97.56 149 ARG B N 1
ATOM 2967 C CA . ARG B 1 149 ? 19.094 14.391 7.605 1 97.56 149 ARG B CA 1
ATOM 2968 C C . ARG B 1 149 ? 17.828 15.188 7.281 1 97.56 149 ARG B C 1
ATOM 2970 O O . ARG B 1 149 ? 16.719 14.719 7.512 1 97.56 149 ARG B O 1
ATOM 2977 N N . MET B 1 150 ? 17.984 16.359 6.836 1 98.06 150 MET B N 1
ATOM 2978 C CA . MET B 1 150 ? 16.906 17.203 6.312 1 98.06 150 MET B CA 1
ATOM 2979 C C . MET B 1 150 ? 17.328 17.859 5 1 98.06 150 MET B C 1
ATOM 2981 O O . MET B 1 150 ? 18.453 18.328 4.863 1 98.06 150 MET B O 1
ATOM 2985 N N . GLU B 1 151 ? 16.469 17.75 4.031 1 97.62 151 GLU B N 1
ATOM 2986 C CA . GLU B 1 151 ? 16.688 18.391 2.736 1 97.62 151 GLU B CA 1
ATOM 2987 C C . GLU B 1 151 ? 15.547 19.344 2.393 1 97.62 151 GLU B C 1
ATOM 2989 O O . GLU B 1 151 ? 14.391 19.078 2.725 1 97.62 151 GLU B O 1
ATOM 2994 N N . ILE B 1 152 ? 15.898 20.453 1.664 1 97 152 ILE B N 1
ATOM 2995 C CA . ILE B 1 152 ? 14.867 21.438 1.362 1 97 152 ILE B C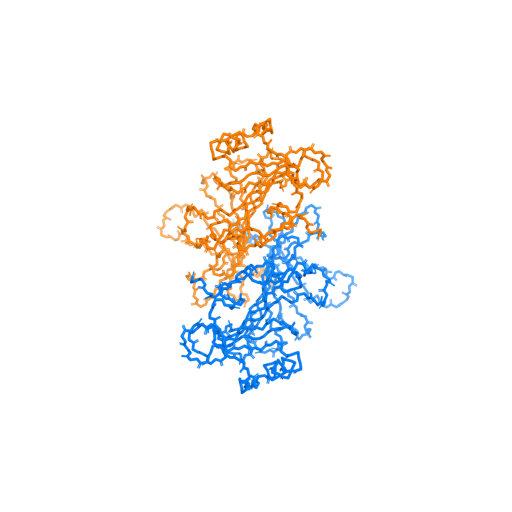A 1
ATOM 2996 C C . ILE B 1 152 ? 15.125 22.047 -0.013 1 97 152 ILE B C 1
ATOM 2998 O O . ILE B 1 152 ? 16.281 22.25 -0.406 1 97 152 ILE B O 1
ATOM 3002 N N . ASP B 1 153 ? 14.07 22.266 -0.704 1 95.88 153 ASP B N 1
ATOM 3003 C CA . ASP B 1 153 ? 14.094 23 -1.962 1 95.88 153 ASP B CA 1
ATOM 3004 C C . ASP B 1 153 ? 13.828 24.484 -1.729 1 95.88 153 ASP B C 1
ATOM 3006 O O . ASP B 1 153 ? 12.688 24.891 -1.497 1 95.88 153 ASP B O 1
ATOM 3010 N N . THR B 1 154 ? 14.789 25.359 -1.938 1 94.19 154 THR B N 1
ATOM 3011 C CA . THR B 1 154 ? 14.641 26.766 -1.606 1 94.19 154 THR B CA 1
ATOM 3012 C C . THR B 1 154 ? 14.43 27.609 -2.865 1 94.19 154 THR B C 1
ATOM 3014 O O . THR B 1 154 ? 13.969 28.75 -2.789 1 94.19 154 THR B O 1
ATOM 3017 N N . ASP B 1 155 ? 14.727 27.094 -4.004 1 92.94 155 ASP B N 1
ATOM 3018 C CA . ASP B 1 155 ? 14.617 27.891 -5.215 1 92.94 155 ASP B CA 1
ATOM 3019 C C . ASP B 1 155 ? 13.406 27.484 -6.047 1 92.94 155 ASP B C 1
ATOM 3021 O O . ASP B 1 155 ? 13.242 27.938 -7.184 1 92.94 155 ASP B O 1
ATOM 3025 N N . GLU B 1 156 ? 12.555 26.516 -5.648 1 90.31 156 GLU B N 1
ATOM 3026 C CA . GLU B 1 156 ? 11.234 26.156 -6.152 1 90.31 156 GLU B CA 1
ATOM 3027 C C . GLU B 1 156 ? 11.336 25.453 -7.504 1 90.31 156 GLU B C 1
ATOM 3029 O O . GLU B 1 156 ? 10.477 25.641 -8.367 1 90.31 156 GLU B O 1
ATOM 3034 N N . ASP B 1 157 ? 12.414 24.734 -7.688 1 90.19 157 ASP B N 1
ATOM 3035 C CA . ASP B 1 157 ? 12.547 24.016 -8.953 1 90.19 157 ASP B CA 1
ATOM 3036 C C . ASP B 1 157 ? 12.188 22.531 -8.781 1 90.19 157 ASP B C 1
ATOM 3038 O O . ASP B 1 157 ? 12.383 21.734 -9.695 1 90.19 157 ASP B O 1
ATOM 3042 N N . GLY B 1 158 ? 11.781 22.125 -7.605 1 87.94 158 GLY B N 1
ATOM 3043 C CA . GLY B 1 158 ? 11.305 20.781 -7.359 1 87.94 158 GLY B CA 1
ATOM 3044 C C . GLY B 1 158 ? 12.391 19.828 -6.879 1 87.94 158 GLY B C 1
ATOM 3045 O O . GLY B 1 158 ? 12.125 18.656 -6.605 1 87.94 158 GLY B O 1
ATOM 3046 N N . LYS B 1 159 ? 13.594 20.453 -6.707 1 92.44 159 LYS B N 1
ATOM 3047 C CA . LYS B 1 159 ? 14.727 19.656 -6.242 1 92.44 159 LYS B CA 1
ATOM 3048 C C . LYS B 1 159 ? 15.32 20.25 -4.969 1 92.44 159 LYS B C 1
ATOM 3050 O O . LYS B 1 159 ? 15.469 21.453 -4.852 1 92.44 159 LYS B O 1
ATOM 3055 N N . PRO B 1 160 ? 15.578 19.266 -4.066 1 95.75 160 PRO B N 1
ATOM 3056 C CA . PRO B 1 160 ? 16.25 19.812 -2.895 1 95.75 160 PRO B CA 1
ATOM 3057 C C . PRO B 1 160 ? 17.594 20.453 -3.238 1 95.75 160 PRO B C 1
ATOM 3059 O O . PRO B 1 160 ? 18.344 19.922 -4.055 1 95.75 160 PRO B O 1
ATOM 3062 N N . ASP B 1 161 ? 17.906 21.641 -2.629 1 97.19 161 ASP B N 1
ATOM 3063 C CA . ASP B 1 161 ? 19.172 22.312 -2.936 1 97.19 161 ASP B CA 1
ATOM 3064 C C . ASP B 1 161 ? 19.922 22.672 -1.659 1 97.19 161 ASP B C 1
ATOM 3066 O O . ASP B 1 161 ? 21.078 23.109 -1.715 1 97.19 161 ASP B O 1
ATOM 3070 N N . ARG B 1 162 ? 19.328 22.516 -0.548 1 98.31 162 ARG B N 1
ATOM 3071 C CA . ARG B 1 162 ? 19.969 22.703 0.748 1 98.31 162 ARG B CA 1
ATOM 3072 C C . ARG B 1 162 ? 19.734 21.5 1.653 1 98.31 162 ARG B C 1
ATOM 3074 O O . ARG B 1 162 ? 18.719 20.812 1.533 1 98.31 162 ARG B O 1
ATOM 3081 N N . PHE B 1 163 ? 20.688 21.203 2.6 1 98.56 163 PHE B N 1
ATOM 3082 C CA . PHE B 1 163 ? 20.484 20.094 3.506 1 98.56 163 PHE B CA 1
ATOM 3083 C C . PHE B 1 163 ? 21.328 20.234 4.766 1 98.56 163 PHE B C 1
ATOM 3085 O O . PHE B 1 163 ? 22.219 21.078 4.816 1 98.56 163 PHE B O 1
ATOM 3092 N N . THR B 1 164 ? 21.016 19.484 5.754 1 98.5 164 THR B N 1
ATOM 3093 C CA . THR B 1 164 ? 21.812 19.391 6.973 1 98.5 164 THR B CA 1
ATOM 3094 C C . THR B 1 164 ? 21.766 17.969 7.531 1 98.5 164 THR B C 1
ATOM 3096 O O . THR B 1 164 ? 20.828 17.219 7.285 1 98.5 164 THR B O 1
ATOM 3099 N N . GLU B 1 165 ? 22.766 17.562 8.227 1 97.75 165 GLU B N 1
ATOM 3100 C CA . GLU B 1 165 ? 22.859 16.297 8.945 1 97.75 165 GLU B CA 1
ATOM 3101 C C . GLU B 1 165 ? 23.234 16.516 10.414 1 97.75 165 GLU B C 1
ATOM 3103 O O . GLU B 1 165 ? 23.625 15.586 11.109 1 97.75 165 GLU B O 1
ATOM 3108 N N . ASN B 1 166 ? 23.156 17.828 10.742 1 97.75 166 ASN B N 1
ATOM 3109 C CA . ASN B 1 166 ? 23.391 18.188 12.141 1 97.75 166 ASN B CA 1
ATOM 3110 C C . ASN B 1 166 ? 22.172 17.844 13.008 1 97.75 166 ASN B C 1
ATOM 3112 O O . ASN B 1 166 ? 21.125 18.484 12.883 1 97.75 166 ASN B O 1
ATOM 3116 N N . GLU B 1 167 ? 22.344 16.969 13.914 1 96.81 167 GLU B N 1
ATOM 3117 C CA . GLU B 1 167 ? 21.234 16.406 14.688 1 96.81 167 GLU B CA 1
ATOM 3118 C C . GLU B 1 167 ? 20.516 17.5 15.484 1 96.81 167 GLU B C 1
ATOM 3120 O O . GLU B 1 167 ? 19.281 17.516 15.539 1 96.81 167 GLU B O 1
ATOM 3125 N N . GLU B 1 168 ? 21.297 18.344 16.125 1 96.88 168 GLU B N 1
ATOM 3126 C CA . GLU B 1 168 ? 20.703 19.422 16.922 1 96.88 168 GLU B CA 1
ATOM 3127 C C . GLU B 1 168 ? 19.875 20.359 16.062 1 96.88 168 GLU B C 1
ATOM 3129 O O . GLU B 1 168 ? 18.766 20.734 16.438 1 96.88 168 GLU B O 1
ATOM 3134 N N . LEU B 1 169 ? 20.5 20.719 14.961 1 97.44 169 LEU B N 1
ATOM 3135 C CA . LEU B 1 169 ? 19.797 21.609 14.039 1 97.44 169 LEU B CA 1
ATOM 3136 C C . LEU B 1 169 ? 18.531 20.938 13.5 1 97.44 169 LEU B C 1
ATOM 3138 O O . LEU B 1 169 ? 17.484 21.578 13.391 1 97.44 169 LEU B O 1
ATOM 3142 N N . ILE B 1 170 ? 18.609 19.688 13.164 1 97.56 170 ILE B N 1
ATOM 3143 C CA . ILE B 1 170 ? 17.453 18.922 12.68 1 97.56 170 ILE B CA 1
ATOM 3144 C C . ILE B 1 170 ? 16.359 18.922 13.734 1 97.56 170 ILE B C 1
ATOM 3146 O O . ILE B 1 170 ? 15.188 19.172 13.43 1 97.56 170 ILE B O 1
ATOM 3150 N N . ALA B 1 171 ? 16.719 18.625 14.93 1 97.06 171 ALA B N 1
ATOM 3151 C CA . ALA B 1 171 ? 15.75 18.594 16.016 1 97.06 171 ALA B CA 1
ATOM 3152 C C . ALA B 1 171 ? 15.031 19.938 16.156 1 97.06 171 ALA B C 1
ATOM 3154 O O . ALA B 1 171 ? 13.812 19.984 16.344 1 97.06 171 ALA B O 1
ATOM 3155 N N . GLU B 1 172 ? 15.812 20.984 16.078 1 97 172 GLU B N 1
ATOM 3156 C CA . GLU B 1 172 ? 15.258 22.328 16.188 1 97 172 GLU B CA 1
ATOM 3157 C C . GLU B 1 172 ? 14.281 22.625 15.062 1 97 172 GLU B C 1
ATOM 3159 O O . GLU B 1 172 ? 13.148 23.062 15.305 1 97 172 GLU B O 1
ATOM 3164 N N . GLU B 1 173 ? 14.711 22.391 13.844 1 96.69 173 GLU B N 1
ATOM 3165 C CA . GLU B 1 173 ? 13.883 22.703 12.688 1 96.69 173 GLU B CA 1
ATOM 3166 C C . GLU B 1 173 ? 12.672 21.781 12.602 1 96.69 173 GLU B C 1
ATOM 3168 O O . GLU B 1 173 ? 11.602 22.188 12.156 1 96.69 173 GLU B O 1
ATOM 3173 N N . TYR B 1 174 ? 12.828 20.547 12.992 1 95.69 174 TYR B N 1
ATOM 3174 C CA . TYR B 1 174 ? 11.703 19.609 13.07 1 95.69 174 TYR B CA 1
ATOM 3175 C C . TYR B 1 174 ? 10.648 20.109 14.055 1 95.69 174 TYR B C 1
ATOM 3177 O O . TYR B 1 174 ? 9.453 20.016 13.781 1 95.69 174 TYR B O 1
ATOM 3185 N N . SER B 1 175 ? 11.109 20.562 15.195 1 95.88 175 SER B N 1
ATOM 3186 C CA . SER B 1 175 ? 10.18 21.109 16.172 1 95.88 175 SER B CA 1
ATOM 3187 C C . SER B 1 175 ? 9.367 22.266 15.594 1 95.88 175 SER B C 1
ATOM 3189 O O . SER B 1 175 ? 8.156 22.344 15.82 1 95.88 175 SER B O 1
ATOM 3191 N N . LYS B 1 176 ? 10.031 23.125 14.883 1 94.44 176 LYS B N 1
ATOM 3192 C CA . LYS B 1 176 ? 9.328 24.219 14.211 1 94.44 176 LYS B CA 1
ATOM 3193 C C . LYS B 1 176 ? 8.297 23.672 13.219 1 94.44 176 LYS B C 1
ATOM 3195 O O . LYS B 1 176 ? 7.145 24.109 13.211 1 94.44 176 LYS B O 1
ATOM 3200 N N . PHE B 1 177 ? 8.711 22.75 12.445 1 93.81 177 PHE B N 1
ATOM 3201 C CA . PHE B 1 177 ? 7.852 22.125 11.453 1 93.81 177 PHE B CA 1
ATOM 3202 C C . PHE B 1 177 ? 6.586 21.578 12.102 1 93.81 177 PHE B C 1
ATOM 3204 O O . PHE B 1 177 ? 5.477 21.875 11.648 1 93.81 177 PHE B O 1
ATOM 3211 N N . VAL B 1 178 ? 6.695 20.75 13.156 1 91 178 VAL B N 1
ATOM 3212 C CA . VAL B 1 178 ? 5.578 20.094 13.828 1 91 178 VAL B CA 1
ATOM 3213 C C . VAL B 1 178 ? 4.645 21.141 14.422 1 91 178 VAL B C 1
ATOM 3215 O O . VAL B 1 178 ? 3.43 20.938 14.5 1 91 178 VAL B O 1
ATOM 3218 N N . LYS B 1 179 ? 5.176 22.312 14.797 1 90.44 179 LYS B N 1
ATOM 3219 C CA . LYS B 1 179 ? 4.387 23.375 15.406 1 90.44 179 LYS B CA 1
ATOM 3220 C C . LYS B 1 179 ? 3.807 24.312 14.352 1 90.44 179 LYS B C 1
ATOM 3222 O O . LYS B 1 179 ? 3.166 25.312 14.688 1 90.44 179 LYS B O 1
ATOM 3227 N N . GLY B 1 180 ? 4.121 24.016 13.102 1 87.56 180 GLY B N 1
ATOM 3228 C CA . GLY B 1 180 ? 3.59 24.812 12.008 1 87.56 180 GLY B CA 1
ATOM 3229 C C . GLY B 1 180 ? 4.352 26.109 11.797 1 87.56 180 GLY B C 1
ATOM 3230 O O . GLY B 1 180 ? 3.814 27.062 11.234 1 87.56 180 GLY B O 1
ATOM 3231 N N . ARG B 1 181 ? 5.555 26.156 12.344 1 89.81 181 ARG B N 1
ATOM 3232 C CA . ARG B 1 181 ? 6.395 27.344 12.164 1 89.81 181 ARG B CA 1
ATOM 3233 C C . ARG B 1 181 ? 7.297 27.188 10.945 1 89.81 181 ARG B C 1
ATOM 3235 O O . ARG B 1 181 ? 7.461 26.094 10.422 1 89.81 181 ARG B O 1
ATOM 3242 N N . ARG B 1 182 ? 7.773 28.297 10.508 1 90.69 182 ARG B N 1
ATOM 3243 C CA . ARG B 1 182 ? 8.641 28.297 9.328 1 90.69 182 ARG B CA 1
ATOM 3244 C C . ARG B 1 182 ? 9.961 27.594 9.633 1 90.69 182 ARG B C 1
ATOM 3246 O O . ARG B 1 182 ? 10.609 27.875 10.633 1 90.69 182 ARG B O 1
ATOM 3253 N N . VAL B 1 183 ? 10.328 26.703 8.742 1 94 183 VAL B N 1
ATOM 3254 C CA . VAL B 1 183 ? 11.617 26.031 8.812 1 94 183 VAL B CA 1
ATOM 3255 C C . VAL B 1 183 ? 12.711 26.922 8.227 1 94 183 VAL B C 1
ATOM 3257 O O . VAL B 1 183 ? 12.578 27.422 7.109 1 94 183 VAL B O 1
ATOM 3260 N N . SER B 1 184 ? 13.805 27.172 8.969 1 93 184 SER B N 1
ATOM 3261 C CA . SER B 1 184 ? 14.922 28 8.523 1 93 184 SER B CA 1
ATOM 3262 C C . SER B 1 184 ? 16 27.156 7.852 1 93 184 SER B C 1
ATOM 3264 O O . SER B 1 184 ? 16.281 26.031 8.289 1 93 184 SER B O 1
ATOM 3266 N N . THR B 1 185 ? 16.594 27.75 6.754 1 92.69 185 THR B N 1
ATOM 3267 C CA . THR B 1 185 ? 17.656 27.031 6.07 1 92.69 185 THR B CA 1
ATOM 3268 C C . THR B 1 185 ? 19 27.703 6.312 1 92.69 185 THR B C 1
ATOM 3270 O O . THR B 1 185 ? 20 27.375 5.656 1 92.69 185 THR B O 1
ATOM 3273 N N . THR B 1 186 ? 19.094 28.703 7.125 1 92.25 186 THR B N 1
ATOM 3274 C CA . THR B 1 186 ? 20.266 29.531 7.363 1 92.25 186 THR B CA 1
ATOM 3275 C C . THR B 1 186 ? 21.484 28.656 7.637 1 92.25 186 THR B C 1
ATOM 3277 O O . THR B 1 186 ? 22.562 28.891 7.078 1 92.25 186 THR B O 1
ATOM 3280 N N . ASN B 1 187 ? 21.5 27.578 8.422 1 94.88 187 ASN B N 1
ATOM 3281 C CA . ASN B 1 187 ? 22.656 26.734 8.773 1 94.88 187 ASN B CA 1
ATOM 3282 C C . ASN B 1 187 ? 22.656 25.422 7.988 1 94.88 187 ASN B C 1
ATOM 3284 O O . ASN B 1 187 ? 23.281 24.453 8.398 1 94.88 187 ASN B O 1
ATOM 3288 N N . PHE B 1 188 ? 21.984 25.484 6.863 1 97.88 188 PHE B N 1
ATOM 3289 C CA . PHE B 1 188 ? 22.016 24.344 5.953 1 97.88 188 PHE B CA 1
ATOM 3290 C C . PHE B 1 188 ? 23.156 24.484 4.949 1 97.88 188 PHE B C 1
ATOM 3292 O O . PHE B 1 188 ? 23.516 25.609 4.566 1 97.88 188 PHE B O 1
ATOM 3299 N N . ARG B 1 189 ? 23.688 23.453 4.477 1 98.19 189 ARG B N 1
ATOM 3300 C CA . ARG B 1 189 ? 24.719 23.453 3.445 1 98.19 189 ARG B CA 1
ATOM 3301 C C . ARG B 1 189 ? 24.094 23.281 2.059 1 98.19 189 ARG B C 1
ATOM 3303 O O . ARG B 1 189 ? 22.969 22.812 1.925 1 98.19 189 ARG B O 1
ATOM 3310 N N . ASN B 1 190 ? 24.812 23.719 1.086 1 97.88 190 ASN B N 1
ATOM 3311 C CA . ASN B 1 190 ? 24.391 23.469 -0.288 1 97.88 190 ASN B CA 1
ATOM 3312 C C . ASN B 1 190 ? 24.375 21.984 -0.608 1 97.88 190 ASN B C 1
ATOM 3314 O O . ASN B 1 190 ? 25.25 21.234 -0.175 1 97.88 190 ASN B O 1
ATOM 3318 N N . LEU B 1 191 ? 23.375 21.641 -1.362 1 98.19 191 LEU B N 1
ATOM 3319 C CA . LEU B 1 191 ? 23.219 20.234 -1.712 1 98.19 191 LEU B CA 1
ATOM 3320 C C . LEU B 1 191 ? 23.344 20.031 -3.219 1 98.19 191 LEU B C 1
ATOM 3322 O O . LEU B 1 191 ? 22.578 20.609 -3.992 1 98.19 191 LEU B O 1
ATOM 3326 N N . ASN B 1 192 ? 24.375 19.266 -3.566 1 96.5 192 ASN B N 1
ATOM 3327 C CA . ASN B 1 192 ? 24.422 18.75 -4.93 1 96.5 192 ASN B CA 1
ATOM 3328 C C . ASN B 1 192 ? 23.312 17.75 -5.184 1 96.5 192 ASN B C 1
ATOM 3330 O O . ASN B 1 192 ? 23.125 16.797 -4.418 1 96.5 192 ASN B O 1
ATOM 3334 N N . PRO B 1 193 ? 22.516 17.891 -6.242 1 94.19 193 PRO B N 1
ATOM 3335 C CA . PRO B 1 193 ? 21.391 17 -6.523 1 94.19 193 PRO B CA 1
ATOM 3336 C C . PRO B 1 193 ? 21.797 15.531 -6.523 1 94.19 193 PRO B C 1
ATOM 3338 O O . PRO B 1 193 ? 21 14.664 -6.137 1 94.19 193 PRO B O 1
ATOM 3341 N N . ASP B 1 194 ? 22.938 15.242 -6.859 1 94.19 194 ASP B N 1
ATOM 3342 C CA . ASP B 1 194 ? 23.391 13.859 -6.945 1 94.19 194 ASP B CA 1
ATOM 3343 C C . ASP B 1 194 ? 23.5 13.227 -5.559 1 94.19 194 ASP B C 1
ATOM 3345 O O . ASP B 1 194 ? 23.531 12 -5.43 1 94.19 194 ASP B O 1
ATOM 3349 N N . GLY B 1 195 ? 23.578 14.031 -4.633 1 95.12 195 GLY B N 1
ATOM 3350 C CA . GLY B 1 195 ? 23.734 13.531 -3.275 1 95.12 195 GLY B CA 1
ATOM 3351 C C . GLY B 1 195 ? 22.422 13.531 -2.498 1 95.12 195 GLY B C 1
ATOM 3352 O O . GLY B 1 195 ? 22.406 13.227 -1.304 1 95.12 195 GLY B O 1
ATOM 3353 N N . SER B 1 196 ? 21.359 13.852 -3.16 1 96.19 196 SER B N 1
ATOM 3354 C CA . SER B 1 196 ? 20.078 13.961 -2.473 1 96.19 196 SER B CA 1
ATOM 3355 C C . SER B 1 196 ? 19.469 12.586 -2.219 1 96.19 196 SER B C 1
ATOM 3357 O O . SER B 1 196 ? 19.344 11.773 -3.141 1 96.19 196 SER B O 1
ATOM 3359 N N . TRP B 1 197 ? 19.047 12.344 -0.953 1 93.75 197 TRP B N 1
ATOM 3360 C CA . TRP B 1 197 ? 18.344 11.109 -0.618 1 93.75 197 TRP B CA 1
ATOM 3361 C C . TRP B 1 197 ? 16.938 11.102 -1.226 1 93.75 197 TRP B C 1
ATOM 3363 O O . TRP B 1 197 ? 16.453 10.047 -1.636 1 93.75 197 TRP B O 1
ATOM 3373 N N . ALA B 1 198 ? 16.359 12.266 -1.283 1 92.75 198 ALA B N 1
ATOM 3374 C CA . ALA B 1 198 ? 15.016 12.406 -1.829 1 92.75 198 ALA B CA 1
ATOM 3375 C C . ALA B 1 198 ? 14.977 12.008 -3.303 1 92.75 198 ALA B C 1
ATOM 3377 O O . ALA B 1 198 ? 14.039 11.336 -3.748 1 92.75 198 ALA B O 1
ATOM 3378 N N . LEU B 1 199 ? 16 12.375 -3.992 1 89.75 199 LEU B N 1
ATOM 3379 C CA . LEU B 1 199 ? 16.047 12.125 -5.43 1 89.75 199 LEU B CA 1
ATOM 3380 C C . LEU B 1 199 ? 16.594 10.734 -5.727 1 89.75 199 LEU B C 1
ATOM 3382 O O . LEU B 1 199 ? 16.234 10.125 -6.738 1 89.75 199 LEU B O 1
ATOM 3386 N N . HIS B 1 200 ? 17.469 10.312 -4.852 1 88.12 200 HIS B N 1
ATOM 3387 C CA . HIS B 1 200 ? 18.141 9.031 -5.039 1 88.12 200 HIS B CA 1
ATOM 3388 C C . HIS B 1 200 ? 18.031 8.164 -3.789 1 88.12 200 HIS B C 1
ATOM 3390 O O . HIS B 1 200 ? 19.016 7.98 -3.07 1 88.12 200 HIS B O 1
ATOM 3396 N N . PRO B 1 201 ? 16.938 7.488 -3.658 1 85.81 201 PRO B N 1
ATOM 3397 C CA . PRO B 1 201 ? 16.703 6.754 -2.416 1 85.81 201 PRO B CA 1
ATOM 3398 C C . PRO B 1 201 ? 17.703 5.629 -2.193 1 85.81 201 PRO B C 1
ATOM 3400 O O . PRO B 1 201 ? 17.859 5.137 -1.07 1 85.81 201 PRO B O 1
ATOM 3403 N N . PHE B 1 202 ? 18.359 5.215 -3.213 1 80.56 202 PHE B N 1
ATOM 3404 C CA . PHE B 1 202 ? 19.359 4.164 -3.037 1 80.56 202 PHE B CA 1
ATOM 3405 C C . PHE B 1 202 ? 20.516 4.656 -2.188 1 80.56 202 PHE B C 1
ATOM 3407 O O . PHE B 1 202 ? 21.312 3.857 -1.687 1 80.56 202 PHE B O 1
ATOM 3414 N N . LEU B 1 203 ? 20.672 5.969 -2.029 1 87.94 203 LEU B N 1
ATOM 3415 C CA . LEU B 1 203 ? 21.734 6.547 -1.212 1 87.94 203 LEU B CA 1
ATOM 3416 C C . LEU B 1 203 ? 21.422 6.414 0.272 1 87.94 203 LEU B C 1
ATOM 3418 O O . LEU B 1 203 ? 22.297 6.586 1.122 1 87.94 203 LEU B O 1
ATOM 3422 N N . ILE B 1 204 ? 20.188 6.141 0.58 1 89.19 204 ILE B N 1
ATOM 3423 C CA . ILE B 1 204 ? 19.781 6.023 1.979 1 89.19 204 ILE B CA 1
ATOM 3424 C C . ILE B 1 204 ? 20.422 4.777 2.59 1 89.19 204 ILE B C 1
ATOM 3426 O O . ILE B 1 204 ? 20.266 3.67 2.07 1 89.19 204 ILE B O 1
ATOM 3430 N N . PRO B 1 205 ? 21.156 5.031 3.648 1 85 205 PRO B N 1
ATOM 3431 C CA . PRO B 1 205 ? 21.781 3.867 4.273 1 85 205 PRO B CA 1
ATOM 3432 C C . PRO B 1 205 ? 20.766 2.861 4.805 1 85 205 PRO B C 1
ATOM 3434 O O . PRO B 1 205 ? 19.625 3.227 5.09 1 85 205 PRO B O 1
ATOM 3437 N N . GLU B 1 206 ? 21.25 1.624 4.855 1 80.12 206 GLU B N 1
ATOM 3438 C CA . GLU B 1 206 ? 20.391 0.601 5.457 1 80.12 206 GLU B CA 1
ATOM 3439 C C . GLU B 1 206 ? 20.062 0.949 6.906 1 80.12 206 GLU B C 1
ATOM 3441 O O . GLU B 1 206 ? 20.891 1.479 7.637 1 80.12 206 GLU B O 1
ATOM 3446 N N . GLY B 1 207 ? 18.797 0.579 7.25 1 83.25 207 GLY B N 1
ATOM 3447 C CA . GLY B 1 207 ? 18.375 0.878 8.609 1 83.25 207 GLY B CA 1
ATOM 3448 C C . GLY B 1 207 ? 17 1.532 8.68 1 83.25 207 GLY B C 1
ATOM 3449 O O . GLY B 1 207 ? 16.125 1.244 7.867 1 83.25 207 GLY B O 1
ATOM 3450 N N . LYS B 1 208 ? 16.844 2.395 9.664 1 86.69 208 LYS B N 1
ATOM 3451 C CA . LYS B 1 208 ? 15.531 2.896 10.039 1 86.69 208 LYS B CA 1
ATOM 3452 C C . LYS B 1 208 ? 14.992 3.873 9 1 86.69 208 LYS B C 1
ATOM 3454 O O . LYS B 1 208 ? 13.781 4.09 8.906 1 86.69 208 LYS B O 1
ATOM 3459 N N . ASN B 1 209 ? 15.875 4.438 8.227 1 90.38 209 ASN B N 1
ATOM 3460 C CA . ASN B 1 209 ? 15.406 5.465 7.301 1 90.38 209 ASN B CA 1
ATOM 3461 C C . ASN B 1 209 ? 15.023 4.871 5.949 1 90.38 209 ASN B C 1
ATOM 3463 O O . ASN B 1 209 ? 14.555 5.59 5.062 1 90.38 209 ASN B O 1
ATOM 3467 N N . ARG B 1 210 ? 15.188 3.615 5.836 1 87.94 210 ARG B N 1
ATOM 3468 C CA . ARG B 1 210 ? 14.68 2.945 4.641 1 87.94 210 ARG B CA 1
ATOM 3469 C C . ARG B 1 210 ? 13.211 2.574 4.801 1 87.94 210 ARG B C 1
ATOM 3471 O O . ARG B 1 210 ? 12.867 1.732 5.633 1 87.94 210 ARG B O 1
ATOM 3478 N N . GLY B 1 211 ? 12.461 3.197 3.943 1 90.44 211 GLY B N 1
ATOM 3479 C CA . GLY B 1 211 ? 11.023 2.998 4.043 1 90.44 211 GLY B CA 1
ATOM 3480 C C . GLY B 1 211 ? 10.539 1.736 3.352 1 90.44 211 GLY B C 1
ATOM 3481 O O . GLY B 1 211 ? 11.242 1.188 2.498 1 90.44 211 GLY B O 1
ATOM 3482 N N . VAL B 1 212 ? 9.391 1.29 3.773 1 91.31 212 VAL B N 1
ATOM 3483 C CA . VAL B 1 212 ? 8.719 0.233 3.025 1 91.31 212 VAL B CA 1
ATOM 3484 C C . VAL B 1 212 ? 8.562 0.652 1.564 1 91.31 212 VAL B C 1
ATOM 3486 O O . VAL B 1 212 ? 8.852 -0.126 0.654 1 91.31 212 VAL B O 1
ATOM 3489 N N . VAL B 1 213 ? 8.156 1.853 1.432 1 92.31 213 VAL B N 1
ATOM 3490 C CA . VAL B 1 213 ? 8.055 2.471 0.113 1 92.31 213 VAL B CA 1
ATOM 3491 C C . VAL B 1 213 ? 9.375 3.152 -0.235 1 92.31 213 VAL B C 1
ATOM 3493 O O . VAL B 1 213 ? 9.906 3.934 0.557 1 92.31 213 VAL B O 1
ATOM 3496 N N . SER B 1 214 ? 9.922 2.895 -1.354 1 88.25 214 SER B N 1
ATOM 3497 C CA . SER B 1 214 ? 11.266 3.318 -1.715 1 88.25 214 SER B CA 1
ATOM 3498 C C . SER B 1 214 ? 11.281 4.75 -2.238 1 88.25 214 SER B C 1
ATOM 3500 O O . SER B 1 214 ? 12.305 5.43 -2.182 1 88.25 214 SER B O 1
ATOM 3502 N N . GLY B 1 215 ? 10.234 5.254 -2.729 1 86.31 215 GLY B N 1
ATOM 3503 C CA . GLY B 1 215 ? 10.148 6.574 -3.33 1 86.31 215 GLY B CA 1
ATOM 3504 C C . GLY B 1 215 ? 8.984 7.391 -2.799 1 86.31 215 GLY B C 1
ATOM 3505 O O . GLY B 1 215 ? 8.625 7.277 -1.624 1 86.31 215 GLY B O 1
ATOM 3506 N N . SER B 1 216 ? 8.617 8.32 -3.646 1 86.88 216 SER B N 1
ATOM 3507 C CA . SER B 1 216 ? 7.543 9.227 -3.254 1 86.88 216 SER B CA 1
ATOM 3508 C C . SER B 1 216 ? 6.332 9.078 -4.168 1 86.88 216 SER B C 1
ATOM 3510 O O . SER B 1 216 ? 6.465 9.086 -5.395 1 86.88 216 SER B O 1
ATOM 3512 N N . PHE B 1 217 ? 5.184 8.961 -3.531 1 86 217 PHE B N 1
ATOM 3513 C CA . PHE B 1 217 ? 3.967 8.883 -4.328 1 86 217 PHE B CA 1
ATOM 3514 C C . PHE B 1 217 ? 3.646 10.234 -4.957 1 86 217 PHE B C 1
ATOM 3516 O O . PHE B 1 217 ? 2.854 10.32 -5.895 1 86 217 PHE B O 1
ATOM 3523 N N . SER B 1 218 ? 4.16 11.297 -4.402 1 72.88 218 SER B N 1
ATOM 3524 C CA . SER B 1 218 ? 3.889 12.641 -4.895 1 72.88 218 SER B CA 1
ATOM 3525 C C . SER B 1 218 ? 4.742 12.961 -6.117 1 72.88 218 SER B C 1
ATOM 3527 O O . SER B 1 218 ? 4.438 13.898 -6.867 1 72.88 218 SER B O 1
ATOM 3529 N N . LEU B 1 219 ? 5.953 12.453 -6.16 1 57.34 219 LEU B N 1
ATOM 3530 C CA . LEU B 1 219 ? 6.855 12.758 -7.266 1 57.34 219 LEU B CA 1
ATOM 3531 C C . LEU B 1 219 ? 6.43 12.031 -8.531 1 57.34 219 LEU B C 1
ATOM 3533 O O . LEU B 1 219 ? 6.902 12.344 -9.625 1 57.34 219 LEU B O 1
AT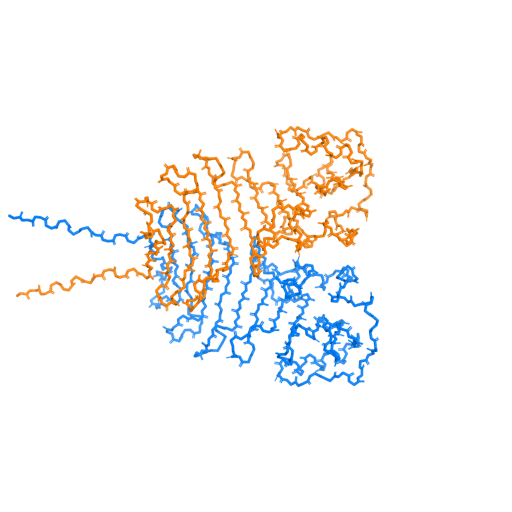OM 3537 N N . PHE B 1 220 ? 5.566 11.141 -8.398 1 46.19 220 PHE B N 1
ATOM 3538 C CA . PHE B 1 220 ? 5.23 10.383 -9.594 1 46.19 220 PHE B CA 1
ATOM 3539 C C . PHE B 1 220 ? 3.758 10.562 -9.953 1 46.19 220 PHE B C 1
ATOM 3541 O O . PHE B 1 220 ? 2.885 10.414 -9.094 1 46.19 220 PHE B O 1
ATOM 3548 N N . PRO B 1 221 ? 3.336 11.586 -10.82 1 42 221 PRO B N 1
ATOM 3549 C CA . PRO B 1 221 ? 1.94 11.883 -11.156 1 42 221 PRO B CA 1
ATOM 3550 C C . PRO B 1 221 ? 1.098 10.617 -11.336 1 42 221 PRO B C 1
ATOM 3552 O O . PRO B 1 221 ? 1.635 9.555 -11.648 1 42 221 PRO B O 1
#

Foldseek 3Di:
DPPPPPPPPDDQKDWDAPCPPDPDDGQKIWIARNVQQWGAKMFGCPVPPVDTFKIWGWTADNVDRPDIATAKMWGDPDPPAPTFKIWGADPQGQTAKIFGDPPRPPDRFKMWGFAPVRHPPDDDLTTQKMWGDLPPDAETAWIDGQQAKIFGHDPPPRATFWMDRHSVLSVVQVVCVVVSHDRDRPPTDTDDRVQDCQNPVVNPDPDSNCGPDSHDPRVPD/DPPPPPPPPDDQKDWDQPPPPDPDDGQKIWIARNVQQWGAKMFGDPVPPVDTFKIWGWTADNVDRPDIATAKMWGDPDPPAPTFKIWGADPQGQTAKIFGDPPRPPDRFKMWGFAPVRHPPDDDLTTQKMWGDLPPDAETAWIDGQQAKIFGHDPPPRATFWMDRHSVLSVVQVVCVVVSHDRDRPPTDTDDRVQDCQNPVVNPDPDSNCGPDSHDPRVPD

pLDDT: mean 86.74, std 14.76, range [31.92, 98.56]

Sequence (442 aa):
MLLFLLSACRSPFETIDFSAASRAEPNVHSFRYKKTGKIVFVEIDEHRSGQADTWQWVSTDPKRSDKSNILYREQISKPGNAVDTKSYYGPNNFRIVDLLDTNGDGVFETSIYYNWNAAPQVLTGTIARIESNLDGKQGVNLWIYPMVRMEIDTDEDGKPDRFTENEELIAEEYSKFVKGRRVSTTNFRNLNPDGSWALHPFLIPEGKNRGVVSGSFSLFPMLLFLLSACRSPFETIDFSAASRAEPNVHSFRYKKTGKIVFVEIDEHRSGQADTWQWVSTDPKRSDKSNILYREQISKPGNAVDTKSYYGPNNFRIVDLLDTNGDGVFETSIYYNWNAAPQVLTGTIARIESNLDGKQGVNLWIYPMVRMEIDTDEDGKPDRFTENEELIAEEYSKFVKGRRVSTTNFRNLNPDGSWALHPFLIPEGKNRGVVSGSFSLFP

Solvent-accessible surface area (backbone atoms only — not comparable to full-atom values): 24499 Å² total; per-residue (Å²): 134,84,78,74,75,71,72,76,82,75,60,65,56,45,78,47,62,81,39,77,86,53,96,57,81,59,50,46,44,31,31,25,37,57,90,75,49,23,38,45,37,35,42,26,21,82,83,68,76,83,52,70,37,32,40,35,36,33,53,35,40,63,90,41,77,86,47,65,37,46,38,35,36,40,27,32,88,49,89,92,56,64,76,28,37,37,37,37,29,43,77,88,35,26,44,36,36,35,38,28,23,88,84,70,80,81,54,63,47,31,37,42,31,14,10,82,59,21,36,73,89,53,85,64,81,23,64,6,34,38,37,27,34,85,78,78,56,88,59,57,36,36,38,37,30,80,72,52,37,38,37,30,28,81,82,76,78,69,47,53,40,31,29,44,61,49,44,69,60,44,52,52,39,48,52,28,44,78,72,70,40,82,67,79,62,86,89,39,42,82,38,59,63,89,71,31,48,88,79,36,45,71,70,50,57,88,60,58,57,38,26,35,44,48,71,54,77,80,80,48,129,134,83,78,75,76,72,72,72,82,76,59,65,56,46,80,45,60,82,40,75,82,52,95,55,81,58,47,46,44,31,32,25,37,57,91,75,48,22,38,45,38,35,41,25,23,82,83,68,77,86,52,70,38,33,40,34,38,31,53,36,40,61,91,41,78,87,49,64,36,47,39,34,38,41,27,32,87,50,89,92,56,64,76,29,37,38,36,38,29,43,79,88,35,25,45,36,38,35,37,27,23,90,83,69,80,82,55,64,47,30,37,41,31,13,10,81,58,23,35,75,89,51,86,64,82,22,65,6,35,36,37,28,34,84,78,78,54,88,59,58,35,38,39,37,31,80,70,52,37,39,36,29,28,82,82,76,79,70,49,55,38,30,29,43,62,50,43,68,60,44,51,52,38,47,52,28,46,78,71,72,40,84,67,78,64,85,90,38,42,82,39,59,63,89,72,30,47,88,79,35,46,71,69,50,58,88,59,60,58,39,26,35,44,47,70,58,76,79,80,47,128

Nearest PDB structures (foldseek):
  3msw-assembly1_A  TM=3.839E-01  e=8.153E-02  Bacteroides fragilis NCTC 9343
  8qjd-assembly1_A  TM=2.066E-01  e=7.240E-03  Salmonella bongori N268-08
  3c5n-assembly1_A  TM=3.248E-01  e=1.706E+00  Homo sapiens
  3msw-assembly1_A  TM=3.844E-01  e=8.902E-02  Bacteroides fragilis NCTC 9343
  8qjd-assembly1_A  TM=2.111E-01  e=9.442E-03  Salmonella bongori N268-08